Protein AF-0000000085928915 (afdb_homodimer)

Foldseek 3Di:
DLCVVLLVLLVVLLVLLLVLLCVLLDCDPVRLLSCLLCVVSVLDDSLVLLLLLLLLLVLQPAHSVLCSLVSNLLVLLVSLLVLLVCLVLVPQDDSRHGHSCNVRNPVSSNSSSVSSNVSSLVSLVPRPAPVVLSVVLVVLVVVLSVLLVVLVVLQVVVLPDPADALVSQLSSQLNNFLSSQLSSSLSSNSRRDPDVLSSVLSSLLRNLLRSLLVLLLVLLLAPFDCVVNVAHRQLQQLQQRHHQLNNLLVVQPDPVLVVLSVVLGRPRNPPCDPPRDDDPVNVVSSVSNSVSSVVRCSSVVSLVSSLVSLVSSLVSNVVTDDDPSNVSSNSSSVCSSPPRD/DLCVVLLVLLVVLLVLLLVLLCVLLDCDPVRLLSCLLCVVSVLDDSLVLLLLLLLLLVLQPAHSVLCSLVSNLLVLLVSLLVLLVCLVLVPQDDSRHGHSCNVRNPVSSNSSSVSSNVSSLVSLVPRPAPVVLSVVLVVLVVVLSVLLVVLVVLQVVVLPDPADALVSQLSSQLNNFLSSQLSSSLSSNSRRDPDVLSSVLSSLLSNLLRSLLVLLLVLLLAPFDCVVNVAHRQLQQLQQRHHQLNNLLVVQPDPVLVVLSVVLGRNRNPPCDDPRDDDPVNVVSSVSNSVSSVVRCSSVVSLVSSLVSLVSSLVSNVVTDDDPSNVSSNSVSVCSSPPRD

Structure (mmCIF, N/CA/C/O backbone):
data_AF-0000000085928915-model_v1
#
loop_
_entity.id
_entity.type
_entity.pdbx_description
1 polymer 'Polyprenyl synthetase family protein'
#
loop_
_atom_site.group_PDB
_atom_site.id
_atom_site.type_symbol
_atom_site.label_atom_id
_atom_site.label_alt_id
_atom_site.label_comp_id
_atom_site.label_asym_id
_atom_site.label_entity_id
_atom_site.label_seq_id
_atom_site.pdbx_PDB_ins_code
_atom_site.Cartn_x
_atom_site.Cartn_y
_atom_site.Cartn_z
_atom_site.occupancy
_atom_site.B_iso_or_equiv
_atom_site.auth_seq_id
_atom_site.auth_comp_id
_atom_site.auth_asym_id
_atom_site.auth_atom_id
_atom_site.pdbx_PDB_model_num
ATOM 1 N N . MET A 1 1 ? 10.094 -39.344 5.812 1 78.12 1 MET A N 1
ATOM 2 C CA . MET A 1 1 ? 9.453 -39.125 4.523 1 78.12 1 MET A CA 1
ATOM 3 C C . MET A 1 1 ? 10.273 -38.156 3.666 1 78.12 1 MET A C 1
ATOM 5 O O . MET A 1 1 ? 11.094 -37.406 4.188 1 78.12 1 MET A O 1
ATOM 9 N N . LYS A 1 2 ? 10.133 -38.281 2.471 1 89.25 2 LYS A N 1
ATOM 10 C CA . LYS A 1 2 ? 10.914 -37.562 1.452 1 89.25 2 LYS A CA 1
ATOM 11 C C . LYS A 1 2 ? 11.062 -36.094 1.789 1 89.25 2 LYS A C 1
ATOM 13 O O . LYS A 1 2 ? 12.141 -35.531 1.619 1 89.25 2 LYS A O 1
ATOM 18 N N . PHE A 1 3 ? 10.078 -35.531 2.496 1 93.62 3 PHE A N 1
ATOM 19 C CA . PHE A 1 3 ? 10.062 -34.062 2.648 1 93.62 3 PHE A CA 1
ATOM 20 C C . PHE A 1 3 ? 10.289 -33.688 4.102 1 93.62 3 PHE A C 1
ATOM 22 O O . PHE A 1 3 ? 10.281 -32.5 4.438 1 93.62 3 PHE A O 1
ATOM 29 N N . ASP A 1 4 ? 10.594 -34.562 5.043 1 93.88 4 ASP A N 1
ATOM 30 C CA . ASP A 1 4 ? 10.75 -34.312 6.473 1 93.88 4 ASP A CA 1
ATOM 31 C C . ASP A 1 4 ? 11.867 -33.312 6.73 1 93.88 4 ASP A C 1
ATOM 33 O O . ASP A 1 4 ? 11.695 -32.375 7.508 1 93.88 4 ASP A O 1
ATOM 37 N N . PRO A 1 5 ? 13.016 -33.562 6.105 1 94.38 5 PRO A N 1
ATOM 38 C CA . PRO A 1 5 ? 14.086 -32.594 6.324 1 94.38 5 PRO A CA 1
ATOM 39 C C . PRO A 1 5 ? 13.688 -31.172 5.902 1 94.38 5 PRO A C 1
ATOM 41 O O . PRO A 1 5 ? 14.07 -30.203 6.559 1 94.38 5 PRO A O 1
ATOM 44 N N . LEU A 1 6 ? 13 -31.047 4.82 1 95.31 6 LEU A N 1
ATOM 45 C CA . LEU A 1 6 ? 12.523 -29.766 4.336 1 95.31 6 LEU A CA 1
ATOM 46 C C . LEU A 1 6 ? 11.602 -29.109 5.359 1 95.31 6 LEU A C 1
ATOM 48 O O . LEU A 1 6 ? 11.766 -27.922 5.676 1 95.31 6 LEU A O 1
ATOM 52 N N . PHE A 1 7 ? 10.672 -29.844 5.945 1 94.94 7 PHE A N 1
ATOM 53 C CA . PHE A 1 7 ? 9.703 -29.312 6.898 1 94.94 7 PHE A CA 1
ATOM 54 C C . PHE A 1 7 ? 10.398 -28.891 8.188 1 94.94 7 PHE A C 1
ATOM 56 O O . PHE A 1 7 ? 10.016 -27.891 8.812 1 94.94 7 PHE A O 1
ATOM 63 N N . LYS A 1 8 ? 11.391 -29.672 8.547 1 95.38 8 LYS A N 1
ATOM 64 C CA . LYS A 1 8 ? 12.172 -29.312 9.727 1 95.38 8 LYS A CA 1
ATOM 65 C C . LYS A 1 8 ? 12.906 -28 9.516 1 95.38 8 LYS A C 1
ATOM 67 O O . LYS A 1 8 ? 12.906 -27.125 10.391 1 95.38 8 LYS A O 1
ATOM 72 N N . ALA A 1 9 ? 13.508 -27.875 8.352 1 95.5 9 ALA A N 1
ATOM 73 C CA . ALA A 1 9 ? 14.227 -26.641 8.023 1 95.5 9 ALA A CA 1
ATOM 74 C C . ALA A 1 9 ? 13.281 -25.453 7.949 1 95.5 9 ALA A C 1
ATOM 76 O O . ALA A 1 9 ? 13.609 -24.359 8.414 1 95.5 9 ALA A O 1
ATOM 77 N N . LEU A 1 10 ? 12.141 -25.672 7.371 1 96.31 10 LEU A N 1
ATOM 78 C CA . LEU A 1 10 ? 11.109 -24.641 7.27 1 96.31 10 LEU A CA 1
ATOM 79 C C . LEU A 1 10 ? 10.703 -24.156 8.656 1 96.31 10 LEU A C 1
ATOM 81 O O . LEU A 1 10 ? 10.617 -22.938 8.883 1 96.31 10 LEU A O 1
ATOM 85 N N . LYS A 1 11 ? 10.477 -25.047 9.531 1 94.81 11 LYS A N 1
ATOM 86 C CA . LYS A 1 11 ? 10.047 -24.703 10.883 1 94.81 11 LYS A CA 1
ATOM 87 C C . LYS A 1 11 ? 11.117 -23.906 11.625 1 94.81 11 LYS A C 1
ATOM 89 O O . LYS A 1 11 ? 10.812 -22.953 12.328 1 94.81 11 LYS A O 1
ATOM 94 N N . GLU A 1 12 ? 12.289 -24.297 11.43 1 95.12 12 GLU A N 1
ATOM 95 C CA . GLU A 1 12 ? 13.406 -23.625 12.094 1 95.12 12 GLU A CA 1
ATOM 96 C C . GLU A 1 12 ? 13.562 -22.188 11.586 1 95.12 12 GLU A C 1
ATOM 98 O O . GLU A 1 12 ? 13.75 -21.266 12.383 1 95.12 12 GLU A O 1
ATOM 103 N N . LYS A 1 13 ? 13.508 -22.031 10.312 1 95.94 13 LYS A N 1
ATOM 104 C CA . LYS A 1 13 ? 13.703 -20.703 9.727 1 95.94 13 LYS A CA 1
ATOM 105 C C . LYS A 1 13 ? 12.508 -19.797 10 1 95.94 13 LYS A C 1
ATOM 107 O O . LYS A 1 13 ? 12.656 -18.578 10.117 1 95.94 13 LYS A O 1
ATOM 112 N N . SER A 1 14 ? 11.336 -20.406 10.102 1 95.69 14 SER A N 1
ATOM 113 C CA . SER A 1 14 ? 10.117 -19.641 10.352 1 95.69 14 SER A CA 1
ATOM 114 C C . SER A 1 14 ? 10.203 -18.891 11.672 1 95.69 14 SER A C 1
ATOM 116 O O . SER A 1 14 ? 9.703 -17.766 11.781 1 95.69 14 SER A O 1
ATOM 118 N N . LYS A 1 15 ? 10.852 -19.438 12.68 1 94.5 15 LYS A N 1
ATOM 119 C CA . LYS A 1 15 ? 10.961 -18.812 14 1 94.5 15 LYS A CA 1
ATOM 120 C C . LYS A 1 15 ? 11.766 -17.516 13.93 1 94.5 15 LYS A C 1
ATOM 122 O O . LYS A 1 15 ? 11.391 -16.516 14.531 1 94.5 15 LYS A O 1
ATOM 127 N N . VAL A 1 16 ? 12.789 -17.609 13.172 1 95.38 16 VAL A N 1
ATOM 128 C CA . VAL A 1 16 ? 13.672 -16.469 13.047 1 95.38 16 VAL A CA 1
ATOM 129 C C . VAL A 1 16 ? 12.953 -15.344 12.297 1 95.38 16 VAL A C 1
ATOM 131 O O . VAL A 1 16 ? 13.047 -14.172 12.68 1 95.38 16 VAL A O 1
ATOM 134 N N . VAL A 1 17 ? 12.273 -15.688 11.297 1 97.12 17 VAL A N 1
ATOM 135 C CA . VAL A 1 17 ? 11.578 -14.703 10.477 1 97.12 17 VAL A CA 1
ATOM 136 C C . VAL A 1 17 ? 10.414 -14.109 11.266 1 97.12 17 VAL A C 1
ATOM 138 O O . VAL A 1 17 ? 10.141 -12.906 11.164 1 97.12 17 VAL A O 1
ATOM 141 N N . ASP A 1 18 ? 9.758 -14.922 12.094 1 96.81 18 ASP A N 1
ATOM 142 C CA . ASP A 1 18 ? 8.641 -14.453 12.906 1 96.81 18 ASP A CA 1
ATOM 143 C C . ASP A 1 18 ? 9.094 -13.375 13.883 1 96.81 18 ASP A C 1
ATOM 145 O O . ASP A 1 18 ? 8.375 -12.391 14.109 1 96.81 18 ASP A O 1
ATOM 149 N N . GLU A 1 19 ? 10.219 -13.586 14.414 1 96.88 19 GLU A N 1
ATOM 150 C CA . GLU A 1 19 ? 10.75 -12.578 15.328 1 96.88 19 GLU A CA 1
ATOM 151 C C . GLU A 1 19 ? 10.922 -11.234 14.633 1 96.88 19 GLU A C 1
ATOM 153 O O . GLU A 1 19 ? 10.578 -10.188 15.195 1 96.88 19 GLU A O 1
ATOM 158 N N . ALA A 1 20 ? 11.438 -11.266 13.43 1 97.62 20 ALA A N 1
ATOM 159 C CA . ALA A 1 20 ? 11.625 -10.039 12.656 1 97.62 20 ALA A CA 1
ATOM 160 C C . ALA A 1 20 ? 10.281 -9.414 12.297 1 97.62 20 ALA A C 1
ATOM 162 O O . ALA A 1 20 ? 10.125 -8.195 12.367 1 97.62 20 ALA A O 1
ATOM 163 N N . ILE A 1 21 ? 9.328 -10.227 11.961 1 97.88 21 ILE A N 1
ATOM 164 C CA . ILE A 1 21 ? 8 -9.758 11.578 1 97.88 21 ILE A CA 1
ATOM 165 C C . ILE A 1 21 ? 7.344 -9.047 12.758 1 97.88 21 ILE A C 1
ATOM 167 O O . ILE A 1 21 ? 6.789 -7.953 12.602 1 97.88 21 ILE A O 1
ATOM 171 N N . PHE A 1 22 ? 7.43 -9.562 13.914 1 95.94 22 PHE A N 1
ATOM 172 C CA . PHE A 1 22 ? 6.734 -9.008 15.07 1 95.94 22 PHE A CA 1
ATOM 173 C C . PHE A 1 22 ? 7.477 -7.793 15.617 1 95.94 22 PHE A C 1
ATOM 175 O O . PHE A 1 22 ? 6.875 -6.926 16.266 1 95.94 22 PHE A O 1
ATOM 182 N N . ASP A 1 23 ? 8.75 -7.766 15.281 1 96.94 23 ASP A N 1
ATOM 183 C CA . ASP A 1 23 ? 9.484 -6.535 15.562 1 96.94 23 ASP A CA 1
ATOM 184 C C . ASP A 1 23 ? 9.023 -5.402 14.656 1 96.94 23 ASP A C 1
ATOM 186 O O . ASP A 1 23 ? 8.977 -4.242 15.078 1 96.94 23 ASP A O 1
ATOM 190 N N . LEU A 1 24 ? 8.734 -5.707 13.469 1 97.88 24 LEU A N 1
ATOM 191 C CA . LEU A 1 24 ? 8.328 -4.727 12.461 1 97.88 24 LEU A CA 1
ATOM 192 C C . LEU A 1 24 ? 6.887 -4.293 12.68 1 97.88 24 LEU A C 1
ATOM 194 O O . LEU A 1 24 ? 6.523 -3.154 12.375 1 97.88 24 LEU A O 1
ATOM 198 N N . VAL A 1 25 ? 6.055 -5.227 13.133 1 98.12 25 VAL A N 1
ATOM 199 C CA . VAL A 1 25 ? 4.648 -4.949 13.398 1 98.12 25 VAL A CA 1
ATOM 200 C C . VAL A 1 25 ? 4.34 -5.195 14.875 1 98.12 25 VAL A C 1
ATOM 202 O O . VAL A 1 25 ? 3.621 -6.137 15.219 1 98.12 25 VAL A O 1
ATOM 205 N N . PRO A 1 26 ? 4.793 -4.312 15.703 1 96.81 26 PRO A N 1
ATOM 206 C CA . PRO A 1 26 ? 4.648 -4.496 17.141 1 96.81 26 PRO A CA 1
ATOM 207 C C . PRO A 1 26 ? 3.236 -4.195 17.641 1 96.81 26 PRO A C 1
ATOM 209 O O . PRO A 1 26 ? 2.393 -3.729 16.875 1 96.81 26 PRO A O 1
ATOM 212 N N . GLU A 1 27 ? 3.039 -4.598 18.859 1 95.69 27 GLU A N 1
ATOM 213 C CA . GLU A 1 27 ? 1.875 -4.066 19.562 1 95.69 27 GLU A CA 1
ATOM 214 C C . GLU A 1 27 ? 2.104 -2.625 20 1 95.69 27 GLU A C 1
ATOM 216 O O . GLU A 1 27 ? 3.02 -2.344 20.781 1 95.69 27 GLU A O 1
ATOM 221 N N . LYS A 1 28 ? 1.321 -1.8 19.359 1 94.69 28 LYS A N 1
ATOM 222 C CA . LYS A 1 28 ? 1.494 -0.377 19.641 1 94.69 28 LYS A CA 1
ATOM 223 C C . LYS A 1 28 ? 0.222 0.404 19.312 1 94.69 28 LYS A C 1
ATOM 225 O O . LYS A 1 28 ? -0.693 -0.122 18.688 1 94.69 28 LYS A O 1
ATOM 230 N N . GLU A 1 29 ? 0.127 1.631 19.906 1 94.69 29 GLU A N 1
ATOM 231 C CA . GLU A 1 29 ? -0.977 2.529 19.578 1 94.69 29 GLU A CA 1
ATOM 232 C C . GLU A 1 29 ? -0.802 3.131 18.188 1 94.69 29 GLU A C 1
ATOM 234 O O . GLU A 1 29 ? 0.318 3.438 17.781 1 94.69 29 GLU A O 1
ATOM 239 N N . PRO A 1 30 ? -1.938 3.389 17.547 1 96.31 30 PRO A N 1
ATOM 240 C CA . PRO A 1 30 ? -3.309 2.992 17.891 1 96.31 30 PRO A CA 1
ATOM 241 C C . PRO A 1 30 ? -3.518 1.481 17.812 1 96.31 30 PRO A C 1
ATOM 243 O O . PRO A 1 30 ? -3.232 0.859 16.797 1 96.31 30 PRO A O 1
ATOM 246 N N . LYS A 1 31 ? -4.059 0.917 18.734 1 96.62 31 LYS A N 1
ATOM 247 C CA . LYS A 1 31 ? -4.109 -0.529 18.938 1 96.62 31 LYS A CA 1
ATOM 248 C C . LYS A 1 31 ? -4.91 -1.206 17.828 1 96.62 31 LYS A C 1
ATOM 250 O O . LYS A 1 31 ? -4.543 -2.285 17.359 1 96.62 31 LYS A O 1
ATOM 255 N N . VAL A 1 32 ? -5.93 -0.605 17.406 1 96.69 32 VAL A N 1
ATOM 256 C CA . VAL A 1 32 ? -6.898 -1.229 16.516 1 96.69 32 VAL A CA 1
ATOM 257 C C . VAL A 1 32 ? -6.223 -1.586 15.188 1 96.69 32 VAL A C 1
ATOM 259 O O . VAL A 1 32 ? -6.418 -2.684 14.664 1 96.69 32 VAL A O 1
ATOM 262 N N . ILE A 1 33 ? -5.355 -0.671 14.648 1 97.94 33 ILE A N 1
ATOM 263 C CA . ILE A 1 33 ? -4.754 -0.922 13.344 1 97.94 33 ILE A CA 1
ATOM 264 C C . ILE A 1 33 ? -3.672 -1.992 13.469 1 97.94 33 ILE A C 1
ATOM 266 O O . ILE A 1 33 ? -3.502 -2.822 12.578 1 97.94 33 ILE A O 1
ATOM 270 N N . TYR A 1 34 ? -2.965 -2.027 14.555 1 98.38 34 TYR A N 1
ATOM 271 C CA . TYR A 1 34 ? -1.906 -3.016 14.734 1 98.38 34 TYR A CA 1
ATOM 272 C C . TYR A 1 34 ? -2.488 -4.387 15.055 1 98.38 34 TYR A C 1
ATOM 274 O O . TYR A 1 34 ? -1.959 -5.41 14.617 1 98.38 34 TYR A O 1
ATOM 282 N N . ASP A 1 35 ? -3.607 -4.387 15.781 1 97.94 35 ASP A N 1
ATOM 283 C CA . ASP A 1 35 ? -4.305 -5.656 15.984 1 97.94 35 ASP A CA 1
ATOM 284 C C . ASP A 1 35 ? -4.766 -6.246 14.648 1 97.94 35 ASP A C 1
ATOM 286 O O . ASP A 1 35 ? -4.59 -7.438 14.406 1 97.94 35 ASP A O 1
ATOM 290 N N . ALA A 1 36 ? -5.316 -5.395 13.875 1 98.12 36 ALA A N 1
ATOM 291 C CA . ALA A 1 36 ? -5.801 -5.832 12.57 1 98.12 36 ALA A CA 1
ATOM 292 C C . ALA A 1 36 ? -4.648 -6.305 11.688 1 98.12 36 ALA A C 1
ATOM 294 O O . ALA A 1 36 ? -4.742 -7.352 11.039 1 98.12 36 ALA A O 1
ATOM 295 N N . ALA A 1 37 ? -3.52 -5.586 11.695 1 98.31 37 ALA A N 1
ATOM 296 C CA . ALA A 1 37 ? -2.373 -5.891 10.844 1 98.31 37 ALA A CA 1
ATOM 297 C C . ALA A 1 37 ? -1.674 -7.168 11.305 1 98.31 37 ALA A C 1
ATOM 299 O O . ALA A 1 37 ? -1.115 -7.902 10.484 1 98.31 37 ALA A O 1
ATOM 300 N N . ARG A 1 38 ? -1.756 -7.434 12.57 1 97.38 38 ARG A N 1
ATOM 301 C CA . ARG A 1 38 ? -1.051 -8.57 13.156 1 97.38 38 ARG A CA 1
ATOM 302 C C . ARG A 1 38 ? -1.86 -9.852 12.992 1 97.38 38 ARG A C 1
ATOM 304 O O . ARG A 1 38 ? -1.334 -10.953 13.18 1 97.38 38 ARG A O 1
ATOM 311 N N . HIS A 1 39 ? -3.086 -9.758 12.562 1 97.25 39 HIS A N 1
ATOM 312 C CA . HIS A 1 39 ? -4.023 -10.875 12.539 1 97.25 39 HIS A CA 1
ATOM 313 C C . HIS A 1 39 ? -3.48 -12.031 11.695 1 97.25 39 HIS A C 1
ATOM 315 O O . HIS A 1 39 ? -3.471 -13.18 12.148 1 97.25 39 HIS A O 1
ATOM 321 N N . TYR A 1 40 ? -2.926 -11.75 10.492 1 95.12 40 TYR A N 1
ATOM 322 C CA . TYR A 1 40 ? -2.461 -12.805 9.594 1 95.12 40 TYR A CA 1
ATOM 323 C C . TYR A 1 40 ? -1.047 -13.242 9.953 1 95.12 40 TYR A C 1
ATOM 325 O O . TYR A 1 40 ? -0.754 -14.438 9.992 1 95.12 40 TYR A O 1
ATOM 333 N N . PRO A 1 41 ? -0.18 -12.305 10.281 1 93.69 41 PRO A N 1
ATOM 334 C CA . PRO A 1 41 ? 1.138 -12.742 10.75 1 93.69 41 PRO A CA 1
ATOM 335 C C . PRO A 1 41 ? 1.056 -13.672 11.953 1 93.69 41 PRO A C 1
ATOM 337 O O . PRO A 1 41 ? 1.834 -14.625 12.062 1 93.69 41 PRO A O 1
ATOM 340 N N . LEU A 1 42 ? 0.131 -13.445 12.789 1 90 42 LEU A N 1
ATOM 341 C CA . LEU A 1 42 ? -0.019 -14.227 14.008 1 90 42 LEU A CA 1
ATOM 342 C C . LEU A 1 42 ? -0.695 -15.562 13.719 1 90 42 LEU A C 1
ATOM 344 O O . LEU A 1 42 ? -0.56 -16.516 14.5 1 90 42 LEU A O 1
ATOM 348 N N . ALA A 1 43 ? -1.516 -15.57 12.672 1 87.38 43 ALA A N 1
ATOM 349 C CA . ALA A 1 43 ? -2.25 -16.781 12.336 1 87.38 43 ALA A CA 1
ATOM 350 C C . ALA A 1 43 ? -1.303 -17.891 11.859 1 87.38 43 ALA A C 1
ATOM 352 O O . ALA A 1 43 ? -1.694 -19.047 11.75 1 87.38 43 ALA A O 1
ATOM 353 N N . GLY A 1 44 ? -0.083 -17.531 11.695 1 80.12 44 GLY A N 1
ATOM 354 C CA . GLY A 1 44 ? 0.9 -18.516 11.289 1 80.12 44 GLY A CA 1
ATOM 355 C C . GLY A 1 44 ? 1.03 -18.656 9.781 1 80.12 44 GLY A C 1
ATOM 356 O O . GLY A 1 44 ? 0.941 -17.656 9.062 1 80.12 44 GLY A O 1
ATOM 357 N N . GLY A 1 45 ? 1.38 -19.812 9.305 1 78.62 45 GLY A N 1
ATOM 358 C CA . GLY A 1 45 ? 1.708 -20.125 7.926 1 78.62 45 GLY A CA 1
ATOM 359 C C . GLY A 1 45 ? 3.045 -20.828 7.77 1 78.62 45 GLY A C 1
ATOM 360 O O . GLY A 1 45 ? 3.881 -20.781 8.672 1 78.62 45 GLY A O 1
ATOM 361 N N . LYS A 1 46 ? 3.201 -21.422 6.73 1 84.12 46 LYS A N 1
ATOM 362 C CA . LYS A 1 46 ? 4.363 -22.281 6.52 1 84.12 46 LYS A CA 1
ATOM 363 C C . LYS A 1 46 ? 5.605 -21.453 6.203 1 84.12 46 LYS A C 1
ATOM 365 O O . LYS A 1 46 ? 6.727 -21.953 6.254 1 84.12 46 LYS A O 1
ATOM 370 N N . ARG A 1 47 ? 5.461 -20.156 5.973 1 94.88 47 ARG A N 1
ATOM 371 C CA . ARG A 1 47 ? 6.559 -19.234 5.695 1 94.88 47 ARG A CA 1
ATOM 372 C C . ARG A 1 47 ? 7.438 -19.75 4.566 1 94.88 47 ARG A C 1
ATOM 374 O O . ARG A 1 47 ? 8.664 -19.75 4.68 1 94.88 47 ARG A O 1
ATOM 381 N N . VAL A 1 48 ? 6.832 -20.234 3.516 1 96.56 48 VAL A N 1
ATOM 382 C CA . VAL A 1 48 ? 7.535 -20.812 2.371 1 96.56 48 VAL A CA 1
ATOM 383 C C . VAL A 1 48 ? 8.336 -19.719 1.661 1 96.56 48 VAL A C 1
ATOM 385 O O . VAL A 1 48 ? 9.5 -19.906 1.324 1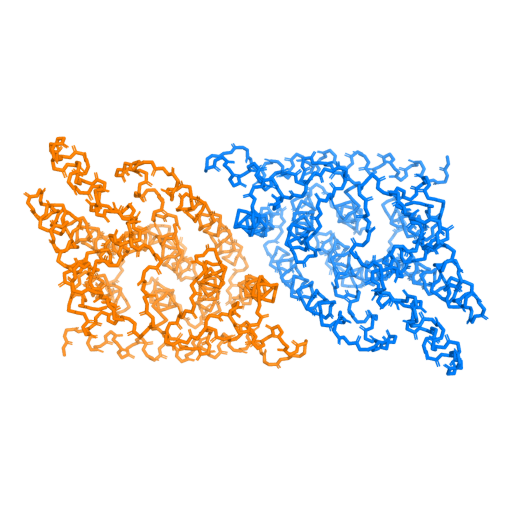 96.56 48 VAL A O 1
ATOM 388 N N . ARG A 1 49 ? 7.777 -18.562 1.524 1 98.19 49 ARG A N 1
ATOM 389 C CA . ARG A 1 49 ? 8.422 -17.484 0.783 1 98.19 49 ARG A CA 1
ATOM 390 C C . ARG A 1 49 ? 9.656 -16.969 1.525 1 98.19 49 ARG A C 1
ATOM 392 O O . ARG A 1 49 ? 10.734 -16.859 0.943 1 98.19 49 ARG A O 1
ATOM 399 N N . PRO A 1 50 ? 9.531 -16.703 2.84 1 98.56 50 PRO A N 1
ATOM 400 C CA . PRO A 1 50 ? 10.734 -16.344 3.588 1 98.56 50 PRO A CA 1
ATOM 401 C C . PRO A 1 50 ? 11.82 -17.422 3.514 1 98.56 50 PRO A C 1
ATOM 403 O O . PRO A 1 50 ? 13.008 -17.109 3.441 1 98.56 50 PRO A O 1
ATOM 406 N N . PHE A 1 51 ? 11.367 -18.641 3.547 1 98.62 51 PHE A N 1
ATOM 407 C CA . PHE A 1 51 ? 12.297 -19.766 3.461 1 98.62 51 PHE A CA 1
ATOM 408 C C . PHE A 1 51 ? 13.062 -19.734 2.145 1 98.62 51 PHE A C 1
ATOM 410 O O . PHE A 1 51 ? 14.273 -19.953 2.121 1 98.62 51 PHE A O 1
ATOM 417 N N . ILE A 1 52 ? 12.414 -19.406 1.102 1 98.88 52 ILE A N 1
ATOM 418 C CA . ILE A 1 52 ? 13.039 -19.328 -0.214 1 98.88 52 ILE A CA 1
ATOM 419 C C . ILE A 1 52 ? 14.094 -18.234 -0.219 1 98.88 52 ILE A C 1
ATOM 421 O O . ILE A 1 52 ? 15.195 -18.406 -0.752 1 98.88 52 ILE A O 1
ATOM 425 N N . VAL A 1 53 ? 13.805 -17.062 0.389 1 98.94 53 VAL A N 1
ATOM 426 C CA . VAL A 1 53 ? 14.766 -15.969 0.464 1 98.94 53 VAL A CA 1
ATOM 427 C C . VAL A 1 53 ? 16.047 -16.453 1.152 1 98.94 53 VAL A C 1
ATOM 429 O O . VAL A 1 53 ? 17.141 -16.25 0.635 1 98.94 53 VAL A O 1
ATOM 432 N N . LEU A 1 54 ? 15.875 -17.109 2.293 1 98.88 54 LEU A N 1
ATOM 433 C CA . LEU A 1 54 ? 17.016 -17.516 3.113 1 98.88 54 LEU A CA 1
ATOM 434 C C . LEU A 1 54 ? 17.828 -18.594 2.416 1 98.88 54 LEU A C 1
ATOM 436 O O . LEU A 1 54 ? 19.047 -18.531 2.389 1 98.88 54 LEU A O 1
ATOM 440 N N . MET A 1 55 ? 17.125 -19.594 1.825 1 98.88 55 MET A N 1
ATOM 441 C CA . MET A 1 55 ? 17.828 -20.688 1.15 1 98.88 55 MET A CA 1
ATOM 442 C C . MET A 1 55 ? 18.516 -20.203 -0.114 1 98.88 55 MET A C 1
ATOM 444 O O . MET A 1 55 ? 19.609 -20.656 -0.444 1 98.88 55 MET A O 1
ATOM 448 N N . ALA A 1 56 ? 17.875 -19.266 -0.83 1 98.94 56 ALA A N 1
ATOM 449 C CA . ALA A 1 56 ? 18.5 -18.688 -2.02 1 98.94 56 ALA A CA 1
ATOM 450 C C . ALA A 1 56 ? 19.781 -17.938 -1.662 1 98.94 56 ALA A C 1
ATOM 452 O O . ALA A 1 56 ? 20.797 -18.062 -2.359 1 98.94 56 ALA A O 1
ATOM 453 N N . THR A 1 57 ? 19.734 -17.141 -0.579 1 98.94 57 THR A N 1
ATOM 454 C CA . THR A 1 57 ? 20.922 -16.438 -0.119 1 98.94 57 THR A CA 1
ATOM 455 C C . THR A 1 57 ? 22.062 -17.406 0.175 1 98.94 57 THR A C 1
ATOM 457 O O . THR A 1 57 ? 23.188 -17.219 -0.291 1 98.94 57 THR A O 1
ATOM 460 N N . GLU A 1 58 ? 21.719 -18.453 0.892 1 98.81 58 GLU A N 1
ATOM 461 C CA . GLU A 1 58 ? 22.703 -19.438 1.312 1 98.81 58 GLU A CA 1
ATOM 462 C C . GLU A 1 58 ? 23.234 -20.234 0.123 1 98.81 58 GLU A C 1
ATOM 464 O O . GLU A 1 58 ? 24.422 -20.547 0.043 1 98.81 58 GLU A O 1
ATOM 469 N N . ALA A 1 59 ? 22.375 -20.562 -0.802 1 98.88 59 ALA A N 1
ATOM 470 C CA . ALA A 1 59 ? 22.719 -21.422 -1.938 1 98.88 59 ALA A CA 1
ATOM 471 C C . ALA A 1 59 ? 23.75 -20.766 -2.834 1 98.88 59 ALA A C 1
ATOM 473 O O . ALA A 1 59 ? 24.5 -21.438 -3.549 1 98.88 59 ALA A O 1
ATOM 474 N N . VAL A 1 60 ? 23.828 -19.438 -2.742 1 98.81 60 VAL A N 1
ATOM 475 C CA . VAL A 1 60 ? 24.781 -18.75 -3.602 1 98.81 60 VAL A CA 1
ATOM 476 C C . VAL A 1 60 ? 26 -18.312 -2.783 1 98.81 60 VAL A C 1
ATOM 478 O O . VAL A 1 60 ? 26.828 -17.531 -3.252 1 98.81 60 VAL A O 1
ATOM 481 N N . GLY A 1 61 ? 26.062 -18.719 -1.564 1 98.31 61 GLY A N 1
ATOM 482 C CA . GLY A 1 61 ? 27.25 -18.516 -0.752 1 98.31 61 GLY A CA 1
ATOM 483 C C . GLY A 1 61 ? 27.125 -17.344 0.203 1 98.31 61 GLY A C 1
ATOM 484 O O . GLY A 1 61 ? 28.094 -17 0.884 1 98.31 61 GLY A O 1
ATOM 485 N N . GLY A 1 62 ? 25.953 -16.766 0.265 1 98.38 62 GLY A N 1
ATOM 486 C CA . GLY A 1 62 ? 25.75 -15.633 1.155 1 98.38 62 GLY A CA 1
ATOM 487 C C . GLY A 1 62 ? 25.391 -16.047 2.568 1 98.38 62 GLY A C 1
ATOM 488 O O . GLY A 1 62 ? 25.188 -17.234 2.846 1 98.38 62 GLY A O 1
ATOM 489 N N . ASP A 1 63 ? 25.312 -15.062 3.422 1 98.31 63 ASP A N 1
ATOM 490 C CA . ASP A 1 63 ? 24.922 -15.242 4.816 1 98.31 63 ASP A CA 1
ATOM 491 C C . ASP A 1 63 ? 23.422 -15.016 4.992 1 98.31 63 ASP A C 1
ATOM 493 O O . ASP A 1 63 ? 22.938 -13.883 4.902 1 98.31 63 ASP A O 1
ATOM 497 N N . PRO A 1 64 ? 22.703 -16.094 5.301 1 98.19 64 PRO A N 1
ATOM 498 C CA . PRO A 1 64 ? 21.25 -15.945 5.414 1 98.19 64 PRO A CA 1
ATOM 499 C C . PRO A 1 64 ? 20.844 -14.992 6.531 1 98.19 64 PRO A C 1
ATOM 501 O O . PRO A 1 64 ? 19.734 -14.445 6.504 1 98.19 64 PRO A O 1
ATOM 504 N N . GLU A 1 65 ? 21.656 -14.742 7.535 1 98.19 65 GLU A N 1
ATOM 505 C CA . GLU A 1 65 ? 21.328 -13.805 8.617 1 98.19 65 GLU A CA 1
ATOM 506 C C . GLU A 1 65 ? 21.125 -12.391 8.078 1 98.19 65 GLU A C 1
ATOM 508 O O . GLU A 1 65 ? 20.312 -11.633 8.617 1 98.19 65 GLU A O 1
ATOM 513 N N . LYS A 1 66 ? 21.766 -12.102 6.984 1 98.62 66 LYS A N 1
ATOM 514 C CA . LYS A 1 66 ? 21.672 -10.773 6.379 1 98.62 66 LYS A CA 1
ATOM 515 C C . LYS A 1 66 ? 20.375 -10.633 5.578 1 98.62 66 LYS A C 1
ATOM 517 O O . LYS A 1 66 ? 20.016 -9.523 5.18 1 98.62 66 LYS A O 1
ATOM 522 N N . ALA A 1 67 ? 19.656 -11.789 5.398 1 98.81 67 ALA A N 1
ATOM 523 C CA . ALA A 1 67 ? 18.469 -11.773 4.535 1 98.81 67 ALA A CA 1
ATOM 524 C C . ALA A 1 67 ? 17.188 -11.852 5.359 1 98.81 67 ALA A C 1
ATOM 526 O O . ALA A 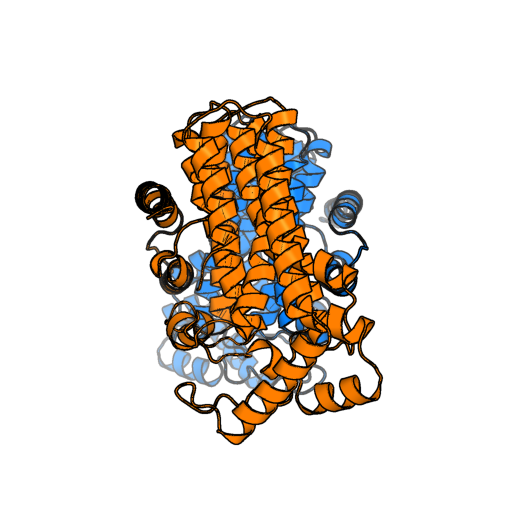1 67 ? 16.094 -11.938 4.805 1 98.81 67 ALA A O 1
ATOM 527 N N . ILE A 1 68 ? 17.297 -11.766 6.672 1 98.81 68 ILE A N 1
ATOM 528 C CA . ILE A 1 68 ? 16.156 -12 7.547 1 98.81 68 ILE A CA 1
ATOM 529 C C . ILE A 1 68 ? 15.117 -10.906 7.332 1 98.81 68 ILE A C 1
ATOM 531 O O . ILE A 1 68 ? 13.922 -11.195 7.184 1 98.81 68 ILE A O 1
ATOM 535 N N . TYR A 1 69 ? 15.523 -9.664 7.242 1 98.88 69 TYR A N 1
ATOM 536 C CA . TYR A 1 69 ? 14.57 -8.578 7.031 1 98.88 69 TYR A CA 1
ATOM 537 C C . TYR A 1 69 ? 13.969 -8.648 5.633 1 98.88 69 TYR A C 1
ATOM 539 O O . TYR A 1 69 ? 12.797 -8.297 5.438 1 98.88 69 TYR A O 1
ATOM 547 N N . ALA A 1 70 ? 14.805 -9.094 4.68 1 98.88 70 ALA A N 1
ATOM 548 C CA . ALA A 1 70 ? 14.258 -9.312 3.342 1 98.88 70 ALA A CA 1
ATOM 549 C C . ALA A 1 70 ? 13.203 -10.414 3.352 1 98.88 70 ALA A C 1
ATOM 551 O O . ALA A 1 70 ? 12.164 -10.297 2.697 1 98.88 70 ALA A O 1
ATOM 552 N N . ALA A 1 71 ? 13.484 -11.469 4.086 1 98.88 71 ALA A N 1
ATOM 553 C CA . ALA A 1 71 ? 12.531 -12.562 4.234 1 98.88 71 ALA A CA 1
ATOM 554 C C . ALA A 1 71 ? 11.242 -12.086 4.906 1 98.88 71 ALA A C 1
ATOM 556 O O . ALA A 1 71 ? 10.148 -12.438 4.473 1 98.88 71 ALA A O 1
ATOM 557 N N . ALA A 1 72 ? 11.398 -11.266 5.918 1 98.69 72 ALA A N 1
ATOM 558 C CA . ALA A 1 72 ? 10.234 -10.688 6.594 1 98.69 72 ALA A CA 1
ATOM 559 C C . ALA A 1 72 ? 9.438 -9.797 5.645 1 98.69 72 ALA A C 1
ATOM 561 O O . ALA A 1 72 ? 8.203 -9.812 5.656 1 98.69 72 ALA A O 1
ATOM 562 N N . ALA A 1 73 ? 10.148 -9.047 4.828 1 98.88 73 ALA A N 1
ATOM 563 C CA . ALA A 1 73 ? 9.516 -8.148 3.875 1 98.88 73 ALA A CA 1
ATOM 564 C C . ALA A 1 73 ? 8.625 -8.914 2.898 1 98.88 73 ALA A C 1
ATOM 566 O O . ALA A 1 73 ? 7.492 -8.516 2.635 1 98.88 73 ALA A O 1
ATOM 567 N N . VAL A 1 74 ? 9.117 -10.023 2.393 1 98.69 74 VAL A N 1
ATOM 568 C CA . VAL A 1 74 ? 8.367 -10.805 1.418 1 98.69 74 VAL A CA 1
ATOM 569 C C . VAL A 1 74 ? 7.125 -11.398 2.078 1 98.69 74 VAL A C 1
ATOM 571 O O . VAL A 1 74 ? 6.055 -11.453 1.467 1 98.69 74 VAL A O 1
ATOM 574 N N . GLU A 1 75 ? 7.246 -11.805 3.295 1 98.38 75 GLU A N 1
ATOM 575 C CA . GLU A 1 75 ? 6.098 -12.359 4.008 1 98.38 75 GLU A CA 1
ATOM 576 C C . GLU A 1 75 ? 5.055 -11.281 4.289 1 98.38 75 GLU A C 1
ATOM 578 O O . GLU A 1 75 ? 3.854 -11.531 4.18 1 98.38 75 GLU A O 1
ATOM 583 N N . LEU A 1 76 ? 5.516 -10.133 4.703 1 98.56 76 LEU A N 1
ATOM 584 C CA . LEU A 1 76 ? 4.594 -9.031 4.938 1 98.56 76 LEU A CA 1
ATOM 585 C C . LEU A 1 76 ? 3.881 -8.633 3.652 1 98.56 76 LEU A C 1
ATOM 587 O O . LEU A 1 76 ? 2.695 -8.289 3.676 1 98.56 76 LEU A O 1
ATOM 591 N N . LEU A 1 77 ? 4.621 -8.648 2.525 1 98.62 77 LEU A N 1
ATOM 592 C CA . LEU A 1 77 ? 4.012 -8.359 1.229 1 98.62 77 LEU A CA 1
ATOM 593 C C . LEU A 1 77 ? 2.922 -9.375 0.905 1 98.62 77 LEU A C 1
ATOM 595 O O . LEU A 1 77 ? 1.862 -9.008 0.389 1 98.62 77 LEU A O 1
ATOM 599 N N . HIS A 1 78 ? 3.205 -10.602 1.221 1 97.88 78 HIS A N 1
ATOM 600 C CA . HIS A 1 78 ? 2.209 -11.648 1.035 1 97.88 78 HIS A CA 1
ATOM 601 C C . HIS A 1 78 ? 0.981 -11.406 1.907 1 97.88 78 HIS A C 1
ATOM 603 O O . HIS A 1 78 ? -0.152 -11.5 1.431 1 97.88 78 HIS A O 1
ATOM 609 N N . ASN A 1 79 ? 1.169 -11.078 3.156 1 97.38 79 ASN A N 1
ATOM 610 C CA . ASN A 1 79 ? 0.071 -10.867 4.094 1 97.38 79 ASN A CA 1
ATOM 611 C C . ASN A 1 79 ? -0.771 -9.656 3.703 1 97.38 79 ASN A C 1
ATOM 613 O O . ASN A 1 79 ? -1.999 -9.688 3.807 1 97.38 79 ASN A O 1
ATOM 617 N N . TYR A 1 80 ? -0.07 -8.625 3.277 1 97.88 80 TYR A N 1
ATOM 618 C CA . TYR A 1 80 ? -0.786 -7.473 2.746 1 97.88 80 TYR A CA 1
ATOM 619 C C . TYR A 1 80 ? -1.721 -7.887 1.614 1 97.88 80 TYR A C 1
ATOM 621 O O . TYR A 1 80 ? -2.885 -7.48 1.583 1 97.88 80 TYR A O 1
ATOM 629 N N . SER A 1 81 ? -1.19 -8.617 0.666 1 97.88 81 SER A N 1
ATOM 630 C CA . SER A 1 81 ? -1.977 -9 -0.5 1 97.88 81 SER A CA 1
ATOM 631 C C . SER A 1 81 ? -3.178 -9.852 -0.098 1 97.88 81 SER A C 1
ATOM 633 O O . SER A 1 81 ? -4.254 -9.734 -0.689 1 97.88 81 SER A O 1
ATOM 635 N N . LEU A 1 82 ? -3.061 -10.68 0.986 1 96.75 82 LEU A N 1
ATOM 636 C CA . LEU A 1 82 ? -4.164 -11.5 1.478 1 96.75 82 LEU A CA 1
ATOM 637 C C . LEU A 1 82 ? -5.27 -10.625 2.061 1 96.75 82 LEU A C 1
ATOM 639 O O . LEU A 1 82 ? -6.453 -10.859 1.803 1 96.75 82 LEU A O 1
ATOM 643 N N . VAL A 1 83 ? -4.887 -9.625 2.789 1 98 83 VAL A N 1
ATOM 644 C CA . VAL A 1 83 ? -5.863 -8.766 3.449 1 98 83 VAL A CA 1
ATOM 645 C C . VAL A 1 83 ? -6.715 -8.055 2.402 1 98 83 VAL A C 1
ATOM 647 O O . VAL A 1 83 ? -7.949 -8.078 2.475 1 98 83 VAL A O 1
ATOM 650 N N . HIS A 1 84 ? -6.055 -7.473 1.459 1 98.44 84 HIS A N 1
ATOM 651 C CA . HIS A 1 84 ? -6.785 -6.719 0.449 1 98.44 84 HIS A CA 1
ATOM 652 C C . HIS A 1 84 ? -7.539 -7.648 -0.497 1 98.44 84 HIS A C 1
ATOM 654 O O . HIS A 1 84 ? -8.672 -7.359 -0.885 1 98.44 84 HIS A O 1
ATOM 660 N N . ASP A 1 85 ? -6.949 -8.789 -0.789 1 96.25 85 ASP A N 1
ATOM 661 C CA . ASP A 1 85 ? -7.621 -9.773 -1.631 1 96.25 85 ASP A CA 1
ATOM 662 C C . ASP A 1 85 ? -8.898 -10.281 -0.967 1 96.25 85 ASP A C 1
ATOM 664 O O . ASP A 1 85 ? -9.914 -10.492 -1.638 1 96.25 85 ASP A O 1
ATOM 668 N N . ASP A 1 86 ? -8.852 -10.508 0.312 1 96 86 ASP A N 1
ATOM 669 C CA . ASP A 1 86 ? -10.008 -11.016 1.046 1 96 86 ASP A CA 1
ATOM 670 C C . ASP A 1 86 ? -11.164 -10.023 1.004 1 96 86 ASP A C 1
ATOM 672 O O . ASP A 1 86 ? -12.328 -10.422 0.985 1 96 86 ASP A O 1
ATOM 676 N N . ILE A 1 87 ? -10.875 -8.75 1.014 1 96.94 87 ILE A N 1
ATOM 677 C CA . ILE A 1 87 ? -11.914 -7.734 0.862 1 96.94 87 ILE A CA 1
ATOM 678 C C . ILE A 1 87 ? -12.562 -7.867 -0.513 1 96.94 87 ILE A C 1
ATOM 680 O O . ILE A 1 87 ? -13.789 -7.906 -0.625 1 96.94 87 ILE A O 1
ATOM 684 N N . MET A 1 88 ? -11.75 -7.98 -1.521 1 94.94 88 MET A N 1
ATOM 685 C CA . MET A 1 88 ? -12.203 -7.961 -2.906 1 94.94 88 MET A CA 1
ATOM 686 C C . MET A 1 88 ? -13.008 -9.219 -3.234 1 94.94 88 MET A C 1
ATOM 688 O O . MET A 1 88 ? -13.977 -9.164 -3.992 1 94.94 88 MET A O 1
ATOM 692 N N . ASP A 1 89 ? -12.609 -10.289 -2.547 1 89.06 89 ASP A N 1
ATOM 693 C CA . ASP A 1 89 ? -13.273 -11.57 -2.793 1 89.06 89 ASP A CA 1
ATOM 694 C C . ASP A 1 89 ? -14.406 -11.797 -1.797 1 89.06 89 ASP A C 1
ATOM 696 O O . ASP A 1 89 ? -15.148 -12.781 -1.908 1 89.06 89 ASP A O 1
ATOM 700 N N . MET A 1 90 ? -14.5 -10.93 -0.847 1 89.94 90 MET A N 1
ATOM 701 C CA . MET A 1 90 ? -15.484 -11.039 0.227 1 89.94 90 MET A CA 1
ATOM 702 C C . MET A 1 90 ? -15.359 -12.375 0.95 1 89.94 90 MET A C 1
ATOM 704 O O . MET A 1 90 ? -16.359 -13.016 1.259 1 89.94 90 MET A O 1
ATOM 708 N N . ASP A 1 91 ? -14.117 -12.742 1.076 1 89.06 91 ASP A N 1
ATOM 709 C CA . ASP A 1 91 ? -13.867 -13.969 1.828 1 89.06 91 ASP A CA 1
ATOM 710 C C . ASP A 1 91 ? -14.172 -13.773 3.312 1 89.06 91 ASP A C 1
ATOM 712 O O . ASP A 1 91 ? -13.805 -12.758 3.898 1 89.06 91 ASP A O 1
ATOM 716 N N . GLU A 1 92 ? -14.75 -14.789 3.924 1 89.81 92 GLU A N 1
ATOM 717 C CA . GLU A 1 92 ? -15.148 -14.648 5.32 1 89.81 92 GLU A CA 1
ATOM 718 C C . GLU A 1 92 ? -14.133 -15.312 6.254 1 89.81 92 GLU A C 1
ATOM 720 O O . GLU A 1 92 ? -14.062 -14.984 7.438 1 89.81 92 GLU A O 1
ATOM 725 N N . LYS A 1 93 ? -13.352 -16.297 5.684 1 88.62 93 LYS A N 1
ATOM 726 C CA . LYS A 1 93 ? -12.375 -17.016 6.496 1 88.62 93 LYS A CA 1
ATOM 727 C C . LYS A 1 93 ? -11.039 -17.141 5.77 1 88.62 93 LYS A C 1
ATOM 729 O O . LYS A 1 93 ? -10.992 -17.188 4.539 1 88.62 93 LYS A O 1
ATOM 734 N N . ARG A 1 94 ? -10 -17.172 6.488 1 84.19 94 ARG A N 1
ATOM 735 C CA . ARG A 1 94 ? -8.625 -17.422 6.066 1 84.19 94 ARG A CA 1
ATOM 736 C C . ARG A 1 94 ? -7.859 -18.203 7.129 1 84.19 94 ARG A C 1
ATOM 738 O O . ARG A 1 94 ? -7.766 -17.766 8.281 1 84.19 94 ARG A O 1
ATOM 745 N N . ARG A 1 95 ? -7.367 -19.328 6.738 1 79.5 95 ARG A N 1
ATOM 746 C CA . ARG A 1 95 ? -6.629 -20.203 7.652 1 79.5 95 ARG A CA 1
ATOM 747 C C . ARG A 1 95 ? -7.473 -20.547 8.875 1 79.5 95 ARG A C 1
ATOM 749 O O . ARG A 1 95 ? -6.988 -20.469 10.008 1 79.5 95 ARG A O 1
ATOM 756 N N . GLY A 1 96 ? -8.711 -20.719 8.609 1 81.38 96 GLY A N 1
ATOM 757 C CA . GLY A 1 96 ? -9.609 -21.156 9.664 1 81.38 96 GLY A CA 1
ATOM 758 C C . GLY A 1 96 ? -10.07 -20.016 10.562 1 81.38 96 GLY A C 1
ATOM 759 O O . GLY A 1 96 ? -10.867 -20.234 11.477 1 81.38 96 GLY A O 1
ATOM 760 N N . ARG A 1 97 ? -9.648 -18.797 10.203 1 90.88 97 ARG A N 1
ATOM 761 C CA . ARG A 1 97 ? -10.016 -17.641 11.023 1 90.88 97 ARG A CA 1
ATOM 762 C C . ARG A 1 97 ? -10.805 -16.625 10.203 1 90.88 97 ARG A C 1
ATOM 764 O O . ARG A 1 97 ? -10.688 -16.578 8.977 1 90.88 97 ARG A O 1
ATOM 771 N N . PRO A 1 98 ? -11.633 -15.852 10.938 1 95.62 98 PRO A N 1
ATOM 772 C CA . PRO A 1 98 ? -12.305 -14.781 10.195 1 95.62 98 PRO A CA 1
ATOM 773 C C . PRO A 1 98 ? -11.328 -13.805 9.539 1 95.62 98 PRO A C 1
ATOM 775 O O . PRO A 1 98 ? -10.273 -13.516 10.109 1 95.62 98 PRO A O 1
ATOM 778 N N . THR A 1 99 ? -11.711 -13.344 8.422 1 96.81 99 THR A N 1
ATOM 779 C CA . THR A 1 99 ? -10.852 -12.398 7.707 1 96.81 99 THR A CA 1
ATOM 780 C C . THR A 1 99 ? -10.812 -11.055 8.43 1 96.81 99 THR A C 1
ATOM 782 O O . THR A 1 99 ? -11.648 -10.781 9.289 1 96.81 99 THR A O 1
ATOM 785 N N . VAL A 1 100 ? -9.883 -10.25 8.086 1 97.94 100 VAL A N 1
ATOM 786 C CA . VAL A 1 100 ? -9.656 -8.984 8.773 1 97.94 100 VAL A CA 1
ATOM 787 C C . VAL A 1 100 ? -10.883 -8.086 8.633 1 97.94 100 VAL A C 1
ATOM 789 O O . VAL A 1 100 ? -11.344 -7.496 9.609 1 97.94 100 VAL A O 1
ATOM 792 N N . HIS A 1 101 ? -11.492 -8.047 7.41 1 97.81 101 HIS A N 1
ATOM 793 C CA . HIS A 1 101 ? -12.617 -7.152 7.191 1 97.81 101 HIS A CA 1
ATOM 794 C C . HIS A 1 101 ? -13.867 -7.645 7.922 1 97.81 101 HIS A C 1
ATOM 796 O O . HIS A 1 101 ? -14.766 -6.855 8.227 1 97.81 101 HIS A O 1
ATOM 802 N N . LYS A 1 102 ? -13.953 -8.93 8.172 1 97.31 102 LYS A N 1
ATOM 803 C CA . LYS A 1 102 ? -15.07 -9.477 8.93 1 97.31 102 LYS A CA 1
ATOM 804 C C . LYS A 1 102 ? -14.984 -9.07 10.398 1 97.31 102 LYS A C 1
ATOM 806 O O . LYS A 1 102 ? -16.016 -8.875 11.055 1 97.31 102 LYS A O 1
ATOM 811 N N . ILE A 1 103 ? -13.781 -8.969 10.867 1 97.62 103 ILE A N 1
ATOM 812 C CA . ILE A 1 103 ? -13.594 -8.664 12.281 1 97.62 103 ILE A CA 1
ATOM 813 C C . ILE A 1 103 ? -13.609 -7.148 12.492 1 97.62 103 ILE A C 1
ATOM 815 O O . ILE A 1 103 ? -14.289 -6.648 13.391 1 97.62 103 ILE A O 1
ATOM 819 N N . TRP A 1 104 ? -12.938 -6.398 11.633 1 97.5 104 TRP A N 1
ATOM 820 C CA . TRP A 1 104 ? -12.695 -4.992 11.938 1 97.5 104 TRP A CA 1
ATOM 821 C C . TRP A 1 104 ? -13.367 -4.086 10.906 1 97.5 104 TRP A C 1
ATOM 823 O O . TRP A 1 104 ? -13.242 -2.861 10.977 1 97.5 104 TRP A O 1
ATOM 833 N N . GLY A 1 105 ? -14.047 -4.668 9.938 1 96.75 105 GLY A N 1
ATOM 834 C CA . GLY A 1 105 ? -14.695 -3.881 8.898 1 96.75 105 GLY A CA 1
ATOM 835 C C . GLY A 1 105 ? -13.789 -3.605 7.715 1 96.75 105 GLY A C 1
ATOM 836 O O . GLY A 1 105 ? -12.57 -3.742 7.812 1 96.75 105 GLY A O 1
ATOM 837 N N . ILE A 1 106 ? -14.352 -3.182 6.605 1 97.31 106 ILE A N 1
ATOM 838 C CA . ILE A 1 106 ? -13.656 -2.971 5.344 1 97.31 106 ILE A CA 1
ATOM 839 C C . ILE A 1 106 ? -12.648 -1.831 5.496 1 97.31 106 ILE A C 1
ATOM 841 O O . ILE A 1 106 ? -11.5 -1.941 5.051 1 97.31 106 ILE A O 1
ATOM 845 N N . ASN A 1 107 ? -13.023 -0.745 6.191 1 97.31 107 ASN A N 1
ATOM 846 C CA . ASN A 1 107 ? -12.164 0.423 6.328 1 97.31 107 ASN A CA 1
ATOM 847 C C . ASN A 1 107 ? -10.867 0.078 7.055 1 97.31 107 ASN A C 1
ATOM 849 O O . ASN A 1 107 ? -9.773 0.374 6.559 1 97.31 107 ASN A O 1
ATOM 853 N N . MET A 1 108 ? -10.992 -0.584 8.125 1 97.94 108 MET A N 1
ATOM 854 C CA . MET A 1 108 ? -9.812 -0.937 8.922 1 97.94 108 MET A CA 1
ATOM 855 C C . MET A 1 108 ? -8.984 -2.004 8.211 1 97.94 108 MET A C 1
ATOM 857 O O . MET A 1 108 ? -7.754 -2.016 8.32 1 97.94 108 MET A O 1
ATOM 861 N N . ALA A 1 109 ? -9.68 -2.893 7.492 1 98.44 109 ALA A N 1
ATOM 862 C CA . ALA A 1 109 ? -8.961 -3.908 6.727 1 98.44 109 ALA A CA 1
ATOM 863 C C . ALA A 1 109 ? -8.109 -3.27 5.637 1 98.44 109 ALA A C 1
ATOM 865 O O . ALA A 1 109 ? -6.973 -3.693 5.406 1 98.44 109 ALA A O 1
ATOM 866 N N . ILE A 1 110 ? -8.641 -2.227 4.977 1 98.62 110 ILE A N 1
ATOM 867 C CA . ILE A 1 110 ? -7.863 -1.501 3.982 1 98.62 110 ILE A CA 1
ATOM 868 C C . ILE A 1 110 ? -6.617 -0.906 4.637 1 98.62 110 ILE A C 1
ATOM 870 O O . ILE A 1 110 ? -5.504 -1.078 4.137 1 98.62 110 ILE A O 1
ATOM 874 N N . LEU A 1 111 ? -6.746 -0.325 5.781 1 98.56 111 LEU A N 1
ATOM 875 C CA . LEU A 1 111 ? -5.645 0.333 6.477 1 98.56 111 LEU A CA 1
ATOM 876 C C . LEU A 1 111 ? -4.625 -0.689 6.973 1 98.56 111 LEU A C 1
ATOM 878 O O . LEU A 1 111 ? -3.422 -0.431 6.949 1 98.56 111 LEU A O 1
ATOM 882 N N . ALA A 1 112 ? -5.168 -1.761 7.473 1 98.5 112 ALA A N 1
ATOM 883 C CA . ALA A 1 112 ? -4.27 -2.816 7.934 1 98.5 112 ALA A CA 1
ATOM 884 C C . ALA A 1 112 ? -3.391 -3.328 6.797 1 98.5 112 ALA A C 1
ATOM 886 O O . ALA A 1 112 ? -2.189 -3.541 6.98 1 98.5 112 ALA A O 1
ATOM 887 N N . GLY A 1 113 ? -4.035 -3.584 5.652 1 98.62 113 GLY A N 1
ATOM 888 C CA . GLY A 1 113 ? -3.258 -3.945 4.477 1 98.62 113 GLY A CA 1
ATOM 889 C C . GLY A 1 113 ? -2.23 -2.898 4.094 1 98.62 113 GLY A C 1
ATOM 890 O O . GLY A 1 113 ? -1.083 -3.229 3.789 1 98.62 113 GLY A O 1
ATOM 891 N N . ASP A 1 114 ? -2.615 -1.619 4.152 1 98.81 114 ASP A N 1
ATOM 892 C CA . ASP A 1 114 ? -1.712 -0.517 3.838 1 98.81 114 ASP A CA 1
ATOM 893 C C . ASP A 1 114 ? -0.521 -0.492 4.797 1 98.81 114 ASP A C 1
ATOM 895 O O . ASP A 1 114 ? 0.612 -0.245 4.379 1 98.81 114 ASP A O 1
ATOM 899 N N . LEU A 1 115 ? -0.813 -0.688 6.055 1 98.75 115 LEU A N 1
ATOM 900 C CA . LEU A 1 115 ? 0.258 -0.684 7.047 1 98.75 115 LEU A CA 1
ATOM 901 C C . LEU A 1 115 ? 1.235 -1.826 6.797 1 98.75 115 LEU A C 1
ATOM 903 O O . LEU A 1 115 ? 2.451 -1.628 6.832 1 98.75 115 LEU A O 1
ATOM 907 N N . LEU A 1 116 ? 0.687 -3.004 6.562 1 98.81 116 LEU A N 1
ATOM 908 C CA . LEU A 1 116 ? 1.547 -4.141 6.246 1 98.81 116 LEU A CA 1
ATOM 909 C C . LEU A 1 116 ? 2.416 -3.838 5.027 1 98.81 116 LEU A C 1
ATOM 911 O O . LEU A 1 116 ? 3.605 -4.16 5.016 1 98.81 116 LEU A O 1
ATOM 915 N N . PHE A 1 117 ? 1.79 -3.201 4.008 1 98.81 117 PHE A N 1
ATOM 916 C CA . PHE A 1 117 ? 2.516 -2.85 2.793 1 98.81 117 PHE A CA 1
ATOM 917 C C . PHE A 1 117 ? 3.633 -1.857 3.098 1 98.81 117 PHE A C 1
ATOM 919 O O . PHE A 1 117 ? 4.742 -1.983 2.574 1 98.81 117 PHE A O 1
ATOM 926 N N . SER A 1 118 ? 3.34 -0.905 3.922 1 98.75 118 SER A N 1
ATOM 927 C CA . SER A 1 118 ? 4.348 0.062 4.348 1 98.75 118 SER A CA 1
ATOM 928 C C . SER A 1 118 ? 5.492 -0.621 5.086 1 98.75 118 SER A C 1
ATOM 930 O O . SER A 1 118 ? 6.66 -0.282 4.879 1 98.75 118 SER A O 1
ATOM 932 N N . LYS A 1 119 ? 5.207 -1.601 5.91 1 98.81 119 LYS A N 1
ATOM 933 C CA . LYS A 1 119 ? 6.195 -2.295 6.727 1 98.81 119 LYS A CA 1
ATOM 934 C C . LYS A 1 119 ? 7.137 -3.129 5.863 1 98.81 119 LYS A C 1
ATOM 936 O O . LYS A 1 119 ? 8.266 -3.412 6.262 1 98.81 119 LYS A O 1
ATOM 941 N N . VAL A 1 120 ? 6.664 -3.545 4.66 1 98.88 120 VAL A N 1
ATOM 942 C CA . VAL A 1 120 ? 7.535 -4.219 3.699 1 98.88 120 VAL A CA 1
ATOM 943 C C . VAL A 1 120 ? 8.773 -3.367 3.443 1 98.88 120 VAL A C 1
ATOM 945 O O . VAL A 1 120 ? 9.906 -3.859 3.529 1 98.88 120 VAL A O 1
ATOM 948 N N . PHE A 1 121 ? 8.586 -2.127 3.244 1 98.81 121 PHE A N 1
ATOM 949 C CA . PHE A 1 121 ? 9.664 -1.247 2.812 1 98.81 121 PHE A CA 1
ATOM 950 C C . PHE A 1 121 ? 10.484 -0.767 4.004 1 98.81 121 PHE A C 1
ATOM 952 O O . PHE A 1 121 ? 11.68 -0.517 3.881 1 98.81 121 PHE A O 1
ATOM 959 N N . GLU A 1 122 ? 9.82 -0.7 5.172 1 98.75 122 GLU A N 1
ATOM 960 C CA . GLU A 1 122 ? 10.602 -0.494 6.391 1 98.75 122 GLU A CA 1
ATOM 961 C C . GLU A 1 122 ? 11.594 -1.636 6.609 1 98.75 122 GLU A C 1
ATOM 963 O O . GLU A 1 122 ? 12.742 -1.404 6.996 1 98.75 122 GLU A O 1
ATOM 968 N N . ALA A 1 123 ? 11.156 -2.842 6.355 1 98.88 123 ALA A N 1
ATOM 969 C CA . ALA A 1 123 ? 12.016 -4.016 6.477 1 98.88 123 ALA A CA 1
ATOM 970 C C . ALA A 1 123 ? 13.172 -3.951 5.484 1 98.88 123 ALA A C 1
ATOM 972 O O . ALA A 1 123 ? 14.312 -4.266 5.828 1 98.88 123 ALA A O 1
ATOM 973 N N . ILE A 1 124 ? 12.906 -3.527 4.262 1 98.88 124 ILE A N 1
ATOM 974 C CA . ILE A 1 124 ? 13.93 -3.455 3.227 1 98.88 124 ILE A CA 1
ATOM 975 C C . ILE A 1 124 ? 15.016 -2.459 3.639 1 98.88 124 ILE A C 1
ATOM 977 O O . ILE A 1 124 ? 16.203 -2.711 3.449 1 98.88 124 ILE A O 1
ATOM 981 N N . ALA A 1 125 ? 14.594 -1.343 4.23 1 98.75 125 ALA A N 1
ATOM 982 C CA . ALA A 1 125 ? 15.539 -0.312 4.656 1 98.75 125 ALA A CA 1
ATOM 983 C C . ALA A 1 125 ? 16.469 -0.833 5.75 1 98.75 125 ALA A C 1
ATOM 985 O O . ALA A 1 125 ? 17.547 -0.293 5.961 1 98.75 125 ALA A O 1
ATOM 986 N N . LYS A 1 126 ? 16.109 -1.906 6.426 1 98.5 126 LYS A N 1
ATOM 987 C CA . LYS A 1 126 ? 16.844 -2.41 7.582 1 98.5 126 LYS A CA 1
ATOM 988 C C . LYS A 1 126 ? 17.812 -3.52 7.176 1 98.5 126 LYS A C 1
ATOM 990 O O . LYS A 1 126 ? 18.594 -4 8 1 98.5 126 LYS A O 1
ATOM 995 N N . ILE A 1 127 ? 17.75 -3.941 5.895 1 98.69 127 ILE A N 1
ATOM 996 C CA . ILE A 1 127 ? 18.609 -5.027 5.461 1 98.69 127 ILE A CA 1
ATOM 997 C C . ILE A 1 127 ? 20.078 -4.648 5.703 1 98.69 127 ILE A C 1
ATOM 999 O O . ILE A 1 127 ? 20.547 -3.619 5.211 1 98.69 127 ILE A O 1
ATOM 1003 N N . PRO A 1 128 ? 20.766 -5.453 6.492 1 98.38 128 PRO A N 1
ATOM 1004 C CA . PRO A 1 128 ? 22.141 -5.109 6.859 1 98.38 128 PRO A CA 1
ATOM 1005 C C . PRO A 1 128 ? 23.156 -5.543 5.805 1 98.38 128 PRO A C 1
ATOM 1007 O O . PRO A 1 128 ? 24 -6.398 6.074 1 98.38 128 PRO A O 1
ATOM 1010 N N . THR A 1 129 ? 23.094 -4.996 4.629 1 97.62 129 THR A N 1
ATOM 1011 C CA . THR A 1 129 ? 24.047 -5.277 3.557 1 97.62 129 THR A CA 1
ATOM 1012 C C . THR A 1 129 ? 24.422 -4 2.811 1 97.62 129 THR A C 1
ATOM 1014 O O . THR A 1 129 ? 24.094 -2.896 3.264 1 97.62 129 THR A O 1
ATOM 1017 N N . ASP A 1 130 ? 25.188 -4.086 1.727 1 97.94 130 ASP A N 1
ATOM 1018 C CA . ASP A 1 130 ? 25.594 -2.953 0.904 1 97.94 130 ASP A CA 1
ATOM 1019 C C . ASP A 1 130 ? 24.375 -2.154 0.426 1 97.94 130 ASP A C 1
ATOM 1021 O O . ASP A 1 130 ? 23.438 -2.723 -0.121 1 97.94 130 ASP A O 1
ATOM 1025 N N . PRO A 1 131 ? 24.438 -0.79 0.67 1 98.5 131 PRO A N 1
ATOM 1026 C CA . PRO A 1 131 ? 23.312 0.04 0.249 1 98.5 131 PRO A CA 1
ATOM 1027 C C . PRO A 1 131 ? 22.953 -0.153 -1.223 1 98.5 131 PRO A C 1
ATOM 1029 O O . PRO A 1 131 ? 21.781 -0.045 -1.596 1 98.5 131 PRO A O 1
ATOM 1032 N N . LYS A 1 132 ? 23.938 -0.42 -2.02 1 98.44 132 LYS A N 1
ATOM 1033 C CA . LYS A 1 132 ? 23.672 -0.671 -3.43 1 98.44 132 LYS A CA 1
ATOM 1034 C C . LYS A 1 132 ? 22.766 -1.893 -3.605 1 98.44 132 LYS A C 1
ATOM 1036 O O . LYS A 1 132 ? 21.875 -1.895 -4.453 1 98.44 132 LYS A O 1
ATOM 1041 N N . LYS A 1 133 ? 23 -2.918 -2.816 1 98.75 133 LYS A N 1
ATOM 1042 C CA . LYS A 1 133 ? 22.172 -4.125 -2.865 1 98.75 133 LYS A CA 1
ATOM 1043 C C . LYS A 1 133 ? 20.781 -3.865 -2.305 1 98.75 133 LYS A C 1
ATOM 1045 O O . LYS A 1 133 ? 19.797 -4.41 -2.805 1 98.75 133 LYS A O 1
ATOM 1050 N N . VAL A 1 134 ? 20.75 -3.027 -1.263 1 98.88 134 VAL A N 1
ATOM 1051 C CA . VAL A 1 134 ? 19.453 -2.682 -0.688 1 98.88 134 VAL A CA 1
ATOM 1052 C C . VAL A 1 134 ? 18.594 -1.981 -1.736 1 98.88 134 VAL A C 1
ATOM 1054 O O . VAL A 1 134 ? 17.406 -2.285 -1.877 1 98.88 134 VAL A O 1
ATOM 1057 N N . VAL A 1 135 ? 19.188 -1.069 -2.502 1 98.88 135 VAL A N 1
ATOM 1058 C CA . VAL A 1 135 ? 18.453 -0.334 -3.529 1 98.88 135 VAL A CA 1
ATOM 1059 C C . VAL A 1 135 ? 18 -1.292 -4.629 1 98.88 135 VAL A C 1
ATOM 1061 O O . VAL A 1 135 ? 16.906 -1.15 -5.176 1 98.88 135 VAL A O 1
ATOM 1064 N N . ARG A 1 136 ? 18.828 -2.268 -4.934 1 98.81 136 ARG A N 1
ATOM 1065 C CA . ARG A 1 136 ? 18.453 -3.268 -5.93 1 98.81 136 ARG A CA 1
ATOM 1066 C C . ARG A 1 136 ? 17.297 -4.121 -5.445 1 98.81 136 ARG A C 1
ATOM 1068 O O . ARG A 1 136 ? 16.375 -4.418 -6.215 1 98.81 136 ARG A O 1
ATOM 1075 N N . VAL A 1 137 ? 17.328 -4.523 -4.16 1 98.94 137 VAL A N 1
ATOM 1076 C CA . VAL A 1 137 ? 16.234 -5.281 -3.568 1 98.94 137 VAL A CA 1
ATOM 1077 C C . VAL A 1 137 ? 14.961 -4.441 -3.594 1 98.94 137 VAL A C 1
ATOM 1079 O O . VAL A 1 137 ? 13.883 -4.953 -3.9 1 98.94 137 VAL A O 1
ATOM 1082 N N . LEU A 1 138 ? 15.125 -3.143 -3.293 1 98.94 138 LEU A N 1
ATOM 1083 C CA . LEU A 1 138 ? 14 -2.215 -3.352 1 98.94 138 LEU A CA 1
ATOM 1084 C C . LEU A 1 138 ? 13.391 -2.189 -4.75 1 98.94 138 LEU A C 1
ATOM 1086 O O . LEU A 1 138 ? 12.164 -2.221 -4.895 1 98.94 138 LEU A O 1
ATOM 1090 N N . ASP A 1 139 ? 14.156 -2.145 -5.719 1 98.75 139 ASP A N 1
ATOM 1091 C CA . ASP A 1 139 ? 13.695 -2.125 -7.105 1 98.75 139 ASP A CA 1
ATOM 1092 C C . ASP A 1 139 ? 12.93 -3.398 -7.445 1 98.75 139 ASP A C 1
ATOM 1094 O O . ASP A 1 139 ? 11.859 -3.34 -8.055 1 98.75 139 ASP A O 1
ATOM 1098 N N . VAL A 1 140 ? 13.438 -4.523 -7.023 1 98.88 140 VAL A N 1
ATOM 1099 C CA . VAL A 1 140 ? 12.812 -5.812 -7.312 1 98.88 140 VAL A CA 1
ATOM 1100 C C . VAL A 1 140 ? 11.461 -5.902 -6.609 1 98.88 140 VAL A C 1
ATOM 1102 O O . VAL A 1 140 ? 10.461 -6.277 -7.223 1 98.88 140 VAL A O 1
ATOM 1105 N N . ILE A 1 141 ? 11.43 -5.523 -5.34 1 98.69 141 ILE A N 1
ATOM 1106 C CA . ILE A 1 141 ? 10.219 -5.719 -4.559 1 98.69 141 ILE A CA 1
ATOM 1107 C C . ILE A 1 141 ? 9.141 -4.738 -5.023 1 98.69 141 ILE A C 1
ATOM 1109 O O . ILE A 1 141 ? 7.953 -5.062 -5.023 1 98.69 141 ILE A O 1
ATOM 1113 N N . SER A 1 142 ? 9.508 -3.504 -5.418 1 98.62 142 SER A N 1
ATOM 1114 C CA . SER A 1 142 ? 8.547 -2.541 -5.941 1 98.62 142 SER A CA 1
ATOM 1115 C C . SER A 1 142 ? 7.941 -3.023 -7.258 1 98.62 142 SER A C 1
ATOM 1117 O O . SER A 1 142 ? 6.723 -2.969 -7.445 1 98.62 142 SER A O 1
ATOM 1119 N N . LYS A 1 143 ? 8.766 -3.551 -8.156 1 98.31 143 LYS A N 1
ATOM 1120 C CA . LYS A 1 143 ? 8.281 -4.062 -9.43 1 98.31 143 LYS A CA 1
ATOM 1121 C C . LYS A 1 143 ? 7.414 -5.305 -9.234 1 98.31 143 LYS A C 1
ATOM 1123 O O . LYS A 1 143 ? 6.43 -5.5 -9.953 1 98.31 143 LYS A O 1
ATOM 1128 N N . THR A 1 144 ? 7.816 -6.098 -8.32 1 98.75 144 THR A N 1
ATOM 1129 C CA . THR A 1 144 ? 7.008 -7.258 -7.957 1 98.75 144 THR A CA 1
ATOM 1130 C C . THR A 1 144 ? 5.629 -6.824 -7.469 1 98.75 144 THR A C 1
ATOM 1132 O O . THR A 1 144 ? 4.613 -7.41 -7.855 1 98.75 144 THR A O 1
ATOM 1135 N N . SER A 1 145 ? 5.582 -5.816 -6.641 1 98.69 145 SER A N 1
ATOM 1136 C CA . SER A 1 145 ? 4.316 -5.285 -6.148 1 98.69 145 SER A CA 1
ATOM 1137 C C . SER A 1 145 ? 3.439 -4.785 -7.289 1 98.69 145 SER A C 1
ATOM 1139 O O . SER A 1 145 ? 2.221 -4.969 -7.27 1 98.69 145 SER A O 1
ATOM 1141 N N . ASN A 1 146 ? 4.066 -4.152 -8.305 1 98.31 146 ASN A N 1
ATOM 1142 C CA . ASN A 1 146 ? 3.328 -3.754 -9.5 1 98.31 146 ASN A CA 1
ATOM 1143 C C . ASN A 1 146 ? 2.684 -4.953 -10.188 1 98.31 146 ASN A C 1
ATOM 1145 O O . ASN A 1 146 ? 1.501 -4.914 -10.531 1 98.31 146 ASN A O 1
ATOM 1149 N N . GLU A 1 147 ? 3.465 -5.98 -10.297 1 98.31 147 GLU A N 1
ATOM 1150 C CA . GLU A 1 147 ? 2.984 -7.18 -10.977 1 98.31 147 GLU A CA 1
ATOM 1151 C C . GLU A 1 147 ? 1.848 -7.836 -10.195 1 98.31 147 GLU A C 1
ATOM 1153 O O . GLU A 1 147 ? 0.903 -8.359 -10.789 1 98.31 147 GLU A O 1
ATOM 1158 N N . LEU A 1 148 ? 2.016 -7.844 -8.906 1 98.44 148 LEU A N 1
ATOM 1159 C CA . LEU A 1 148 ? 0.959 -8.398 -8.07 1 98.44 148 LEU A CA 1
ATOM 1160 C C . LEU A 1 148 ? -0.359 -7.664 -8.297 1 98.44 148 LEU A C 1
ATOM 1162 O O . LEU A 1 148 ? -1.408 -8.297 -8.438 1 98.44 148 LEU A O 1
ATOM 1166 N N . CYS A 1 149 ? -0.274 -6.352 -8.32 1 98.38 149 CYS A N 1
ATOM 1167 C CA . CYS A 1 149 ? -1.465 -5.543 -8.547 1 98.38 149 CYS A CA 1
ATOM 1168 C C . CYS A 1 149 ? -2.045 -5.801 -9.938 1 98.38 149 CYS A C 1
ATOM 1170 O O . CYS A 1 149 ? -3.262 -5.934 -10.086 1 98.38 149 CYS A O 1
ATOM 1172 N N . GLU A 1 150 ? -1.193 -5.887 -10.906 1 98.25 150 GLU A N 1
ATOM 1173 C CA . GLU A 1 150 ? -1.626 -6.148 -12.281 1 98.25 150 GLU A CA 1
ATOM 1174 C C . GLU A 1 150 ? -2.281 -7.523 -12.398 1 98.25 150 GLU A C 1
ATOM 1176 O O . GLU A 1 150 ? -3.326 -7.664 -13.039 1 98.25 150 GLU A O 1
ATOM 1181 N N . GLY A 1 151 ? -1.624 -8.516 -11.797 1 97.81 151 GLY A N 1
ATOM 1182 C CA . GLY A 1 151 ? -2.209 -9.844 -11.781 1 97.81 151 GLY A CA 1
ATOM 1183 C C . GLY A 1 151 ? -3.57 -9.891 -11.117 1 97.81 151 GLY A C 1
ATOM 1184 O O . GLY A 1 151 ? -4.492 -10.539 -11.617 1 97.81 151 GLY A O 1
ATOM 1185 N N . GLN A 1 152 ? -3.734 -9.203 -10 1 97.38 152 GLN A N 1
ATOM 1186 C CA . GLN A 1 152 ? -5.008 -9.164 -9.289 1 97.38 152 GLN A CA 1
ATOM 1187 C C . GLN A 1 152 ? -6.07 -8.43 -10.102 1 97.38 152 GLN A C 1
ATOM 1189 O O . GLN A 1 152 ? -7.242 -8.812 -10.102 1 97.38 152 GLN A O 1
ATOM 1194 N N . ALA A 1 153 ? -5.676 -7.367 -10.781 1 97.5 153 ALA A N 1
ATOM 1195 C CA . ALA A 1 153 ? -6.602 -6.645 -11.648 1 97.5 153 ALA A CA 1
ATOM 1196 C C . ALA A 1 153 ? -7.129 -7.543 -12.766 1 97.5 153 ALA A C 1
ATOM 1198 O O . ALA A 1 153 ? -8.328 -7.523 -13.07 1 97.5 153 ALA A O 1
ATOM 1199 N N . MET A 1 154 ? -6.238 -8.312 -13.352 1 97 154 MET A N 1
ATOM 1200 C CA . MET A 1 154 ? -6.648 -9.266 -14.383 1 97 154 MET A CA 1
ATOM 1201 C C . MET A 1 154 ? -7.609 -10.305 -13.812 1 97 154 MET A C 1
ATOM 1203 O O . MET A 1 154 ? -8.617 -10.641 -14.445 1 97 154 MET A O 1
ATOM 1207 N N . ASP A 1 155 ? -7.273 -10.773 -12.617 1 95.31 155 ASP A N 1
ATOM 1208 C CA . ASP A 1 155 ? -8.133 -11.75 -11.953 1 95.31 155 ASP A CA 1
ATOM 1209 C C . ASP A 1 155 ? -9.547 -11.203 -11.758 1 95.31 155 ASP A C 1
ATOM 1211 O O . ASP A 1 155 ? -10.523 -11.906 -12.008 1 95.31 155 ASP A O 1
ATOM 1215 N N . LEU A 1 156 ? -9.672 -9.961 -11.359 1 93.94 156 LEU A N 1
ATOM 1216 C CA . LEU A 1 156 ? -10.969 -9.312 -11.188 1 93.94 156 LEU A CA 1
ATOM 1217 C C . LEU A 1 156 ? -11.688 -9.172 -12.523 1 93.94 156 LEU A C 1
ATOM 1219 O O . LEU A 1 156 ? -12.898 -9.391 -12.602 1 93.94 156 LEU A O 1
ATOM 1223 N N . GLU A 1 157 ? -10.938 -8.828 -13.531 1 93.94 157 GLU A N 1
ATOM 1224 C CA . GLU A 1 157 ? -11.531 -8.656 -14.852 1 93.94 157 GLU A CA 1
ATOM 1225 C C . GLU A 1 157 ? -12.055 -9.984 -15.391 1 93.94 157 GLU A C 1
ATOM 1227 O O . GLU A 1 157 ? -13.055 -10.016 -16.109 1 93.94 157 GLU A O 1
ATOM 1232 N N . PHE A 1 158 ? -11.391 -11.07 -15.094 1 93.19 158 PHE A N 1
ATOM 1233 C CA . PHE A 1 158 ? -11.75 -12.391 -15.594 1 93.19 158 PHE A CA 1
ATOM 1234 C C . PHE A 1 158 ? -13.117 -12.82 -15.07 1 93.19 158 PHE A C 1
ATOM 1236 O O . PHE A 1 158 ? -13.781 -13.664 -15.68 1 93.19 158 PHE A O 1
ATOM 1243 N N . GLU A 1 159 ? -13.508 -12.234 -13.953 1 88 159 GLU A N 1
ATOM 1244 C CA . GLU A 1 159 ? -14.797 -12.594 -13.367 1 88 159 GLU A CA 1
ATOM 1245 C C . GLU A 1 159 ? -15.945 -12.203 -14.289 1 88 159 GLU A C 1
ATOM 1247 O O . GLU A 1 159 ? -16.984 -12.867 -14.305 1 88 159 GLU A O 1
ATOM 1252 N N . SER A 1 160 ? -15.734 -11.18 -15.078 1 87.69 160 SER A N 1
ATOM 1253 C CA . SER A 1 160 ? -16.812 -10.68 -15.922 1 87.69 160 SER A CA 1
ATOM 1254 C C . SER A 1 160 ? -16.641 -11.125 -17.375 1 87.69 160 SER A C 1
ATOM 1256 O O . SER A 1 160 ? -17.5 -10.844 -18.219 1 87.69 160 SER A O 1
ATOM 1258 N N . LYS A 1 161 ? -15.594 -11.844 -17.609 1 89.31 161 LYS A N 1
ATOM 1259 C CA . LYS A 1 161 ? -15.344 -12.336 -18.969 1 89.31 161 LYS A CA 1
ATOM 1260 C C . LYS A 1 161 ? -16 -13.695 -19.188 1 89.31 161 LYS A C 1
ATOM 1262 O O . LYS A 1 161 ? -16.047 -14.523 -18.266 1 89.31 161 LYS A O 1
ATOM 1267 N N . ASP A 1 162 ? -16.406 -13.867 -20.406 1 83.56 162 ASP A N 1
ATOM 1268 C CA . ASP A 1 162 ? -17.016 -15.156 -20.75 1 83.56 162 ASP A CA 1
ATOM 1269 C C . ASP A 1 162 ? -15.953 -16.25 -20.812 1 83.56 162 ASP A C 1
ATOM 1271 O O . ASP A 1 162 ? -16.203 -17.391 -20.422 1 83.56 162 ASP A O 1
ATOM 1275 N N . SER A 1 163 ? -14.859 -15.875 -21.422 1 89.19 163 SER A N 1
ATOM 1276 C CA . SER A 1 163 ? -13.773 -16.844 -21.547 1 89.19 163 SER A CA 1
ATOM 1277 C C . SER A 1 163 ? -12.414 -16.172 -21.359 1 89.19 163 SER A C 1
ATOM 1279 O O . SER A 1 163 ? -12.281 -14.969 -21.562 1 89.19 163 SER A O 1
ATOM 1281 N N . VAL A 1 164 ? -11.508 -17 -20.844 1 94.81 164 VAL A N 1
ATOM 1282 C CA . VAL A 1 164 ? -10.117 -16.609 -20.641 1 94.81 164 VAL A CA 1
ATOM 1283 C C . VAL A 1 164 ? -9.195 -17.578 -21.359 1 94.81 164 VAL A C 1
ATOM 1285 O O . VAL A 1 164 ? -9.328 -18.797 -21.203 1 94.81 164 VAL A O 1
ATOM 1288 N N . SER A 1 165 ? -8.266 -17.031 -22.172 1 96.31 165 SER A N 1
ATOM 1289 C CA . SER A 1 165 ? -7.336 -17.906 -22.875 1 96.31 165 SER A CA 1
ATOM 1290 C C . SER A 1 165 ? -6.258 -18.453 -21.953 1 96.31 165 SER A C 1
ATOM 1292 O O . SER A 1 165 ? -6.066 -17.938 -20.844 1 96.31 165 SER A O 1
ATOM 1294 N N . ILE A 1 166 ? -5.605 -19.453 -22.422 1 97.31 166 ILE A N 1
ATOM 1295 C CA . ILE A 1 166 ? -4.496 -20.031 -21.672 1 97.31 166 ILE A CA 1
ATOM 1296 C C . ILE A 1 166 ? -3.416 -18.984 -21.453 1 97.31 166 ILE A C 1
ATOM 1298 O O . ILE A 1 166 ? -2.906 -18.828 -20.328 1 97.31 166 ILE A O 1
ATOM 1302 N N . ASP A 1 167 ? -3.137 -18.188 -22.438 1 97.19 167 ASP A N 1
ATOM 1303 C CA . ASP A 1 167 ? -2.111 -17.141 -22.328 1 97.19 167 ASP A CA 1
ATOM 1304 C C . ASP A 1 167 ? -2.504 -16.094 -21.297 1 97.19 167 ASP A C 1
ATOM 1306 O O . ASP A 1 167 ? -1.667 -15.633 -20.516 1 97.19 167 ASP A O 1
ATOM 1310 N N . GLU A 1 168 ? -3.721 -15.711 -21.359 1 96.5 168 GLU A N 1
ATOM 1311 C CA . GLU A 1 168 ? -4.215 -14.727 -20.391 1 96.5 168 GLU A CA 1
ATOM 1312 C C . GLU A 1 168 ? -4.117 -15.25 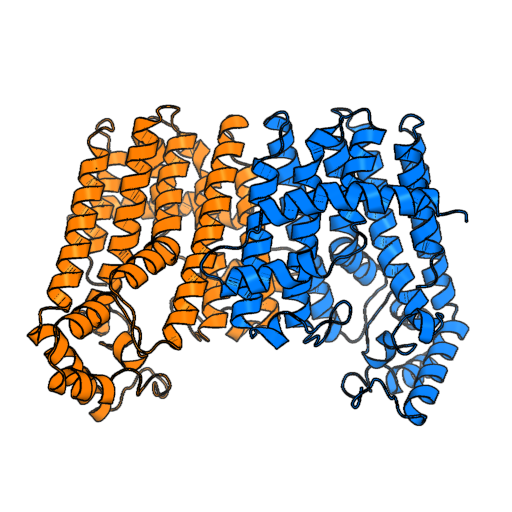-18.969 1 96.5 168 GLU A C 1
ATOM 1314 O O . GLU A 1 168 ? -3.693 -14.523 -18.062 1 96.5 168 GLU A O 1
ATOM 1319 N N . TYR A 1 169 ? -4.523 -16.5 -18.828 1 97.25 169 TYR A N 1
ATOM 1320 C CA . TYR A 1 169 ? -4.477 -17.094 -17.5 1 97.25 169 TYR A CA 1
ATOM 1321 C C . TYR A 1 169 ? -3.043 -17.172 -16.984 1 97.25 169 TYR A C 1
ATOM 1323 O O . TYR A 1 169 ? -2.77 -16.812 -15.844 1 97.25 169 TYR A O 1
ATOM 1331 N N . MET A 1 170 ? -2.184 -17.594 -17.859 1 98.06 170 MET A N 1
ATOM 1332 C CA . MET A 1 170 ? -0.789 -17.75 -17.469 1 98.06 170 MET A CA 1
ATOM 1333 C C . MET A 1 170 ? -0.165 -16.406 -17.109 1 98.06 170 MET A C 1
ATOM 1335 O O . MET A 1 170 ? 0.623 -16.328 -16.172 1 98.06 170 MET A O 1
ATOM 1339 N N . LYS A 1 171 ? -0.529 -15.398 -17.828 1 97.56 171 LYS A N 1
ATOM 1340 C CA . LYS A 1 171 ? -0.055 -14.047 -17.516 1 97.56 171 LYS A CA 1
ATOM 1341 C C . LYS A 1 171 ? -0.569 -13.586 -16.156 1 97.56 171 LYS A C 1
ATOM 1343 O O . LYS A 1 171 ? 0.184 -13.016 -15.359 1 97.56 171 LYS A O 1
ATOM 1348 N N . MET A 1 172 ? -1.79 -13.836 -15.922 1 97.69 172 MET A N 1
ATOM 1349 C CA . MET A 1 172 ? -2.428 -13.438 -14.672 1 97.69 172 MET A CA 1
ATOM 1350 C C . MET A 1 172 ? -1.768 -14.117 -13.477 1 97.69 172 MET A C 1
ATOM 1352 O O . MET A 1 172 ? -1.368 -13.461 -12.516 1 97.69 172 MET A O 1
ATOM 1356 N N . ILE A 1 173 ? -1.5 -15.43 -13.516 1 97.81 173 ILE A N 1
ATOM 1357 C CA . ILE A 1 173 ? -0.975 -16.125 -12.352 1 97.81 173 ILE A CA 1
ATOM 1358 C C . ILE A 1 173 ? 0.525 -15.875 -12.227 1 97.81 173 ILE A C 1
ATOM 1360 O O . ILE A 1 173 ? 1.087 -15.961 -11.133 1 97.81 173 ILE A O 1
ATOM 1364 N N . SER A 1 174 ? 1.179 -15.562 -13.383 1 98.19 174 SER A N 1
ATOM 1365 C CA . SER A 1 174 ? 2.572 -15.141 -13.305 1 98.19 174 SER A CA 1
ATOM 1366 C C . SER A 1 174 ? 2.725 -13.891 -12.438 1 98.19 174 SER A C 1
ATOM 1368 O O . SER A 1 174 ? 3.703 -13.758 -11.703 1 98.19 174 SER A O 1
ATOM 1370 N N . GLY A 1 175 ? 1.792 -13.008 -12.578 1 97.5 175 GLY A N 1
ATOM 1371 C CA . GLY A 1 175 ? 1.79 -11.805 -11.766 1 97.5 175 GLY A CA 1
ATOM 1372 C C . GLY A 1 175 ? 1.243 -12.023 -10.367 1 97.5 175 GLY A C 1
ATOM 1373 O O . GLY A 1 175 ? 1.925 -11.742 -9.383 1 97.5 175 GLY A O 1
ATOM 1374 N N . LYS A 1 176 ? 0.137 -12.633 -10.234 1 96.44 176 LYS A N 1
ATOM 1375 C CA . LYS A 1 176 ? -0.604 -12.75 -8.977 1 96.44 176 LYS A CA 1
ATOM 1376 C C . LYS A 1 176 ? 0.113 -13.68 -8 1 96.44 176 LYS A C 1
ATOM 1378 O O . LYS A 1 176 ? 0.104 -13.438 -6.793 1 96.44 176 LYS A O 1
ATOM 1383 N N . THR A 1 177 ? 0.779 -14.742 -8.484 1 96.06 177 THR A N 1
ATOM 1384 C CA . THR A 1 177 ? 1.407 -15.727 -7.613 1 96.06 177 THR A CA 1
ATOM 1385 C C . THR A 1 177 ? 2.883 -15.898 -7.961 1 96.06 177 THR A C 1
ATOM 1387 O O . THR A 1 177 ? 3.74 -15.898 -7.074 1 96.06 177 THR A O 1
ATOM 1390 N N . GLY A 1 178 ? 3.24 -15.945 -9.188 1 98.31 178 GLY A N 1
ATOM 1391 C CA . GLY A 1 178 ? 4.598 -16.188 -9.648 1 98.31 178 GLY A CA 1
ATOM 1392 C C . GLY A 1 178 ? 5.562 -15.078 -9.258 1 98.31 178 GLY A C 1
ATOM 1393 O O . GLY A 1 178 ? 6.703 -15.352 -8.867 1 98.31 178 GLY A O 1
ATOM 1394 N N . ALA A 1 179 ? 5.074 -13.875 -9.305 1 98.69 179 ALA A N 1
ATOM 1395 C CA . ALA A 1 179 ? 5.93 -12.703 -9.125 1 98.69 179 ALA A CA 1
ATOM 1396 C C . ALA A 1 179 ? 6.566 -12.695 -7.738 1 98.69 179 ALA A C 1
ATOM 1398 O O . ALA A 1 179 ? 7.762 -12.438 -7.598 1 98.69 179 ALA A O 1
ATOM 1399 N N . LEU A 1 180 ? 5.781 -12.977 -6.738 1 98.75 180 LEU A N 1
ATOM 1400 C CA . LEU A 1 180 ? 6.293 -12.852 -5.379 1 98.75 180 LEU A CA 1
ATOM 1401 C C . LEU A 1 180 ? 7.273 -13.969 -5.059 1 98.75 180 LEU A C 1
ATOM 1403 O O . LEU A 1 180 ? 8.25 -13.758 -4.336 1 98.75 180 LEU A O 1
ATOM 1407 N N . ILE A 1 181 ? 7.074 -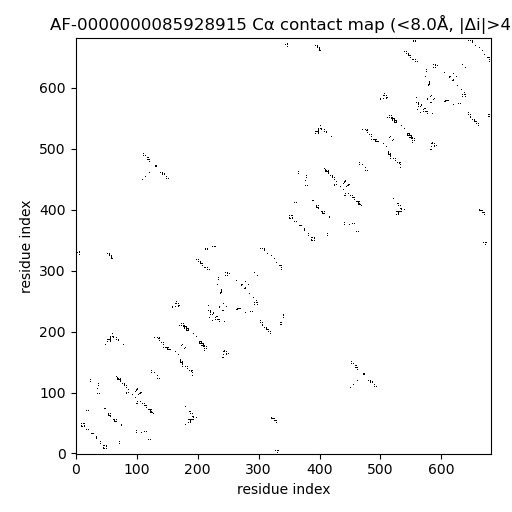15.172 -5.57 1 98.75 181 ILE A N 1
ATOM 1408 C CA . ILE A 1 181 ? 8 -16.266 -5.336 1 98.75 181 ILE A CA 1
ATOM 1409 C C . ILE A 1 181 ? 9.289 -16.031 -6.117 1 98.75 181 ILE A C 1
ATOM 1411 O O . ILE A 1 181 ? 10.383 -16.297 -5.613 1 98.75 181 ILE A O 1
ATOM 1415 N N . ASP A 1 182 ? 9.141 -15.508 -7.34 1 98.88 182 ASP A N 1
ATOM 1416 C CA . ASP A 1 182 ? 10.305 -15.07 -8.102 1 98.88 182 ASP A CA 1
ATOM 1417 C C . ASP A 1 182 ? 11.133 -14.055 -7.312 1 98.88 182 ASP A C 1
ATOM 1419 O O . ASP A 1 182 ? 12.344 -14.211 -7.176 1 98.88 182 ASP A O 1
ATOM 1423 N N . ALA A 1 183 ? 10.422 -13.086 -6.777 1 98.94 183 ALA A N 1
ATOM 1424 C CA . ALA A 1 183 ? 11.102 -12.047 -5.996 1 98.94 183 ALA A CA 1
ATOM 1425 C C . ALA A 1 183 ? 11.797 -12.648 -4.777 1 98.94 183 ALA A C 1
ATOM 1427 O O . ALA A 1 183 ? 12.891 -12.219 -4.41 1 98.94 183 ALA A O 1
ATOM 1428 N N . SER A 1 184 ? 11.18 -13.578 -4.129 1 98.94 184 SER A N 1
ATOM 1429 C CA . SER A 1 184 ? 11.758 -14.227 -2.961 1 98.94 184 SER A CA 1
ATOM 1430 C C . SER A 1 184 ? 13.125 -14.828 -3.289 1 98.94 184 SER A C 1
ATOM 1432 O O . SER A 1 184 ? 14.102 -14.578 -2.586 1 98.94 184 SER A O 1
ATOM 1434 N N . ALA A 1 185 ? 13.188 -15.57 -4.375 1 98.94 185 ALA A N 1
ATOM 1435 C CA . ALA A 1 185 ? 14.438 -16.203 -4.777 1 98.94 185 ALA A CA 1
ATOM 1436 C C . ALA A 1 185 ? 15.445 -15.164 -5.262 1 98.94 185 ALA A C 1
ATOM 1438 O O . ALA A 1 185 ? 16.625 -15.219 -4.898 1 98.94 185 ALA A O 1
ATOM 1439 N N . THR A 1 186 ? 14.992 -14.203 -6.051 1 98.94 186 THR A N 1
ATOM 1440 C CA . THR A 1 186 ? 15.844 -13.172 -6.641 1 98.94 186 THR A CA 1
ATOM 1441 C C . THR A 1 186 ? 16.484 -12.312 -5.555 1 98.94 186 THR A C 1
ATOM 1443 O O . THR A 1 186 ? 17.688 -12.055 -5.594 1 98.94 186 THR A O 1
ATOM 1446 N N . ILE A 1 187 ? 15.727 -11.922 -4.59 1 98.94 187 ILE A N 1
ATOM 1447 C CA . ILE A 1 187 ? 16.203 -11.07 -3.504 1 98.94 187 ILE A CA 1
ATOM 1448 C C . ILE A 1 187 ? 17.25 -11.812 -2.686 1 98.94 187 ILE A C 1
ATOM 1450 O O . ILE A 1 187 ? 18.281 -11.242 -2.322 1 98.94 187 ILE A O 1
ATOM 1454 N N . GLY A 1 188 ? 16.969 -13.102 -2.426 1 98.94 188 GLY A N 1
ATOM 1455 C CA . GLY A 1 188 ? 18 -13.906 -1.764 1 98.94 188 GLY A CA 1
ATOM 1456 C C . GLY A 1 188 ? 19.312 -13.938 -2.521 1 98.94 188 GLY A C 1
ATOM 1457 O O . GLY A 1 188 ? 20.375 -13.781 -1.928 1 98.94 188 GLY A O 1
ATOM 1458 N N . GLY A 1 189 ? 19.219 -14.133 -3.85 1 98.94 189 GLY A N 1
ATOM 1459 C CA . GLY A 1 189 ? 20.406 -14.109 -4.688 1 98.94 189 GLY A CA 1
ATOM 1460 C C . GLY A 1 189 ? 21.141 -12.781 -4.629 1 98.94 189 GLY A C 1
ATOM 1461 O O . GLY A 1 189 ? 22.359 -12.758 -4.477 1 98.94 189 GLY A O 1
ATOM 1462 N N . ILE A 1 190 ? 20.422 -11.656 -4.691 1 98.94 190 ILE A N 1
ATOM 1463 C CA . ILE A 1 190 ? 21 -10.32 -4.699 1 98.94 190 ILE A CA 1
ATOM 1464 C C . ILE A 1 190 ? 21.781 -10.086 -3.402 1 98.94 190 ILE A C 1
ATOM 1466 O O . ILE A 1 190 ? 22.891 -9.547 -3.42 1 98.94 190 ILE A O 1
ATOM 1470 N N . ILE A 1 191 ? 21.203 -10.508 -2.273 1 98.88 191 ILE A N 1
ATOM 1471 C CA . ILE A 1 191 ? 21.844 -10.305 -0.977 1 98.88 191 ILE A CA 1
ATOM 1472 C C . ILE A 1 191 ? 23.094 -11.18 -0.868 1 98.88 191 ILE A C 1
ATOM 1474 O O . ILE A 1 191 ? 24.109 -10.766 -0.312 1 98.88 191 ILE A O 1
ATOM 1478 N N . GLY A 1 192 ? 23.094 -12.367 -1.522 1 98.75 192 GLY A N 1
ATOM 1479 C CA . GLY A 1 192 ? 24.109 -13.367 -1.279 1 98.75 192 GLY A CA 1
ATOM 1480 C C . GLY A 1 192 ? 25.266 -13.297 -2.264 1 98.75 192 GLY A C 1
ATOM 1481 O O . GLY A 1 192 ? 26.344 -13.82 -2.002 1 98.75 192 GLY A O 1
ATOM 1482 N N . THR A 1 193 ? 24.984 -12.648 -3.436 1 98.62 193 THR A N 1
ATOM 1483 C CA . THR A 1 193 ? 26.031 -12.711 -4.445 1 98.62 193 THR A CA 1
ATOM 1484 C C . THR A 1 193 ? 25.906 -11.539 -5.422 1 98.62 193 THR A C 1
ATOM 1486 O O . THR A 1 193 ? 24.938 -10.789 -5.379 1 98.62 193 THR A O 1
ATOM 1489 N N . ASP A 1 194 ? 26.984 -11.297 -6.141 1 98.38 194 ASP A N 1
ATOM 1490 C CA . ASP A 1 194 ? 26.953 -10.344 -7.242 1 98.38 194 ASP A CA 1
ATOM 1491 C C . ASP A 1 194 ? 26.938 -11.055 -8.594 1 98.38 194 ASP A C 1
ATOM 1493 O O . ASP A 1 194 ? 26.953 -10.414 -9.641 1 98.38 194 ASP A O 1
ATOM 1497 N N . ASN A 1 195 ? 26.859 -12.414 -8.562 1 98.56 195 ASN A N 1
ATOM 1498 C CA . ASN A 1 195 ? 26.828 -13.195 -9.789 1 98.56 195 ASN A CA 1
ATOM 1499 C C . ASN A 1 195 ? 25.469 -13.133 -10.461 1 98.56 195 ASN A C 1
ATOM 1501 O O . ASN A 1 195 ? 24.516 -13.797 -10.023 1 98.56 195 ASN A O 1
ATOM 1505 N N . GLU A 1 196 ? 25.391 -12.43 -11.57 1 98.75 196 GLU A N 1
ATOM 1506 C CA . GLU A 1 196 ? 24.125 -12.18 -12.242 1 98.75 196 GLU A CA 1
ATOM 1507 C C . GLU A 1 196 ? 23.531 -13.469 -12.812 1 98.75 196 GLU A C 1
ATOM 1509 O O . GLU A 1 196 ? 22.297 -13.617 -12.883 1 98.75 196 GLU A O 1
ATOM 1514 N N . GLU A 1 197 ? 24.312 -14.422 -13.172 1 98.81 197 GLU A N 1
ATOM 1515 C CA . GLU A 1 197 ? 23.812 -15.695 -13.68 1 98.81 197 GLU A CA 1
ATOM 1516 C C . GLU A 1 197 ? 23.078 -16.469 -12.594 1 98.81 197 GLU A C 1
ATOM 1518 O O . GLU A 1 197 ? 22.047 -17.078 -12.859 1 98.81 197 GLU A O 1
ATOM 1523 N N . TYR A 1 198 ? 23.703 -16.438 -11.398 1 98.88 198 TYR A N 1
ATOM 1524 C CA . TYR A 1 198 ? 23.047 -17.094 -10.273 1 98.88 198 TYR A CA 1
ATOM 1525 C C . TYR A 1 198 ? 21.719 -16.422 -9.945 1 98.88 198 TYR A C 1
ATOM 1527 O O . TYR A 1 198 ? 20.719 -17.109 -9.703 1 98.88 198 TYR A O 1
ATOM 1535 N N . ILE A 1 199 ? 21.703 -15.117 -9.953 1 98.94 199 ILE A N 1
ATOM 1536 C CA . ILE A 1 199 ? 20.5 -14.367 -9.617 1 98.94 199 ILE A CA 1
ATOM 1537 C C . ILE A 1 199 ? 19.406 -14.648 -10.656 1 98.94 199 ILE A C 1
ATOM 1539 O O . ILE A 1 199 ? 18.25 -14.867 -10.297 1 98.94 199 ILE A O 1
ATOM 1543 N N . GLN A 1 200 ? 19.766 -14.734 -11.922 1 98.88 200 GLN A N 1
ATOM 1544 C CA . GLN A 1 200 ? 18.812 -15.031 -12.984 1 98.88 200 GLN A CA 1
ATOM 1545 C C . GLN A 1 200 ? 18.281 -16.453 -12.859 1 98.88 200 GLN A C 1
ATOM 1547 O O . GLN A 1 200 ? 17.109 -16.719 -13.133 1 98.88 200 GLN A O 1
ATOM 1552 N N . ALA A 1 201 ? 19.188 -17.359 -12.508 1 98.94 201 ALA A N 1
ATOM 1553 C CA . ALA A 1 201 ? 18.781 -18.75 -12.289 1 98.94 201 ALA A CA 1
ATOM 1554 C C . ALA A 1 201 ? 17.75 -18.844 -11.172 1 98.94 201 ALA A C 1
ATOM 1556 O O . ALA A 1 201 ? 16.766 -19.578 -11.281 1 98.94 201 ALA A O 1
ATOM 1557 N N . LEU A 1 202 ? 17.984 -18.109 -10.125 1 98.94 202 LEU A N 1
ATOM 1558 C CA . LEU A 1 202 ? 17.078 -18.094 -8.992 1 98.94 202 LEU A CA 1
ATOM 1559 C C . LEU A 1 202 ? 15.742 -17.453 -9.383 1 98.94 202 LEU A C 1
ATOM 1561 O O . LEU A 1 202 ? 14.68 -17.922 -8.953 1 98.94 202 LEU A O 1
ATOM 1565 N N . SER A 1 203 ? 15.805 -16.391 -10.148 1 98.94 203 SER A N 1
ATOM 1566 C CA . SER A 1 203 ? 14.594 -15.773 -10.656 1 98.94 203 SER A CA 1
ATOM 1567 C C . SER A 1 203 ? 13.75 -16.766 -11.453 1 98.94 203 SER A C 1
ATOM 1569 O O . SER A 1 203 ? 12.539 -16.875 -11.242 1 98.94 203 SER A O 1
ATOM 1571 N N . LYS A 1 204 ? 14.406 -17.484 -12.352 1 98.88 204 LYS A N 1
ATOM 1572 C CA . LYS A 1 204 ? 13.719 -18.484 -13.164 1 98.88 204 LYS A CA 1
ATOM 1573 C C . LYS A 1 204 ? 13.117 -19.578 -12.289 1 98.88 204 LYS A C 1
ATOM 1575 O O . LYS A 1 204 ? 11.977 -20 -12.508 1 98.88 204 LYS A O 1
ATOM 1580 N N . TYR A 1 205 ? 13.883 -20.031 -11.352 1 98.94 205 TYR A N 1
ATOM 1581 C CA . TYR A 1 205 ? 13.398 -21.016 -10.383 1 98.94 205 TYR A CA 1
ATOM 1582 C C . TYR A 1 205 ? 12.141 -20.516 -9.688 1 98.94 205 TYR A C 1
ATOM 1584 O O . TYR A 1 205 ? 11.117 -21.203 -9.664 1 98.94 205 TYR A O 1
ATOM 1592 N N . GLY A 1 206 ? 12.258 -19.312 -9.094 1 98.88 206 GLY A N 1
ATOM 1593 C CA . GLY A 1 206 ? 11.148 -18.766 -8.32 1 98.88 206 GLY A CA 1
ATOM 1594 C C . GLY A 1 206 ? 9.891 -18.578 -9.141 1 98.88 206 GLY A C 1
ATOM 1595 O O . GLY A 1 206 ? 8.805 -18.969 -8.719 1 98.88 206 GLY A O 1
ATOM 1596 N N . ARG A 1 207 ? 10.008 -18 -10.359 1 98.88 207 ARG A N 1
ATOM 1597 C CA . ARG A 1 207 ? 8.867 -17.75 -11.234 1 98.88 207 ARG A CA 1
ATOM 1598 C C . ARG A 1 207 ? 8.164 -19.062 -11.594 1 98.88 207 ARG A C 1
ATOM 1600 O O . ARG A 1 207 ? 6.938 -19.156 -11.516 1 98.88 207 ARG A O 1
ATOM 1607 N N . ASN A 1 208 ? 8.961 -20.031 -11.953 1 98.81 208 ASN A N 1
ATOM 1608 C CA . ASN A 1 208 ? 8.406 -21.312 -12.375 1 98.81 208 ASN A CA 1
ATOM 1609 C C . ASN A 1 208 ? 7.691 -22.016 -11.227 1 98.81 208 ASN A C 1
ATOM 1611 O O . ASN A 1 208 ? 6.594 -22.547 -11.406 1 98.81 208 ASN A O 1
ATOM 1615 N N . ILE A 1 209 ? 8.266 -22.031 -10.07 1 98.19 209 ILE A N 1
ATOM 1616 C CA . ILE A 1 209 ? 7.625 -22.766 -8.977 1 98.19 209 ILE A CA 1
ATOM 1617 C C . ILE A 1 209 ? 6.387 -22 -8.508 1 98.19 209 ILE A C 1
ATOM 1619 O O . ILE A 1 209 ? 5.41 -22.609 -8.062 1 98.19 209 ILE A O 1
ATOM 1623 N N . GLY A 1 210 ? 6.449 -20.641 -8.578 1 98.38 210 GLY A N 1
ATOM 1624 C CA . GLY A 1 210 ? 5.258 -19.875 -8.25 1 98.38 210 GLY A CA 1
ATOM 1625 C C . GLY A 1 210 ? 4.082 -20.188 -9.156 1 98.38 210 GLY A C 1
ATOM 1626 O O . GLY A 1 210 ? 2.959 -20.359 -8.68 1 98.38 210 GLY A O 1
ATOM 1627 N N . ILE A 1 211 ? 4.309 -20.234 -10.438 1 98.56 211 ILE A N 1
ATOM 1628 C CA . ILE A 1 211 ? 3.266 -20.562 -11.406 1 98.56 211 ILE A CA 1
ATOM 1629 C C . ILE A 1 211 ? 2.801 -22 -11.188 1 98.56 211 ILE A C 1
ATOM 1631 O O . ILE A 1 211 ? 1.599 -22.281 -11.156 1 98.56 211 ILE A O 1
ATOM 1635 N N . ALA A 1 212 ? 3.773 -22.906 -10.992 1 98.56 212 ALA A N 1
ATOM 1636 C CA . ALA A 1 212 ? 3.453 -24.312 -10.742 1 98.56 212 ALA A CA 1
ATOM 1637 C C . ALA A 1 212 ? 2.566 -24.453 -9.508 1 98.56 212 ALA A C 1
ATOM 1639 O O . ALA A 1 212 ? 1.65 -25.281 -9.492 1 98.56 212 ALA A O 1
ATOM 1640 N N . PHE A 1 213 ? 2.881 -23.703 -8.555 1 97.5 213 PHE A N 1
ATOM 1641 C CA . PHE A 1 213 ? 2.125 -23.75 -7.309 1 97.5 213 PHE A CA 1
ATOM 1642 C C . PHE A 1 213 ? 0.653 -23.438 -7.559 1 97.5 213 PHE A C 1
ATOM 1644 O O . PHE A 1 213 ? -0.225 -24.172 -7.082 1 97.5 213 PHE A O 1
ATOM 1651 N N . GLN A 1 214 ? 0.364 -22.422 -8.266 1 96.56 214 GLN A N 1
ATOM 1652 C CA . GLN A 1 214 ? -1.017 -22.016 -8.516 1 96.56 214 GLN A CA 1
ATOM 1653 C C . GLN A 1 214 ? -1.734 -23.047 -9.391 1 96.56 214 GLN A C 1
ATOM 1655 O O . GLN A 1 214 ? -2.883 -23.406 -9.117 1 96.56 214 GLN A O 1
ATOM 1660 N N . VAL A 1 215 ? -1.057 -23.516 -10.398 1 97.88 215 VAL A N 1
ATOM 1661 C CA . VAL A 1 215 ? -1.657 -24.484 -11.297 1 97.88 215 VAL A CA 1
ATOM 1662 C C . VAL A 1 215 ? -1.965 -25.766 -10.539 1 97.88 215 VAL A C 1
ATOM 1664 O O . VAL A 1 215 ? -3.035 -26.359 -10.703 1 97.88 215 VAL A O 1
ATOM 1667 N N . TRP A 1 216 ? -1.081 -26.109 -9.695 1 97 216 TRP A N 1
ATOM 1668 C CA . TRP A 1 216 ? -1.276 -27.328 -8.914 1 97 216 TRP A CA 1
ATOM 1669 C C . TRP A 1 216 ? -2.418 -27.156 -7.914 1 97 216 TRP A C 1
ATOM 1671 O O . TRP A 1 216 ? -3.174 -28.094 -7.664 1 97 216 TRP A O 1
ATOM 1681 N N . ASP A 1 217 ? -2.486 -26 -7.359 1 94 217 ASP A N 1
ATOM 1682 C CA . ASP A 1 217 ? -3.617 -25.703 -6.484 1 94 217 ASP A CA 1
ATOM 1683 C C . ASP A 1 217 ? -4.941 -25.906 -7.215 1 94 217 ASP A C 1
ATOM 1685 O O . ASP A 1 217 ? -5.898 -26.438 -6.641 1 94 217 ASP A O 1
ATOM 1689 N N . ASP A 1 218 ? -5.008 -25.5 -8.414 1 94.81 218 ASP A N 1
ATOM 1690 C CA . ASP A 1 218 ? -6.207 -25.672 -9.227 1 94.81 218 ASP A CA 1
ATOM 1691 C C . ASP A 1 218 ? -6.492 -27.156 -9.469 1 94.81 218 ASP A C 1
ATOM 1693 O O . ASP A 1 218 ? -7.652 -27.578 -9.484 1 94.81 218 ASP A O 1
ATOM 1697 N N . VAL A 1 219 ? -5.48 -27.906 -9.641 1 95.94 219 VAL A N 1
ATOM 1698 C CA . VAL A 1 219 ? -5.609 -29.344 -9.852 1 95.94 219 VAL A CA 1
ATOM 1699 C C . VAL A 1 219 ? -6.145 -30 -8.578 1 95.94 219 VAL A C 1
ATOM 1701 O O . VAL A 1 219 ? -7.082 -30.797 -8.633 1 95.94 219 VAL A O 1
ATOM 1704 N N . LEU A 1 220 ? -5.598 -29.641 -7.496 1 93.81 220 LEU A N 1
ATOM 1705 C CA . LEU A 1 220 ? -5.977 -30.219 -6.211 1 93.81 220 LEU A CA 1
ATOM 1706 C C . LEU A 1 220 ? -7.441 -29.938 -5.898 1 93.81 220 LEU A C 1
ATOM 1708 O O . LEU A 1 220 ? -8.117 -30.75 -5.277 1 93.81 220 LEU A O 1
ATOM 1712 N N . ASP A 1 221 ? -7.93 -28.844 -6.336 1 91.81 221 ASP A N 1
ATOM 1713 C CA . ASP A 1 221 ? -9.32 -28.469 -6.121 1 91.81 221 ASP A CA 1
ATOM 1714 C C . ASP A 1 221 ? -10.273 -29.484 -6.75 1 91.81 221 ASP A C 1
ATOM 1716 O O . ASP A 1 221 ? -11.422 -29.609 -6.324 1 91.81 221 ASP A O 1
ATOM 1720 N N . LEU A 1 222 ? -9.773 -30.219 -7.68 1 92.19 222 LEU A N 1
ATOM 1721 C CA . LEU A 1 222 ? -10.648 -31.109 -8.438 1 92.19 222 LEU A CA 1
ATOM 1722 C C . LEU A 1 222 ? -10.367 -32.562 -8.102 1 92.19 222 LEU A C 1
ATOM 1724 O O . LEU A 1 222 ? -11.195 -33.438 -8.367 1 92.19 222 LEU A O 1
ATOM 1728 N N . ILE A 1 223 ? -9.242 -32.812 -7.543 1 87.31 223 ILE A N 1
ATOM 1729 C CA . ILE A 1 223 ? -8.898 -34.219 -7.449 1 87.31 223 ILE A CA 1
ATOM 1730 C C . ILE A 1 223 ? -8.656 -34.625 -5.992 1 87.31 223 ILE A C 1
ATOM 1732 O O . ILE A 1 223 ? -8.586 -35.781 -5.656 1 87.31 223 ILE A O 1
ATOM 1736 N N . ALA A 1 224 ? -8.398 -33.656 -5.152 1 80.06 224 ALA A N 1
ATOM 1737 C CA . ALA A 1 224 ? -8.008 -33.938 -3.775 1 80.06 224 ALA A CA 1
ATOM 1738 C C . ALA A 1 224 ? -9.203 -34.438 -2.963 1 80.06 224 ALA A C 1
ATOM 1740 O O . ALA A 1 224 ? -10.359 -34.188 -3.334 1 80.06 224 ALA A O 1
ATOM 1741 N N . ASP A 1 225 ? -8.766 -35.156 -1.949 1 78.38 225 ASP A N 1
ATOM 1742 C CA . ASP A 1 225 ? -9.773 -35.562 -0.973 1 78.38 225 ASP A CA 1
ATOM 1743 C C . ASP A 1 225 ? -10.297 -34.344 -0.192 1 78.38 225 ASP A C 1
ATOM 1745 O O . ASP A 1 225 ? -9.516 -33.5 0.269 1 78.38 225 ASP A O 1
ATOM 1749 N N . GLU A 1 226 ? -11.578 -34.312 -0.093 1 74.06 226 GLU A N 1
ATOM 1750 C CA . GLU A 1 226 ? -12.219 -33.156 0.553 1 74.06 226 GLU A CA 1
ATOM 1751 C C . GLU A 1 226 ? -11.688 -32.969 1.973 1 74.06 226 GLU A C 1
ATOM 1753 O O . GLU A 1 226 ? -11.469 -31.828 2.406 1 74.06 226 GLU A O 1
ATOM 1758 N N . GLU A 1 227 ? -11.5 -34.062 2.623 1 72.06 227 GLU A N 1
ATOM 1759 C CA . GLU A 1 227 ? -11.039 -34 4.008 1 72.06 227 GLU A CA 1
ATOM 1760 C C . GLU A 1 227 ? -9.641 -33.406 4.09 1 72.06 227 GLU A C 1
ATOM 1762 O O . GLU A 1 227 ? -9.344 -32.594 4.996 1 72.06 227 GLU A O 1
ATOM 1767 N N . LYS A 1 228 ? -8.859 -33.719 3.107 1 76.12 228 LYS A N 1
ATOM 1768 C CA . LYS A 1 228 ? -7.477 -33.25 3.086 1 76.12 228 LYS A CA 1
ATOM 1769 C C . LYS A 1 228 ? -7.402 -31.812 2.584 1 76.12 228 LYS A C 1
ATOM 1771 O O . LYS A 1 228 ? -6.621 -31.016 3.098 1 76.12 228 LYS A O 1
ATOM 1776 N N . LEU A 1 229 ? -8.258 -31.516 1.706 1 72.94 229 LEU A N 1
ATOM 1777 C CA . LEU A 1 229 ? -8.234 -30.219 1.061 1 72.94 229 LEU A CA 1
ATOM 1778 C C . LEU A 1 229 ? -8.828 -29.141 1.974 1 72.94 229 LEU A C 1
ATOM 1780 O O . LEU A 1 229 ? -8.453 -27.969 1.888 1 72.94 229 LEU A O 1
ATOM 1784 N N . GLY A 1 230 ? -9.734 -29.594 2.887 1 68.31 230 GLY A N 1
ATOM 1785 C CA . GLY A 1 230 ? -10.383 -28.672 3.812 1 68.31 230 GLY A CA 1
ATOM 1786 C C . GLY A 1 230 ? -11.508 -27.875 3.176 1 68.31 230 GLY A C 1
ATOM 1787 O O . GLY A 1 230 ? -12.031 -26.938 3.779 1 68.31 230 GLY A O 1
ATOM 1788 N N . LYS A 1 231 ? -11.797 -28.188 1.726 1 70.44 231 LYS A N 1
ATOM 1789 C CA . LYS A 1 231 ? -12.914 -27.594 1.007 1 70.44 231 LYS A CA 1
ATOM 1790 C C . LYS A 1 231 ? -13.555 -28.594 0.051 1 70.44 231 LYS A C 1
ATOM 1792 O O . LYS A 1 231 ? -12.93 -29.594 -0.318 1 70.44 231 LYS A O 1
ATOM 1797 N N . PRO A 1 232 ? -14.789 -28.25 -0.209 1 74.56 232 PRO A N 1
ATOM 1798 C CA . PRO A 1 232 ? -15.445 -29.156 -1.147 1 74.56 232 PRO A CA 1
ATOM 1799 C C . PRO A 1 232 ? -14.75 -29.203 -2.508 1 74.56 232 PRO A C 1
ATOM 1801 O O . PRO A 1 232 ? -14.281 -28.172 -2.998 1 74.56 232 PRO A O 1
ATOM 1804 N N . VAL A 1 233 ? -14.703 -30.312 -2.992 1 81.12 233 VAL A N 1
ATOM 1805 C CA . VAL A 1 233 ? -14.109 -30.5 -4.312 1 81.12 233 VAL A CA 1
ATOM 1806 C C . VAL A 1 233 ? -14.891 -29.703 -5.348 1 81.12 233 VAL A C 1
ATOM 1808 O O . VAL A 1 233 ? -16.125 -29.641 -5.301 1 81.12 233 VAL A O 1
ATOM 1811 N N . GLY A 1 234 ? -14.148 -29.016 -6.207 1 86.5 234 GLY A N 1
ATOM 1812 C CA . GLY A 1 234 ? -14.773 -28.297 -7.305 1 86.5 234 GLY A CA 1
ATOM 1813 C C . GLY A 1 234 ? -15.273 -26.906 -6.918 1 86.5 234 GLY A C 1
ATOM 1814 O O . GLY A 1 234 ? -16.234 -26.406 -7.496 1 86.5 234 GLY A O 1
ATOM 1815 N N . SER A 1 235 ? -14.695 -26.422 -5.891 1 84.62 235 SER A N 1
ATOM 1816 C CA . SER A 1 235 ? -15.078 -25.078 -5.445 1 84.62 235 SER A CA 1
ATOM 1817 C C . SER A 1 235 ? -14.859 -24.047 -6.551 1 84.62 235 SER A C 1
ATOM 1819 O O . SER A 1 235 ? -15.648 -23.109 -6.691 1 84.62 235 SER A O 1
ATOM 1821 N N . ASP A 1 236 ? -13.844 -24.234 -7.355 1 88.81 236 ASP A N 1
ATOM 1822 C CA . ASP A 1 236 ? -13.539 -23.312 -8.445 1 88.81 236 ASP A CA 1
ATOM 1823 C C . ASP A 1 236 ? -14.602 -23.391 -9.539 1 88.81 236 ASP A C 1
ATOM 1825 O O . ASP A 1 236 ? -14.914 -22.375 -10.172 1 88.81 236 ASP A O 1
ATOM 1829 N N . ILE A 1 237 ? -15.125 -24.5 -9.695 1 89.56 237 ILE A N 1
ATOM 1830 C CA . ILE A 1 237 ? -16.188 -24.688 -10.68 1 89.56 237 ILE A CA 1
ATOM 1831 C C . ILE A 1 237 ? -17.453 -24 -10.203 1 89.56 237 ILE A C 1
ATOM 1833 O O . ILE A 1 237 ? -18.125 -23.297 -10.969 1 89.56 237 ILE A O 1
ATOM 1837 N N . ARG A 1 238 ? -17.719 -24.219 -8.961 1 86.94 238 ARG A N 1
ATOM 1838 C CA . ARG A 1 238 ? -18.906 -23.609 -8.375 1 86.94 238 ARG A CA 1
ATOM 1839 C C . ARG A 1 238 ? -18.844 -22.094 -8.43 1 86.94 238 ARG A C 1
ATOM 1841 O O . ARG A 1 238 ? -19.844 -21.422 -8.688 1 86.94 238 ARG A O 1
ATOM 1848 N N . LYS A 1 239 ? -17.656 -21.656 -8.289 1 85.75 239 LYS A N 1
ATOM 1849 C CA . LYS A 1 239 ? -17.469 -20.203 -8.234 1 85.75 239 LYS A CA 1
ATOM 1850 C C . LYS A 1 239 ? -17.266 -19.625 -9.633 1 85.75 239 LYS A C 1
ATOM 1852 O O . LYS A 1 239 ? -17.266 -18.406 -9.812 1 85.75 239 LYS A O 1
ATOM 1857 N N . GLY A 1 240 ? -17.062 -20.484 -10.562 1 89.94 240 GLY A N 1
ATOM 1858 C CA . GLY A 1 240 ? -16.891 -20.031 -11.938 1 89.94 240 GLY A CA 1
ATOM 1859 C C . GLY A 1 240 ? -15.5 -19.469 -12.203 1 89.94 240 GLY A C 1
ATOM 1860 O O . GLY A 1 240 ? -15.352 -18.531 -12.992 1 89.94 240 GLY A O 1
ATOM 1861 N N . LYS A 1 241 ? -14.508 -19.984 -11.562 1 90.25 241 LYS A N 1
ATOM 1862 C CA . LYS A 1 241 ? -13.148 -19.516 -11.766 1 90.25 241 LYS A CA 1
ATOM 1863 C C . LYS A 1 241 ? -12.555 -20.078 -13.062 1 90.25 241 LYS A C 1
ATOM 1865 O O . LYS A 1 241 ? -12.555 -21.281 -13.281 1 90.25 241 LYS A O 1
ATOM 1870 N N . LYS A 1 242 ? -12.07 -19.25 -13.852 1 94.38 242 LYS A N 1
ATOM 1871 C CA . LYS A 1 242 ? -11.516 -19.641 -15.148 1 94.38 242 LYS A CA 1
ATOM 1872 C C . LYS A 1 242 ? -10.039 -20 -15.031 1 94.38 242 LYS A C 1
ATOM 1874 O O . LYS A 1 242 ? -9.172 -19.266 -15.5 1 94.38 242 LYS A O 1
ATOM 1879 N N . THR A 1 243 ? -9.828 -21.156 -14.547 1 95.94 243 THR A N 1
ATOM 1880 C CA . THR A 1 243 ? -8.477 -21.656 -14.32 1 95.94 243 THR A CA 1
ATOM 1881 C C . THR A 1 243 ? -7.863 -22.172 -15.625 1 95.94 243 THR A C 1
ATOM 1883 O O . THR A 1 243 ? -8.516 -22.141 -16.672 1 95.94 243 THR A O 1
ATOM 1886 N N . LEU A 1 244 ? -6.621 -22.641 -15.516 1 97.56 244 LEU A N 1
ATOM 1887 C CA . LEU A 1 244 ? -5.938 -23.234 -16.656 1 97.56 244 LEU A CA 1
ATOM 1888 C C . LEU A 1 244 ? -6.715 -24.422 -17.203 1 97.56 244 LEU A C 1
ATOM 1890 O O . LEU A 1 244 ? -6.781 -24.625 -18.406 1 97.56 244 LEU A O 1
ATOM 1894 N N . ILE A 1 245 ? -7.32 -25.125 -16.328 1 97.81 245 ILE A N 1
ATOM 1895 C CA . ILE A 1 245 ? -8.078 -26.328 -16.672 1 97.81 245 ILE A CA 1
ATOM 1896 C C . ILE A 1 245 ? -9.297 -25.953 -17.5 1 97.81 245 ILE A C 1
ATOM 1898 O O . ILE A 1 245 ? -9.547 -26.562 -18.547 1 97.81 245 ILE A O 1
ATOM 1902 N N . VAL A 1 246 ? -9.977 -24.922 -17.031 1 96.56 246 VAL A N 1
ATOM 1903 C CA . VAL A 1 246 ? -11.172 -24.469 -17.734 1 96.56 246 VAL A CA 1
ATOM 1904 C C . VAL A 1 246 ? -10.789 -23.875 -19.094 1 96.56 246 VAL A C 1
ATOM 1906 O O . VAL A 1 246 ? -11.461 -24.109 -20.094 1 96.56 246 VAL A O 1
ATOM 1909 N N . ALA A 1 247 ? -9.711 -23.109 -19.141 1 96.88 247 ALA A N 1
ATOM 1910 C CA . ALA A 1 247 ? -9.25 -22.531 -20.391 1 96.88 247 ALA A CA 1
ATOM 1911 C C . ALA A 1 247 ? -8.922 -23.609 -21.422 1 96.88 247 ALA A C 1
ATOM 1913 O O . ALA A 1 247 ? -9.305 -23.5 -22.594 1 96.88 247 ALA A O 1
ATOM 1914 N N . HIS A 1 248 ? -8.195 -24.641 -21.031 1 97.88 248 HIS A N 1
ATOM 1915 C CA . HIS A 1 248 ? -7.844 -25.75 -21.906 1 97.88 248 HIS A CA 1
ATOM 1916 C C . HIS A 1 248 ? -9.086 -26.484 -22.391 1 97.88 248 HIS A C 1
ATOM 1918 O O . HIS A 1 248 ? -9.188 -26.828 -23.578 1 97.88 248 HIS A O 1
ATOM 1924 N N . PHE A 1 249 ? -10.047 -26.688 -21.5 1 97.75 249 PHE A N 1
ATOM 1925 C CA . PHE A 1 249 ? -11.305 -27.344 -21.844 1 97.75 249 PHE A CA 1
ATOM 1926 C C . PHE A 1 249 ? -12.047 -26.547 -22.922 1 97.75 249 PHE A C 1
ATOM 1928 O O . PHE A 1 249 ? -12.477 -27.125 -23.938 1 97.75 249 PHE A O 1
ATOM 1935 N N . LEU A 1 250 ? -12.148 -25.266 -22.688 1 95.81 250 LEU A N 1
ATOM 1936 C CA . LEU A 1 250 ? -12.914 -24.422 -23.594 1 95.81 250 LEU A CA 1
ATOM 1937 C C . LEU A 1 250 ? -12.242 -24.359 -24.969 1 95.81 250 LEU A C 1
ATOM 1939 O O . LEU A 1 250 ? -12.922 -24.188 -25.984 1 95.81 250 LEU A O 1
ATOM 1943 N N . GLU A 1 251 ? -10.969 -24.469 -24.984 1 95.44 251 GLU A N 1
ATOM 1944 C CA . GLU A 1 251 ? -10.242 -24.406 -26.25 1 95.44 251 GLU A CA 1
ATOM 1945 C C . GLU A 1 251 ? -10.359 -25.719 -27.016 1 95.44 251 GLU A C 1
ATOM 1947 O O . GLU A 1 251 ? -10.156 -25.75 -28.234 1 95.44 251 GLU A O 1
ATOM 1952 N N . ASN A 1 252 ? -10.766 -26.891 -26.359 1 96.88 252 ASN A N 1
ATOM 1953 C CA . ASN A 1 252 ? -10.648 -28.188 -27 1 96.88 252 ASN A CA 1
ATOM 1954 C C . ASN A 1 252 ? -11.992 -28.906 -27.078 1 96.88 252 ASN A C 1
ATOM 1956 O O . ASN A 1 252 ? -12.18 -29.812 -27.891 1 96.88 252 ASN A O 1
ATOM 1960 N N . ALA A 1 253 ? -12.93 -28.5 -26.25 1 96.75 253 ALA A N 1
ATOM 1961 C CA . ALA A 1 253 ? -14.203 -29.203 -26.156 1 96.75 253 ALA A CA 1
ATOM 1962 C C . ALA A 1 253 ? -15.133 -28.828 -27.297 1 96.75 253 ALA A C 1
ATOM 1964 O O . ALA A 1 253 ? -14.992 -27.766 -27.891 1 96.75 253 ALA A O 1
ATOM 1965 N N . ASN A 1 254 ? -16.078 -29.703 -27.672 1 97.31 254 ASN A N 1
ATOM 1966 C CA . ASN A 1 254 ? -17.094 -29.375 -28.656 1 97.31 254 ASN A CA 1
ATOM 1967 C C . ASN A 1 254 ? -18.188 -28.484 -28.062 1 97.31 254 ASN A C 1
ATOM 1969 O O . ASN A 1 254 ? -18.25 -28.312 -26.844 1 97.31 254 ASN A O 1
ATOM 1973 N N . GLU A 1 255 ? -18.938 -27.953 -28.859 1 96.5 255 GLU A N 1
ATOM 1974 C CA . GLU A 1 255 ? -19.922 -26.953 -28.453 1 96.5 255 GLU A CA 1
ATOM 1975 C C . GLU A 1 255 ? -20.969 -27.562 -27.516 1 96.5 255 GLU A C 1
ATOM 1977 O O . GLU A 1 255 ? -21.438 -26.891 -26.594 1 96.5 255 GLU A O 1
ATOM 1982 N N . GLU A 1 256 ? -21.312 -28.734 -27.734 1 96.94 256 GLU A N 1
ATOM 1983 C CA . GLU A 1 256 ? -22.312 -29.391 -26.891 1 96.94 256 GLU A CA 1
ATOM 1984 C C . GLU A 1 256 ? -21.812 -29.547 -25.469 1 96.94 256 GLU A C 1
ATOM 1986 O O . GLU A 1 256 ? -22.531 -29.266 -24.516 1 96.94 256 GLU A O 1
ATOM 1991 N N . ASP A 1 257 ? -20.641 -29.938 -25.328 1 97.06 257 ASP A N 1
ATOM 1992 C CA . ASP A 1 257 ? -20.047 -30.141 -24 1 97.06 257 ASP A CA 1
ATOM 1993 C C . ASP A 1 257 ? -19.812 -28.797 -23.297 1 97.06 257 ASP A C 1
ATOM 1995 O O . ASP A 1 257 ? -19.938 -28.703 -22.078 1 97.06 257 ASP A O 1
ATOM 1999 N N . LYS A 1 258 ? -19.438 -27.812 -24.094 1 96.38 258 LYS A N 1
ATOM 2000 C CA . LYS A 1 258 ? -19.281 -26.469 -23.516 1 96.38 258 LYS A CA 1
ATOM 2001 C C . LYS A 1 258 ? -20.609 -25.969 -22.953 1 96.38 258 LYS A C 1
ATOM 2003 O O . LYS A 1 258 ? -20.641 -25.406 -21.844 1 96.38 258 LYS A O 1
ATOM 2008 N N . LYS A 1 259 ? -21.656 -26.219 -23.625 1 95.44 259 LYS A N 1
ATOM 2009 C CA . LYS A 1 259 ? -22.984 -25.812 -23.156 1 95.44 259 LYS A CA 1
ATOM 2010 C C . LYS A 1 259 ? -23.344 -26.516 -21.859 1 95.44 259 LYS A C 1
ATOM 2012 O O . LYS A 1 259 ? -23.875 -25.906 -20.938 1 95.44 259 LYS A O 1
ATOM 2017 N N . GLU A 1 260 ? -23.078 -27.766 -21.875 1 94.81 260 GLU A N 1
ATOM 2018 C CA . GLU A 1 260 ? -23.359 -28.547 -20.688 1 94.81 260 GLU A CA 1
ATOM 2019 C C . GLU A 1 260 ? -22.531 -28.047 -19.5 1 94.81 260 GLU A C 1
ATOM 2021 O O . GLU A 1 260 ? -23.031 -27.984 -18.375 1 94.81 260 GLU A O 1
ATOM 2026 N N . PHE A 1 261 ? -21.297 -27.766 -19.797 1 95.19 261 PHE A N 1
ATOM 2027 C CA . PHE A 1 261 ? -20.391 -27.281 -18.766 1 95.19 261 PHE A CA 1
ATOM 2028 C C . PHE A 1 261 ? -20.875 -25.953 -18.203 1 95.19 261 PHE A C 1
ATOM 2030 O O . PHE A 1 261 ? -20.891 -25.766 -16.984 1 95.19 261 PHE A O 1
ATOM 2037 N N . PHE A 1 262 ? -21.312 -25.047 -18.984 1 93.62 262 PHE A N 1
ATOM 2038 C CA . PHE A 1 262 ? -21.688 -23.703 -18.594 1 93.62 262 PHE A CA 1
ATOM 2039 C C . PHE A 1 262 ? -23 -23.688 -17.828 1 93.62 262 PHE A C 1
ATOM 2041 O O . PHE A 1 262 ? -23.328 -22.719 -17.141 1 93.62 262 PHE A O 1
ATOM 2048 N N . LYS A 1 263 ? -23.719 -24.781 -17.859 1 91.81 263 LYS A N 1
ATOM 2049 C CA . LYS A 1 263 ? -24.922 -24.906 -17.047 1 91.81 263 LYS A CA 1
ATOM 2050 C C . LYS A 1 263 ? -24.578 -25.031 -15.562 1 91.81 263 LYS A C 1
ATOM 2052 O O . LYS A 1 263 ? -25.406 -24.719 -14.703 1 91.81 263 LYS A O 1
ATOM 2057 N N . ILE A 1 264 ? -23.422 -25.469 -15.43 1 90 264 ILE A N 1
ATOM 2058 C CA . ILE A 1 264 ? -23 -25.75 -14.062 1 90 264 ILE A CA 1
ATOM 2059 C C . ILE A 1 264 ? -22.016 -24.703 -13.578 1 90 264 ILE A C 1
ATOM 2061 O O . ILE A 1 264 ? -22.047 -24.281 -12.414 1 90 264 ILE A O 1
ATOM 2065 N N . PHE A 1 265 ? -21.188 -24.234 -14.445 1 90.31 265 PHE A N 1
ATOM 2066 C CA . PHE A 1 265 ? -20.047 -23.375 -14.156 1 90.31 265 PHE A CA 1
ATOM 2067 C C . PHE A 1 265 ? -20.516 -22.031 -13.586 1 90.31 265 PHE A C 1
ATOM 2069 O O . PHE A 1 265 ? -21.234 -21.281 -14.258 1 90.31 265 PHE A O 1
ATOM 2076 N N . GLY A 1 266 ? -20.172 -21.766 -12.352 1 87 266 GLY A N 1
ATOM 2077 C CA . GLY A 1 266 ? -20.438 -20.484 -11.719 1 87 266 GLY A CA 1
ATOM 2078 C C . GLY A 1 266 ? -21.859 -20.375 -11.188 1 87 266 GLY A C 1
ATOM 2079 O O . GLY A 1 266 ? -22.297 -19.297 -10.773 1 87 266 GLY A O 1
ATOM 2080 N N . LYS A 1 267 ? -22.562 -21.375 -11.172 1 80.31 267 LYS A N 1
ATOM 2081 C CA . LYS A 1 267 ? -23.984 -21.328 -10.836 1 80.31 267 LYS A CA 1
ATOM 2082 C C . LYS A 1 267 ? -24.188 -21.391 -9.32 1 80.31 267 LYS A C 1
ATOM 2084 O O . LYS A 1 267 ? -25.266 -21.031 -8.82 1 80.31 267 LYS A O 1
ATOM 2089 N N . TYR A 1 268 ? -23.109 -21.688 -8.664 1 70.81 268 TYR A N 1
ATOM 2090 C CA . TYR A 1 268 ? -23.297 -21.906 -7.238 1 70.81 268 TYR A CA 1
ATOM 2091 C C . TYR A 1 268 ? -22.344 -21.031 -6.426 1 70.81 268 TYR A C 1
ATOM 2093 O O . TYR A 1 268 ? -21.859 -21.453 -5.375 1 70.81 268 TYR A O 1
ATOM 2101 N N . ALA A 1 269 ? -21.969 -19.938 -6.895 1 63.72 269 ALA A N 1
ATOM 2102 C CA . ALA A 1 269 ? -21.031 -19.031 -6.215 1 63.72 269 ALA A CA 1
ATOM 2103 C C . ALA A 1 269 ? -21.516 -18.719 -4.801 1 63.72 269 ALA A C 1
ATOM 2105 O O . ALA A 1 269 ? -20.719 -18.672 -3.865 1 63.72 269 ALA A O 1
ATOM 2106 N N . GLY A 1 270 ? -22.719 -18.453 -4.578 1 57 270 GLY A N 1
ATOM 2107 C CA . GLY A 1 270 ? -23.234 -18.016 -3.291 1 57 270 GLY A CA 1
ATOM 2108 C C . GLY A 1 270 ? -23.812 -19.156 -2.473 1 57 270 GLY A C 1
ATOM 2109 O O . GLY A 1 270 ? -24.266 -18.953 -1.342 1 57 270 GLY A O 1
ATOM 2110 N N . ASP A 1 271 ? -23.891 -20.266 -3.004 1 49.56 271 ASP A N 1
ATOM 2111 C CA . ASP A 1 271 ? -24.75 -21.297 -2.453 1 49.56 271 ASP A CA 1
ATOM 2112 C C . ASP A 1 271 ? -24.078 -22 -1.272 1 49.56 271 ASP A C 1
ATOM 2114 O O . ASP A 1 271 ? -24.562 -23.047 -0.806 1 49.56 271 ASP A O 1
ATOM 2118 N N . VAL A 1 272 ? -22.891 -21.672 -0.925 1 47.53 272 VAL A N 1
ATOM 2119 C CA . VAL A 1 272 ? -22.453 -22.406 0.254 1 47.53 272 VAL A CA 1
ATOM 2120 C C . VAL A 1 272 ? -23.281 -21.984 1.466 1 47.53 272 VAL A C 1
ATOM 2122 O O . VAL A 1 272 ? -23.281 -20.812 1.85 1 47.53 272 VAL A O 1
ATOM 2125 N N . GLN A 1 273 ? -24.453 -22.688 1.589 1 37.62 273 GLN A N 1
ATOM 2126 C CA . GLN A 1 273 ? -25.281 -22.625 2.791 1 37.62 273 GLN A CA 1
ATOM 2127 C C . GLN A 1 273 ? -24.5 -23.109 4.016 1 37.62 273 GLN A C 1
ATOM 2129 O O . GLN A 1 273 ? -23.922 -24.203 4.004 1 37.62 273 GLN A O 1
ATOM 2134 N N . GLY A 1 274 ? -24.375 -22.406 5.188 1 42.5 274 GLY A N 1
ATOM 2135 C CA . GLY A 1 274 ? -23.875 -22.719 6.523 1 42.5 274 GLY A CA 1
ATOM 2136 C C . GLY A 1 274 ? -22.516 -23.375 6.512 1 42.5 274 GLY A C 1
ATOM 2137 O O . GLY A 1 274 ? -21.609 -22.922 5.809 1 42.5 274 GLY A O 1
ATOM 2138 N N . GLU A 1 275 ? -22.406 -24.641 7.215 1 44.44 275 GLU A N 1
ATOM 2139 C CA . GLU A 1 275 ? -21.234 -25.422 7.59 1 44.44 275 GLU A CA 1
ATOM 2140 C C . GLU A 1 275 ? -20.609 -26.094 6.375 1 44.44 275 GLU A C 1
ATOM 2142 O O . GLU A 1 275 ? -20.062 -27.203 6.484 1 44.44 275 GLU A O 1
ATOM 2147 N N . GLY A 1 276 ? -20.625 -25.531 5.191 1 51.28 276 GLY A N 1
ATOM 2148 C CA . GLY A 1 276 ? -19.891 -26.203 4.133 1 51.28 276 GLY A CA 1
ATOM 2149 C C . GLY A 1 276 ? -20.703 -27.281 3.439 1 51.28 276 GLY A C 1
ATOM 2150 O O . GLY A 1 276 ? -20.141 -28.125 2.736 1 51.28 276 GLY A O 1
ATOM 2151 N N . ILE A 1 277 ? -22.078 -27.375 3.904 1 50.09 277 ILE A N 1
ATOM 2152 C CA . ILE A 1 277 ? -22.844 -28.5 3.375 1 50.09 277 ILE A CA 1
ATOM 2153 C C . ILE A 1 277 ? -23.406 -28.125 2.006 1 50.09 277 ILE A C 1
ATOM 2155 O O . ILE A 1 277 ? -24.047 -27.094 1.85 1 50.09 277 ILE A O 1
ATOM 2159 N N . ILE A 1 278 ? -22.875 -28.719 0.978 1 63.91 278 ILE A N 1
ATOM 2160 C CA . ILE A 1 278 ? -23.375 -28.578 -0.387 1 63.91 278 ILE A CA 1
ATOM 2161 C C . ILE A 1 278 ? -24.469 -29.609 -0.646 1 63.91 278 ILE A C 1
ATOM 2163 O O . ILE A 1 278 ? -24.328 -30.781 -0.307 1 63.91 278 ILE A O 1
ATOM 2167 N N . GLU A 1 279 ? -25.531 -29.125 -1.165 1 69 279 GLU A N 1
ATOM 2168 C CA . GLU A 1 279 ? -26.641 -30.016 -1.521 1 69 279 GLU A CA 1
ATOM 2169 C C . GLU A 1 279 ? -26.203 -31.094 -2.5 1 69 279 GLU A C 1
ATOM 2171 O O . GLU A 1 279 ? -25.312 -30.859 -3.332 1 69 279 GLU A O 1
ATOM 2176 N N . GLU A 1 280 ? -26.75 -32.188 -2.219 1 70.38 280 GLU A N 1
ATOM 2177 C CA . GLU A 1 280 ? -26.391 -33.375 -3.006 1 70.38 280 GLU A CA 1
ATOM 2178 C C . GLU A 1 280 ? -26.562 -33.094 -4.5 1 70.38 280 GLU A C 1
ATOM 2180 O O . GLU A 1 280 ? -25.734 -33.531 -5.309 1 70.38 280 GLU A O 1
ATOM 2185 N N . ASP A 1 281 ? -27.484 -32.406 -4.828 1 74.88 281 ASP A N 1
ATOM 2186 C CA . ASP A 1 281 ? -27.719 -32.125 -6.238 1 74.88 281 ASP A CA 1
ATOM 2187 C C . ASP A 1 281 ? -26.625 -31.266 -6.828 1 74.88 281 ASP A C 1
ATOM 2189 O O . ASP A 1 281 ? -26.203 -31.453 -7.969 1 74.88 281 ASP A O 1
ATOM 2193 N N . VAL A 1 282 ? -26.188 -30.5 -6.082 1 79.56 282 VAL A N 1
ATOM 2194 C CA . VAL A 1 282 ? -25.109 -29.609 -6.523 1 79.56 282 VAL A CA 1
ATOM 2195 C C . VAL A 1 282 ? -23.812 -30.406 -6.699 1 79.56 282 VAL A C 1
ATOM 2197 O O . VAL A 1 282 ? -23.078 -30.188 -7.664 1 79.56 282 VAL A O 1
ATOM 2200 N N . GLN A 1 283 ? -23.656 -31.359 -5.863 1 82.12 283 GLN A N 1
ATOM 2201 C CA . GLN A 1 283 ? -22.453 -32.188 -5.934 1 82.12 283 GLN A CA 1
ATOM 2202 C C . GLN A 1 283 ? -22.453 -33.031 -7.199 1 82.12 283 GLN A C 1
ATOM 2204 O O . GLN A 1 283 ? -21.406 -33.219 -7.82 1 82.12 283 GLN A O 1
ATOM 2209 N N . GLU A 1 284 ? -23.547 -33.438 -7.488 1 86.81 284 GLU A N 1
ATOM 2210 C CA . GLU A 1 284 ? -23.656 -34.281 -8.68 1 86.81 284 GLU A CA 1
ATOM 2211 C C . GLU A 1 284 ? -23.391 -33.469 -9.945 1 86.81 284 GLU A C 1
ATOM 2213 O O . GLU A 1 284 ? -22.75 -33.938 -10.883 1 86.81 284 GLU A O 1
ATOM 2218 N N . GLU A 1 285 ? -23.891 -32.344 -9.953 1 88.75 285 GLU A N 1
ATOM 2219 C CA . GLU A 1 285 ? -23.656 -31.453 -11.094 1 88.75 285 GLU A CA 1
ATOM 2220 C C . GLU A 1 285 ? -22.172 -31.109 -11.219 1 88.75 285 GLU A C 1
ATOM 2222 O O . GLU A 1 285 ? -21.625 -31.125 -12.32 1 88.75 285 GLU A O 1
ATOM 2227 N N . VAL A 1 286 ? -21.594 -30.891 -10.164 1 90.44 286 VAL A N 1
ATOM 2228 C CA . VAL A 1 286 ? -20.172 -30.547 -10.148 1 90.44 286 VAL A CA 1
ATOM 2229 C C . VAL A 1 286 ? -19.344 -31.734 -10.633 1 90.44 286 VAL A C 1
ATOM 2231 O O . VAL A 1 286 ? -18.375 -31.578 -11.375 1 90.44 286 VAL A O 1
ATOM 2234 N N . LYS A 1 287 ? -19.766 -32.875 -10.211 1 91.19 287 LYS A N 1
ATOM 2235 C CA . LYS A 1 287 ? -19.094 -34.094 -10.656 1 91.19 287 LYS A CA 1
ATOM 2236 C C . LYS A 1 287 ? -19.172 -34.25 -12.164 1 91.19 287 LYS A C 1
ATOM 2238 O O . LYS A 1 287 ? -18.219 -34.688 -12.805 1 91.19 287 LYS A O 1
ATOM 2243 N N . LYS A 1 288 ? -20.328 -33.875 -12.703 1 93.12 288 LYS A N 1
ATOM 2244 C CA . LYS A 1 288 ? -20.5 -33.938 -14.148 1 93.12 288 LYS A CA 1
ATOM 2245 C C . LYS A 1 288 ? -19.547 -33 -14.859 1 93.12 288 LYS A C 1
ATOM 2247 O O . LYS A 1 288 ? -18.969 -33.344 -15.891 1 93.12 288 LYS A O 1
ATOM 2252 N N . ALA A 1 289 ? -19.453 -31.891 -14.305 1 94.75 289 ALA A N 1
ATOM 2253 C CA . ALA A 1 289 ? -18.516 -30.906 -14.867 1 94.75 289 ALA A CA 1
ATOM 2254 C C . ALA A 1 289 ? -17.078 -31.422 -14.812 1 94.75 289 ALA A C 1
ATOM 2256 O O . ALA A 1 289 ? -16.328 -31.25 -15.766 1 94.75 289 ALA A O 1
ATOM 2257 N N . ILE A 1 290 ? -16.766 -32.062 -13.75 1 94.88 290 ILE A N 1
ATOM 2258 C CA . ILE A 1 290 ? -15.414 -32.594 -13.555 1 94.88 290 ILE A CA 1
ATOM 2259 C C . ILE A 1 290 ? -15.148 -33.688 -14.562 1 94.88 290 ILE A C 1
ATOM 2261 O O . ILE A 1 290 ? -14.055 -33.812 -15.109 1 94.88 290 ILE A O 1
ATOM 2265 N N . GLU A 1 291 ? -16.156 -34.469 -14.773 1 95.81 291 GLU A N 1
ATOM 2266 C CA . GLU A 1 291 ? -16.031 -35.562 -15.742 1 95.81 291 GLU A CA 1
ATOM 2267 C C . GLU A 1 291 ? -15.797 -35.031 -17.156 1 95.81 291 GLU A C 1
ATOM 2269 O O . GLU A 1 291 ? -15.047 -35.625 -17.938 1 95.81 291 GLU A O 1
ATOM 2274 N N . LEU A 1 292 ? -16.438 -33.938 -17.453 1 96.69 292 LEU A N 1
ATOM 2275 C CA . LEU A 1 292 ? -16.203 -33.312 -18.75 1 96.69 292 LEU A CA 1
ATOM 2276 C C . LEU A 1 292 ? -14.75 -32.844 -18.859 1 96.69 292 LEU A C 1
ATOM 2278 O O . LEU A 1 292 ? -14.117 -33 -19.906 1 96.69 292 LEU A O 1
ATOM 2282 N N . LEU A 1 293 ? -14.234 -32.25 -17.797 1 97.5 293 LEU A N 1
ATOM 2283 C CA . LEU A 1 293 ? -12.852 -31.797 -17.781 1 97.5 293 LEU A CA 1
ATOM 2284 C C . LEU A 1 293 ? -11.891 -32.969 -17.953 1 97.5 293 LEU A C 1
ATOM 2286 O O . LEU A 1 293 ? -10.875 -32.844 -18.656 1 97.5 293 LEU A O 1
ATOM 2290 N N . LYS A 1 294 ? -12.203 -34.125 -17.391 1 96.94 294 LYS A N 1
ATOM 2291 C CA . LYS A 1 294 ? -11.391 -35.344 -17.516 1 96.94 294 LYS A CA 1
ATOM 2292 C C . LYS A 1 294 ? -11.445 -35.875 -18.938 1 96.94 294 LYS A C 1
ATOM 2294 O O . LYS A 1 294 ? -10.422 -36.312 -19.484 1 96.94 294 LYS A O 1
ATOM 2299 N N . LYS A 1 295 ? -12.68 -35.812 -19.438 1 97.62 295 LYS A N 1
ATOM 2300 C CA . LYS A 1 295 ? -12.906 -36.344 -20.781 1 97.62 295 LYS A CA 1
ATOM 2301 C C . LYS A 1 295 ? -11.984 -35.656 -21.797 1 97.62 295 LYS A C 1
ATOM 2303 O O . LYS A 1 295 ? -11.469 -36.312 -22.703 1 97.62 295 LYS A O 1
ATOM 2308 N N . TYR A 1 296 ? -11.727 -34.469 -21.594 1 98.19 296 TYR A N 1
ATOM 2309 C CA . TYR A 1 296 ? -10.93 -33.719 -22.547 1 98.19 296 TYR A CA 1
ATOM 2310 C C . TYR A 1 296 ? -9.484 -33.594 -22.078 1 98.19 296 TYR A C 1
ATOM 2312 O O . TYR A 1 296 ? -8.688 -32.875 -22.688 1 98.19 296 TYR A O 1
ATOM 2320 N N . GLY A 1 297 ? -9.094 -34.25 -20.969 1 97.75 297 GLY A N 1
ATOM 2321 C CA . GLY A 1 297 ? -7.727 -34.281 -20.469 1 97.75 297 GLY A CA 1
ATOM 2322 C C . GLY A 1 297 ? -7.254 -32.969 -19.875 1 97.75 297 GLY A C 1
ATOM 2323 O O . GLY A 1 297 ? -6.051 -32.719 -19.781 1 97.75 297 GLY A O 1
ATOM 2324 N N . SER A 1 298 ? -8.148 -32.125 -19.531 1 98.19 298 SER A N 1
ATOM 2325 C CA . SER A 1 298 ? -7.805 -30.781 -19.109 1 98.19 298 SER A CA 1
ATOM 2326 C C . SER A 1 298 ? -7.137 -30.781 -17.734 1 98.19 298 SER A C 1
ATOM 2328 O O . SER A 1 298 ? -6.242 -29.984 -17.484 1 98.19 298 SER A O 1
ATOM 2330 N N . ILE A 1 299 ? -7.539 -31.625 -16.828 1 97.62 299 ILE A N 1
ATOM 2331 C CA . ILE A 1 299 ? -6.926 -31.734 -15.516 1 97.62 299 ILE A CA 1
ATOM 2332 C C . ILE A 1 299 ? -5.496 -32.25 -15.648 1 97.62 299 ILE A C 1
ATOM 2334 O O . ILE A 1 299 ? -4.57 -31.719 -15.047 1 97.62 299 ILE A O 1
ATOM 2338 N N . ASN A 1 300 ? -5.316 -33.281 -16.5 1 97.81 300 ASN A N 1
ATOM 2339 C CA . ASN A 1 300 ? -3.99 -33.812 -16.766 1 97.81 300 ASN A CA 1
ATOM 2340 C C . ASN A 1 300 ? -3.068 -32.812 -17.406 1 97.81 300 ASN A C 1
ATOM 2342 O O . ASN A 1 300 ? -1.874 -32.75 -17.109 1 97.81 300 ASN A O 1
ATOM 2346 N N . TYR A 1 301 ? -3.652 -32.094 -18.281 1 98.31 301 TYR A N 1
ATOM 2347 C CA . TYR A 1 301 ? -2.883 -31.031 -18.938 1 98.31 301 TYR A CA 1
ATOM 2348 C C . TYR A 1 301 ? -2.307 -30.062 -17.906 1 98.31 301 TYR A C 1
ATOM 2350 O O . TYR A 1 301 ? -1.109 -29.766 -17.922 1 98.31 301 TYR A O 1
ATOM 2358 N N . ALA A 1 302 ? -3.148 -29.578 -17 1 98.38 302 ALA A N 1
ATOM 2359 C CA . ALA A 1 302 ? -2.711 -28.656 -15.969 1 98.38 302 ALA A CA 1
ATOM 2360 C C . ALA A 1 302 ? -1.666 -29.297 -15.062 1 98.38 302 ALA A C 1
ATOM 2362 O O . ALA A 1 302 ? -0.674 -28.656 -14.703 1 98.38 302 ALA A O 1
ATOM 2363 N N . ALA A 1 303 ? -1.871 -30.531 -14.703 1 97.94 303 ALA A N 1
ATOM 2364 C CA . ALA A 1 303 ? -0.922 -31.25 -13.859 1 97.94 303 ALA A CA 1
ATOM 2365 C C . ALA A 1 303 ? 0.443 -31.359 -14.531 1 97.94 303 ALA A C 1
ATOM 2367 O O . ALA A 1 303 ? 1.477 -31.156 -13.891 1 97.94 303 ALA A O 1
ATOM 2368 N N . GLU A 1 304 ? 0.422 -31.656 -15.781 1 98.44 304 GLU A N 1
ATOM 2369 C CA . GLU A 1 304 ? 1.666 -31.797 -16.531 1 98.44 304 GLU A CA 1
ATOM 2370 C C . GLU A 1 304 ? 2.383 -30.453 -16.641 1 98.44 304 GLU A C 1
ATOM 2372 O O . GLU A 1 304 ? 3.609 -30.391 -16.547 1 98.44 304 GLU A O 1
ATOM 2377 N N . VAL A 1 305 ? 1.602 -29.406 -16.891 1 98.56 305 VAL A N 1
ATOM 2378 C CA . VAL A 1 305 ? 2.18 -28.062 -16.953 1 98.56 305 VAL A CA 1
ATOM 2379 C C . VAL A 1 305 ? 2.883 -27.75 -15.633 1 98.56 305 VAL A C 1
ATOM 2381 O O . VAL A 1 305 ? 4.02 -27.266 -15.633 1 98.56 305 VAL A O 1
ATOM 2384 N N . ALA A 1 306 ? 2.24 -28 -14.516 1 98.5 306 ALA A N 1
ATOM 2385 C CA . ALA A 1 306 ? 2.818 -27.719 -13.203 1 98.5 306 ALA A CA 1
ATOM 2386 C C . ALA A 1 306 ? 4.098 -28.516 -12.984 1 98.5 306 ALA A C 1
ATOM 2388 O O . ALA A 1 306 ? 5.098 -27.984 -12.5 1 98.5 306 ALA A O 1
ATOM 2389 N N . LYS A 1 307 ? 4.094 -29.797 -13.383 1 98.5 307 LYS A N 1
ATOM 2390 C CA . LYS A 1 307 ? 5.246 -30.672 -13.203 1 98.5 307 LYS A CA 1
ATOM 2391 C C . LYS A 1 307 ? 6.414 -30.234 -14.086 1 98.5 307 LYS A C 1
ATOM 2393 O O . LYS A 1 307 ? 7.57 -30.266 -13.656 1 98.5 307 LYS A O 1
ATOM 2398 N N . GLU A 1 308 ? 6.066 -29.875 -15.266 1 98.69 308 GLU A N 1
ATOM 2399 C CA . GLU A 1 308 ? 7.102 -29.391 -16.172 1 98.69 308 GLU A CA 1
ATOM 2400 C C . GLU A 1 308 ? 7.75 -28.125 -15.641 1 98.69 308 GLU A C 1
ATOM 2402 O O . GLU A 1 308 ? 8.969 -27.969 -15.727 1 98.69 308 GLU A O 1
ATOM 2407 N N . LEU A 1 309 ? 6.949 -27.234 -15.164 1 98.75 309 LEU A N 1
ATOM 2408 C CA . LEU A 1 309 ? 7.465 -25.984 -14.586 1 98.75 309 LEU A CA 1
ATOM 2409 C C . LEU A 1 309 ? 8.367 -26.281 -13.383 1 98.75 309 LEU A C 1
ATOM 2411 O O . LEU A 1 309 ? 9.414 -25.656 -13.227 1 98.75 309 LEU A O 1
ATOM 2415 N N . ALA A 1 310 ? 7.977 -27.219 -12.539 1 98.56 310 ALA A N 1
ATOM 2416 C CA . ALA A 1 310 ? 8.789 -27.609 -11.391 1 98.56 310 ALA A CA 1
ATOM 2417 C C . ALA A 1 310 ? 10.125 -28.203 -11.836 1 98.56 310 ALA A C 1
ATOM 2419 O O . ALA A 1 310 ? 11.164 -27.906 -11.242 1 98.56 310 ALA A O 1
ATOM 2420 N N . ASP A 1 311 ? 10.094 -29.031 -12.875 1 98.62 311 ASP A N 1
ATOM 2421 C CA . ASP A 1 311 ? 11.312 -29.625 -13.406 1 98.62 311 ASP A CA 1
ATOM 2422 C C . ASP A 1 311 ? 12.25 -28.562 -13.969 1 98.62 311 ASP A C 1
ATOM 2424 O O . ASP A 1 311 ? 13.453 -28.609 -13.742 1 98.62 311 ASP A O 1
ATOM 2428 N N . GLU A 1 312 ? 11.656 -27.672 -14.719 1 98.75 312 GLU A N 1
ATOM 2429 C CA . GLU A 1 312 ? 12.453 -26.578 -15.273 1 98.75 312 GLU A CA 1
ATOM 2430 C C . GLU A 1 312 ? 13.055 -25.719 -14.164 1 98.75 312 GLU A C 1
ATOM 2432 O O . GLU A 1 312 ? 14.18 -25.219 -14.297 1 98.75 312 GLU A O 1
ATOM 2437 N N . ALA A 1 313 ? 12.258 -25.484 -13.133 1 98.88 313 ALA A N 1
ATOM 2438 C CA . ALA A 1 313 ? 12.758 -24.734 -11.984 1 98.88 313 ALA A CA 1
ATOM 2439 C C . ALA A 1 313 ? 13.984 -25.406 -11.383 1 98.88 313 ALA A C 1
ATOM 2441 O O . ALA A 1 313 ? 15 -24.75 -11.141 1 98.88 313 ALA A O 1
ATOM 2442 N N . LYS A 1 314 ? 13.969 -26.703 -11.188 1 98.75 314 LYS A N 1
ATOM 2443 C CA . LYS A 1 314 ? 15.094 -27.438 -10.617 1 98.75 314 LYS A CA 1
ATOM 2444 C C . LYS A 1 314 ? 16.297 -27.391 -11.547 1 98.75 314 LYS A C 1
ATOM 2446 O O . LYS A 1 314 ? 17.438 -27.234 -11.086 1 98.75 314 LYS A O 1
ATOM 2451 N N . LYS A 1 315 ? 16.047 -27.531 -12.828 1 98.75 315 LYS A N 1
ATOM 2452 C CA . LYS A 1 315 ? 17.125 -27.484 -13.812 1 98.75 315 LYS A CA 1
ATOM 2453 C C . LYS A 1 315 ? 17.844 -26.141 -13.766 1 98.75 315 LYS A C 1
ATOM 2455 O O . LYS A 1 315 ? 19.062 -26.078 -13.953 1 98.75 315 LYS A O 1
ATOM 2460 N N . SER A 1 316 ? 17.125 -25.062 -13.516 1 98.75 316 SER A N 1
ATOM 2461 C CA . SER A 1 316 ? 17.719 -23.734 -13.492 1 98.75 316 SER A CA 1
ATOM 2462 C C . SER A 1 316 ? 18.688 -23.578 -12.328 1 98.75 316 SER A C 1
ATOM 2464 O O . SER A 1 316 ? 19.594 -22.75 -12.375 1 98.75 316 SER A O 1
ATOM 2466 N N . LEU A 1 317 ? 18.547 -24.406 -11.312 1 98.81 317 LEU A N 1
ATOM 2467 C CA . LEU A 1 317 ? 19.391 -24.281 -10.125 1 98.81 317 LEU A CA 1
ATOM 2468 C C . LEU A 1 317 ? 20.719 -25 -10.328 1 98.81 317 LEU A C 1
ATOM 2470 O O . LEU A 1 317 ? 21.656 -24.812 -9.547 1 98.81 317 LEU A O 1
ATOM 2474 N N . GLU A 1 318 ? 20.844 -25.781 -11.391 1 98.56 318 GLU A N 1
ATOM 2475 C CA . GLU A 1 318 ? 22 -26.641 -11.594 1 98.56 318 GLU A CA 1
ATOM 2476 C C . GLU A 1 318 ? 23.281 -25.828 -11.719 1 98.56 318 GLU A C 1
ATOM 2478 O O . GLU A 1 318 ? 24.375 -26.328 -11.469 1 98.56 318 GLU A O 1
ATOM 2483 N N . ILE A 1 319 ? 23.125 -24.562 -12.078 1 98.69 319 ILE A N 1
ATOM 2484 C CA . ILE A 1 319 ? 24.297 -23.703 -12.242 1 98.69 319 ILE A CA 1
ATOM 2485 C C . ILE A 1 319 ? 24.844 -23.312 -10.875 1 98.69 319 ILE A C 1
ATOM 2487 O O . ILE A 1 319 ? 26 -22.891 -10.766 1 98.69 319 ILE A O 1
ATOM 2491 N N . LEU A 1 320 ? 24.016 -23.391 -9.828 1 98.75 320 LEU A N 1
ATOM 2492 C CA . LEU A 1 320 ? 24.453 -23.031 -8.484 1 98.75 320 LEU A CA 1
ATOM 2493 C C . LEU A 1 320 ? 25.344 -24.125 -7.895 1 98.75 320 LEU A C 1
ATOM 2495 O O . LEU A 1 320 ? 25.219 -25.297 -8.258 1 98.75 320 LEU A O 1
ATOM 2499 N N . PRO A 1 321 ? 26.219 -23.781 -6.988 1 97.75 321 PRO A N 1
ATOM 2500 C CA . PRO A 1 321 ? 27 -24.812 -6.305 1 97.75 321 PRO A CA 1
ATOM 2501 C C . PRO A 1 321 ? 26.125 -25.781 -5.5 1 97.75 321 PRO A C 1
ATOM 2503 O O . PRO A 1 321 ? 25.109 -25.359 -4.934 1 97.75 321 PRO A O 1
ATOM 2506 N N . GLU A 1 322 ? 26.578 -27 -5.41 1 97.69 322 GLU A N 1
ATOM 2507 C CA . GLU A 1 322 ? 25.859 -27.953 -4.562 1 97.69 322 GLU A CA 1
ATOM 2508 C C . GLU A 1 322 ? 25.922 -27.531 -3.098 1 97.69 322 GLU A C 1
ATOM 2510 O O . GLU A 1 322 ? 26.969 -27.125 -2.596 1 97.69 322 GLU A O 1
ATOM 2515 N N . SER A 1 323 ? 24.828 -27.562 -2.484 1 98 323 SER A N 1
ATOM 2516 C CA . SER A 1 323 ? 24.688 -27.203 -1.076 1 98 323 SER A CA 1
ATOM 2517 C C . SER A 1 323 ? 23.375 -27.719 -0.507 1 98 323 SER A C 1
ATOM 2519 O O . SER A 1 323 ? 22.484 -28.125 -1.257 1 98 323 SER A O 1
ATOM 2521 N N . GLU A 1 324 ? 23.312 -27.781 0.752 1 97.81 324 GLU A N 1
ATOM 2522 C CA . GLU A 1 324 ? 22.062 -28.156 1.402 1 97.81 324 GLU A CA 1
ATOM 2523 C C . GLU A 1 324 ? 20.938 -27.188 1.062 1 97.81 324 GLU A C 1
ATOM 2525 O O . GLU A 1 324 ? 19.797 -27.594 0.856 1 97.81 324 GLU A O 1
ATOM 2530 N N . ALA A 1 325 ? 21.297 -25.953 1.006 1 98.5 325 ALA A N 1
ATOM 2531 C CA . ALA A 1 325 ? 20.312 -24.906 0.676 1 98.5 325 ALA A CA 1
ATOM 2532 C C . ALA A 1 325 ? 19.75 -25.125 -0.725 1 98.5 325 ALA A C 1
ATOM 2534 O O . ALA A 1 325 ? 18.531 -25 -0.937 1 98.5 325 ALA A O 1
ATOM 2535 N N . ARG A 1 326 ? 20.594 -25.375 -1.664 1 98.56 326 ARG A N 1
ATOM 2536 C CA . ARG A 1 326 ? 20.125 -25.672 -3.01 1 98.56 326 ARG A CA 1
ATOM 2537 C C . ARG A 1 326 ? 19.203 -26.891 -3.01 1 98.56 326 ARG A C 1
ATOM 2539 O O . ARG A 1 326 ? 18.156 -26.891 -3.68 1 98.56 326 ARG A O 1
ATOM 2546 N N . ARG A 1 327 ? 19.562 -27.891 -2.277 1 98.19 327 ARG A N 1
ATOM 2547 C CA . ARG A 1 327 ? 18.75 -29.109 -2.188 1 98.19 327 ARG A CA 1
ATOM 2548 C C . ARG A 1 327 ? 17.375 -28.812 -1.626 1 98.19 327 ARG A C 1
ATOM 2550 O O . ARG A 1 327 ? 16.375 -29.391 -2.074 1 98.19 327 ARG A O 1
ATOM 2557 N N . TYR A 1 328 ? 17.328 -27.969 -0.64 1 98.5 328 TYR A N 1
ATOM 2558 C CA . TYR A 1 328 ? 16.031 -27.594 -0.068 1 98.5 328 TYR A CA 1
ATOM 2559 C C . TYR A 1 328 ? 15.156 -26.891 -1.104 1 98.5 328 TYR A C 1
ATOM 2561 O O . TYR A 1 328 ? 13.945 -27.109 -1.143 1 98.5 328 TYR A O 1
ATOM 2569 N N . LEU A 1 329 ? 15.766 -26.031 -1.933 1 98.75 329 LEU A N 1
ATOM 2570 C CA . LEU A 1 329 ? 15.008 -25.391 -2.996 1 98.75 329 LEU A CA 1
ATOM 2571 C C . LEU A 1 329 ? 14.484 -26.406 -3.996 1 98.75 329 LEU A C 1
ATOM 2573 O O . LEU A 1 329 ? 13.336 -26.312 -4.445 1 98.75 329 LEU A O 1
ATOM 2577 N N . GLU A 1 330 ? 15.312 -27.391 -4.324 1 98.62 330 GLU A N 1
ATOM 2578 C CA . GLU A 1 330 ? 14.898 -28.453 -5.23 1 98.62 330 GLU A CA 1
ATOM 2579 C C . GLU A 1 330 ? 13.781 -29.281 -4.625 1 98.62 330 GLU A C 1
ATOM 2581 O O . GLU A 1 330 ? 12.812 -29.625 -5.312 1 98.62 330 GLU A O 1
ATOM 2586 N N . LEU A 1 331 ? 13.93 -29.562 -3.355 1 98.19 331 LEU A N 1
ATOM 2587 C CA . LEU A 1 331 ? 12.914 -30.344 -2.654 1 98.19 331 LEU A CA 1
ATOM 2588 C C . LEU A 1 331 ? 11.586 -29.594 -2.604 1 98.19 331 LEU A C 1
ATOM 2590 O O . LEU A 1 331 ? 10.516 -30.203 -2.688 1 98.19 331 LEU A O 1
ATOM 2594 N N . LEU A 1 332 ? 11.664 -28.344 -2.391 1 97.94 332 LEU A N 1
ATOM 2595 C CA . LEU A 1 332 ? 10.453 -27.531 -2.365 1 97.94 332 LEU A CA 1
ATOM 2596 C C . LEU A 1 332 ? 9.734 -27.594 -3.709 1 97.94 332 LEU A C 1
ATOM 2598 O O . LEU A 1 332 ? 8.5 -27.656 -3.756 1 97.94 332 LEU A O 1
ATOM 2602 N N . ALA A 1 333 ? 10.508 -27.516 -4.797 1 98.12 333 ALA A N 1
ATOM 2603 C CA . ALA A 1 333 ? 9.922 -27.641 -6.129 1 98.12 333 ALA A CA 1
ATOM 2604 C C . ALA A 1 333 ? 9.188 -28.969 -6.289 1 98.12 333 ALA A C 1
ATOM 2606 O O . ALA A 1 333 ? 8.078 -29 -6.836 1 98.12 333 ALA A O 1
ATOM 2607 N N . ASP A 1 334 ? 9.773 -30.016 -5.777 1 97.69 334 ASP A N 1
ATOM 2608 C CA . ASP A 1 334 ? 9.141 -31.328 -5.816 1 97.69 334 ASP A CA 1
ATOM 2609 C C . ASP A 1 334 ? 7.867 -31.344 -4.977 1 97.69 334 ASP A C 1
ATOM 2611 O O . ASP A 1 334 ? 6.844 -31.891 -5.398 1 97.69 334 ASP A O 1
ATOM 2615 N N . PHE A 1 335 ? 7.957 -30.812 -3.883 1 96.38 335 PHE A N 1
ATOM 2616 C CA . PHE A 1 335 ? 6.84 -30.828 -2.943 1 96.38 335 PHE A CA 1
ATOM 2617 C C . PHE A 1 335 ? 5.621 -30.141 -3.549 1 96.38 335 PHE A C 1
ATOM 2619 O O . PHE A 1 335 ? 4.492 -30.609 -3.377 1 96.38 335 PHE A O 1
ATOM 2626 N N . ILE A 1 336 ? 5.797 -29.047 -4.203 1 93.94 336 ILE A N 1
ATOM 2627 C CA . ILE A 1 336 ? 4.73 -28.219 -4.75 1 93.94 336 ILE A CA 1
ATOM 2628 C C . ILE A 1 336 ? 3.84 -29.047 -5.668 1 93.94 336 ILE A C 1
ATOM 2630 O O . ILE A 1 336 ? 2.615 -28.906 -5.652 1 93.94 336 ILE A O 1
ATOM 2634 N N . VAL A 1 337 ? 4.422 -30.016 -6.41 1 94.31 337 VAL A N 1
ATOM 2635 C CA . VAL A 1 337 ? 3.658 -30.719 -7.426 1 94.31 337 VAL A CA 1
ATOM 2636 C C . VAL A 1 337 ? 3.361 -32.156 -6.945 1 94.31 337 VAL A C 1
ATOM 2638 O O . VAL A 1 337 ? 2.83 -32.969 -7.699 1 94.31 337 VAL A O 1
ATOM 2641 N N . GLU A 1 338 ? 3.721 -32.406 -5.676 1 93.12 338 GLU A N 1
ATOM 2642 C CA . GLU A 1 338 ? 3.473 -33.75 -5.141 1 93.12 338 GLU A CA 1
ATOM 2643 C C . GLU A 1 338 ? 2.539 -33.688 -3.934 1 93.12 338 GLU A C 1
ATOM 2645 O O . GLU A 1 338 ? 2.016 -34.719 -3.5 1 93.12 338 GLU A O 1
ATOM 2650 N N . ARG A 1 339 ? 2.398 -32.469 -3.443 1 88.44 339 ARG A N 1
ATOM 2651 C CA . ARG A 1 339 ? 1.574 -32.344 -2.246 1 88.44 339 ARG A CA 1
ATOM 2652 C C . ARG A 1 339 ? 0.129 -32.719 -2.533 1 88.44 339 ARG A C 1
ATOM 2654 O O . ARG A 1 339 ? -0.328 -32.656 -3.674 1 88.44 339 ARG A O 1
ATOM 2661 N N . GLU A 1 340 ? -0.584 -33.094 -1.401 1 85.12 340 GLU A N 1
ATOM 2662 C CA . GLU A 1 340 ? -1.955 -33.594 -1.54 1 85.12 340 GLU A CA 1
ATOM 2663 C C . GLU A 1 340 ? -2.951 -32.594 -0.94 1 85.12 340 GLU A C 1
ATOM 2665 O O . GLU A 1 340 ? -4.16 -32.844 -0.952 1 85.12 340 GLU A O 1
ATOM 2670 N N . TYR A 1 341 ? -2.373 -31.688 -0.319 1 79 341 TYR A N 1
ATOM 2671 C CA . TYR A 1 341 ? -3.195 -30.625 0.237 1 79 341 TYR A CA 1
ATOM 2672 C C . TYR A 1 341 ? -2.432 -29.297 0.258 1 79 341 TYR A C 1
ATOM 2674 O O . TYR A 1 341 ? -1.198 -29.281 0.244 1 79 341 TYR A O 1
ATOM 2682 N N . MET B 1 1 ? 1.016 40.219 -6.602 1 78.31 1 MET B N 1
ATOM 2683 C CA . MET B 1 1 ? 0.555 39.875 -5.258 1 78.31 1 MET B CA 1
ATOM 2684 C C . MET B 1 1 ? 1.638 39.125 -4.488 1 78.31 1 MET B C 1
ATOM 2686 O O . MET B 1 1 ? 2.545 38.531 -5.086 1 78.31 1 MET B O 1
ATOM 2690 N N . LYS B 1 2 ? 1.581 39.188 -3.291 1 89.19 2 LYS B N 1
ATOM 2691 C CA . LYS B 1 2 ? 2.578 38.688 -2.354 1 89.19 2 LYS B CA 1
ATOM 2692 C C . LYS B 1 2 ? 3.006 37.25 -2.719 1 89.19 2 LYS B C 1
ATOM 2694 O O . LYS B 1 2 ? 4.191 36.938 -2.658 1 89.19 2 LYS B O 1
ATOM 2699 N N . PHE B 1 3 ? 2.098 36.5 -3.334 1 93.69 3 PHE B N 1
ATOM 2700 C CA . PHE B 1 3 ? 2.377 35.062 -3.5 1 93.69 3 PHE B CA 1
ATOM 2701 C C . PHE B 1 3 ? 2.555 34.719 -4.973 1 93.69 3 PHE B C 1
ATOM 2703 O O . PHE B 1 3 ? 2.771 33.562 -5.32 1 93.69 3 PHE B O 1
ATOM 2710 N N . ASP B 1 4 ? 2.58 35.656 -5.934 1 93.88 4 ASP B N 1
ATOM 2711 C CA . ASP B 1 4 ? 2.656 35.438 -7.371 1 93.88 4 ASP B CA 1
ATOM 2712 C C . ASP B 1 4 ? 3.934 34.688 -7.742 1 93.88 4 ASP B C 1
ATOM 2714 O O . ASP B 1 4 ? 3.896 33.719 -8.508 1 93.88 4 ASP B O 1
ATOM 2718 N N . PRO B 1 5 ? 5.051 35.156 -7.215 1 94.38 5 PRO B N 1
ATOM 2719 C CA . PRO B 1 5 ? 6.277 34.438 -7.539 1 94.38 5 PRO B CA 1
ATOM 2720 C C . PRO B 1 5 ? 6.234 32.969 -7.098 1 94.38 5 PRO B C 1
ATOM 2722 O O . PRO B 1 5 ? 6.754 32.094 -7.789 1 94.38 5 PRO B O 1
ATOM 2725 N N . LEU B 1 6 ? 5.676 32.719 -5.969 1 95.31 6 LEU B N 1
ATOM 2726 C CA . LEU B 1 6 ? 5.523 31.359 -5.453 1 95.31 6 LEU B CA 1
ATOM 2727 C C . LEU B 1 6 ? 4.68 30.516 -6.395 1 95.31 6 LEU B C 1
ATOM 2729 O O . LEU B 1 6 ? 5.062 29.391 -6.734 1 95.31 6 LEU B O 1
ATOM 2733 N N . PHE B 1 7 ? 3.566 31.031 -6.883 1 94.94 7 PHE B N 1
ATOM 2734 C CA . PHE B 1 7 ? 2.656 30.297 -7.754 1 94.94 7 PHE B CA 1
ATOM 2735 C C . PHE B 1 7 ? 3.305 30.016 -9.109 1 94.94 7 PHE B C 1
ATOM 2737 O O . PHE B 1 7 ? 3.086 28.953 -9.703 1 94.94 7 PHE B O 1
ATOM 2744 N N . LYS B 1 8 ? 4.074 31 -9.547 1 95.38 8 LYS B N 1
ATOM 2745 C CA . LYS B 1 8 ? 4.812 30.812 -10.789 1 95.38 8 LYS B CA 1
ATOM 2746 C C . LYS B 1 8 ? 5.824 29.672 -10.656 1 95.38 8 LYS B C 1
ATOM 2748 O O . LYS B 1 8 ? 5.93 28.812 -11.539 1 95.38 8 LYS B O 1
ATOM 2753 N N . ALA B 1 9 ? 6.531 29.672 -9.555 1 95.56 9 ALA B N 1
ATOM 2754 C CA . ALA B 1 9 ? 7.52 28.641 -9.297 1 95.56 9 ALA B CA 1
ATOM 2755 C C . ALA B 1 9 ? 6.852 27.266 -9.148 1 95.56 9 ALA B C 1
ATOM 2757 O O . ALA B 1 9 ? 7.367 26.266 -9.648 1 95.56 9 ALA B O 1
ATOM 2758 N N . LEU B 1 10 ? 5.754 27.25 -8.477 1 96.38 10 LEU B N 1
ATOM 2759 C CA . LEU B 1 10 ? 4.98 26.031 -8.289 1 96.38 10 LEU B CA 1
ATOM 2760 C C . LEU B 1 10 ? 4.562 25.453 -9.633 1 96.38 10 LEU B C 1
ATOM 2762 O O . LEU B 1 10 ? 4.715 24.25 -9.875 1 96.38 10 LEU B O 1
ATOM 2766 N N . LYS B 1 11 ? 4.074 26.266 -10.477 1 94.81 11 LYS B N 1
ATOM 2767 C CA . LYS B 1 11 ? 3.607 25.828 -11.797 1 94.81 11 LYS B CA 1
ATOM 2768 C C . LYS B 1 11 ? 4.754 25.281 -12.633 1 94.81 11 LYS B C 1
ATOM 2770 O O . LYS B 1 11 ? 4.598 24.266 -13.312 1 94.81 11 LYS B O 1
ATOM 2775 N N . GLU B 1 12 ? 5.832 25.906 -12.547 1 95.19 12 GLU B N 1
ATOM 2776 C CA . GLU B 1 12 ? 7.004 25.469 -13.312 1 95.19 12 GLU B CA 1
ATOM 2777 C C . GLU B 1 12 ? 7.504 24.109 -12.836 1 95.19 12 GLU B C 1
ATOM 2779 O O . GLU B 1 12 ? 7.812 23.234 -13.656 1 95.19 12 GLU B O 1
ATOM 2784 N N . LYS B 1 13 ? 7.594 23.953 -11.562 1 95.94 13 LYS B N 1
ATOM 2785 C CA . LYS B 1 13 ? 8.117 22.703 -11.008 1 95.94 13 LYS B CA 1
ATOM 2786 C C . LYS B 1 13 ? 7.117 21.562 -11.188 1 95.94 13 LYS B C 1
ATOM 2788 O O . LYS B 1 13 ? 7.512 20.406 -11.336 1 95.94 13 LYS B O 1
ATOM 2793 N N . SER B 1 14 ? 5.84 21.906 -11.18 1 95.69 14 SER B N 1
ATOM 2794 C CA . SER B 1 14 ? 4.797 20.906 -11.328 1 95.69 14 SER B CA 1
ATOM 2795 C C . SER B 1 14 ? 4.918 20.172 -12.656 1 95.69 14 SER B C 1
ATOM 2797 O O . SER B 1 14 ? 4.664 18.969 -12.742 1 95.69 14 SER B O 1
ATOM 2799 N N . LYS B 1 15 ? 5.348 20.844 -13.711 1 94.5 15 LYS B N 1
ATOM 2800 C CA . LYS B 1 15 ? 5.469 20.25 -15.039 1 94.5 15 LYS B CA 1
ATOM 2801 C C . LYS B 1 15 ? 6.531 19.156 -15.055 1 94.5 15 LYS B C 1
ATOM 2803 O O . LYS B 1 15 ? 6.316 18.078 -15.633 1 94.5 15 LYS B O 1
ATOM 2808 N N . VAL B 1 16 ? 7.57 19.469 -14.398 1 95.38 16 VAL B N 1
ATOM 2809 C CA . VAL B 1 16 ? 8.688 18.531 -14.367 1 95.38 16 VAL B CA 1
ATOM 2810 C C . VAL B 1 16 ? 8.297 17.281 -13.562 1 95.38 16 VAL B C 1
ATOM 2812 O O . VAL B 1 16 ? 8.594 16.156 -13.969 1 95.38 16 VAL B O 1
ATOM 2815 N N . VAL B 1 17 ? 7.652 17.5 -12.508 1 97.12 17 VAL B N 1
ATOM 2816 C CA . VAL B 1 17 ? 7.25 16.391 -11.641 1 97.12 17 VAL B CA 1
ATOM 2817 C C . VAL B 1 17 ? 6.172 15.562 -12.328 1 97.12 17 VAL B C 1
ATOM 2819 O O . VAL B 1 17 ? 6.172 14.336 -12.219 1 97.12 17 VAL B O 1
ATOM 2822 N N . ASP B 1 18 ? 5.289 16.219 -13.078 1 96.81 18 ASP B N 1
ATOM 2823 C CA . ASP B 1 18 ? 4.23 15.508 -13.797 1 96.81 18 ASP B CA 1
ATOM 2824 C C . ASP B 1 18 ? 4.809 14.539 -14.82 1 96.81 18 ASP B C 1
ATOM 2826 O O . ASP B 1 18 ? 4.301 13.43 -14.984 1 96.81 18 ASP B O 1
ATOM 2830 N N . GLU B 1 19 ? 5.816 14.984 -15.445 1 96.88 19 GLU B N 1
ATOM 2831 C CA . GLU B 1 19 ? 6.469 14.109 -16.406 1 96.88 19 GLU B CA 1
ATOM 2832 C C . GLU B 1 19 ? 6.98 12.836 -15.75 1 96.88 19 GLU B C 1
ATOM 2834 O O . GLU B 1 19 ? 6.816 11.734 -16.297 1 96.88 19 GLU B O 1
ATOM 2839 N N . ALA B 1 20 ? 7.578 12.984 -14.602 1 97.62 20 ALA B N 1
ATOM 2840 C CA . ALA B 1 20 ? 8.086 11.836 -13.859 1 97.62 20 ALA B CA 1
ATOM 2841 C C . ALA B 1 20 ? 6.949 10.938 -13.391 1 97.62 20 ALA B C 1
ATOM 2843 O O . ALA B 1 20 ? 7.051 9.711 -13.453 1 97.62 20 ALA B O 1
ATOM 2844 N N . ILE B 1 21 ? 5.875 11.531 -12.961 1 97.88 21 ILE B N 1
ATOM 2845 C CA . ILE B 1 21 ? 4.719 10.789 -12.461 1 97.88 21 ILE B CA 1
ATOM 2846 C C . ILE B 1 21 ? 4.125 9.945 -13.586 1 97.88 21 ILE B C 1
ATOM 2848 O O . ILE B 1 21 ? 3.832 8.766 -13.391 1 97.88 21 ILE B O 1
ATOM 2852 N N . PHE B 1 22 ? 3.998 10.469 -14.75 1 96 22 PHE B N 1
ATOM 2853 C CA . PHE B 1 22 ? 3.338 9.766 -15.844 1 96 22 PHE B CA 1
ATOM 2854 C C . PHE B 1 22 ? 4.27 8.727 -16.453 1 96 22 PHE B C 1
ATOM 2856 O O . PHE B 1 22 ? 3.809 7.746 -17.047 1 96 22 PHE B O 1
ATOM 2863 N N . ASP B 1 23 ? 5.547 8.977 -16.25 1 96.88 23 ASP B N 1
ATOM 2864 C CA . ASP B 1 23 ? 6.492 7.926 -16.609 1 96.88 23 ASP B CA 1
ATOM 2865 C C . ASP B 1 23 ? 6.367 6.727 -15.664 1 96.88 23 ASP B C 1
ATOM 2867 O O . ASP B 1 23 ? 6.523 5.578 -16.094 1 96.88 23 ASP B O 1
ATOM 2871 N N . LEU B 1 24 ? 6.129 6.969 -14.453 1 97.88 24 LEU B N 1
ATOM 2872 C CA . LEU B 1 24 ? 6.035 5.938 -13.422 1 97.88 24 LEU B CA 1
ATOM 2873 C C . LEU B 1 24 ? 4.703 5.203 -13.516 1 97.88 24 LEU B C 1
ATOM 2875 O O . LEU B 1 24 ? 4.617 4.016 -13.188 1 97.88 24 LEU B O 1
ATOM 2879 N N . VAL B 1 25 ? 3.652 5.941 -13.891 1 98.12 25 VAL B N 1
ATOM 2880 C CA . VAL B 1 25 ? 2.318 5.367 -14.031 1 98.12 25 VAL B CA 1
ATOM 2881 C C . VAL B 1 25 ? 1.835 5.527 -15.469 1 98.12 25 VAL B C 1
ATOM 2883 O O . VAL B 1 25 ? 0.894 6.277 -15.734 1 98.12 25 VAL B O 1
ATOM 2886 N N . PRO B 1 26 ? 2.389 4.758 -16.344 1 96.81 26 PRO B N 1
ATOM 2887 C CA . PRO B 1 26 ? 2.076 4.895 -17.766 1 96.81 26 PRO B CA 1
ATOM 2888 C C . PRO B 1 26 ? 0.722 4.289 -18.141 1 96.81 26 PRO B C 1
ATOM 2890 O O . PRO B 1 26 ? 0.074 3.662 -17.297 1 96.81 26 PRO B O 1
ATOM 2893 N N . GLU B 1 27 ? 0.342 4.625 -19.328 1 95.69 27 GLU B N 1
ATOM 2894 C CA . GLU B 1 27 ? -0.737 3.844 -19.938 1 95.69 27 GLU B CA 1
ATOM 2895 C C . GLU B 1 27 ? -0.241 2.477 -20.391 1 95.69 27 GLU B C 1
ATOM 2897 O O . GLU B 1 27 ? 0.643 2.387 -21.25 1 95.69 27 GLU B O 1
ATOM 2902 N N . LYS B 1 28 ? -0.782 1.517 -19.688 1 94.75 28 LYS B N 1
ATOM 2903 C CA . LYS B 1 28 ? -0.326 0.16 -19.984 1 94.75 28 LYS B CA 1
ATOM 2904 C C . LYS B 1 28 ? -1.374 -0.871 -19.562 1 94.75 28 LYS B C 1
ATOM 2906 O O . LYS B 1 28 ? -2.326 -0.546 -18.859 1 94.75 28 LYS B O 1
ATOM 2911 N N . GLU B 1 29 ? -1.248 -2.094 -20.156 1 94.62 29 GLU B N 1
ATOM 2912 C CA . GLU B 1 29 ? -2.105 -3.201 -19.734 1 94.62 29 GLU B CA 1
ATOM 2913 C C . GLU B 1 29 ? -1.691 -3.742 -18.375 1 94.62 29 GLU B C 1
ATOM 2915 O O . GLU B 1 29 ? -0.501 -3.801 -18.062 1 94.62 29 GLU B O 1
ATOM 2920 N N . PRO B 1 30 ? -2.691 -4.234 -17.656 1 96.31 30 PRO B N 1
ATOM 2921 C CA . PRO B 1 30 ? -4.137 -4.141 -17.859 1 96.31 30 PRO B CA 1
ATOM 2922 C C . PRO B 1 30 ? -4.66 -2.709 -17.766 1 96.31 30 PRO B C 1
ATOM 2924 O O . PRO B 1 30 ? -4.43 -2.033 -16.75 1 96.31 30 PRO B O 1
ATOM 2927 N N . LYS B 1 31 ? -5.383 -2.283 -18.641 1 96.69 31 LYS B N 1
ATOM 2928 C CA . LYS B 1 31 ? -5.754 -0.882 -18.812 1 96.69 31 LYS B CA 1
ATOM 2929 C C . LYS B 1 31 ? -6.582 -0.379 -17.625 1 96.69 31 LYS B C 1
ATOM 2931 O O . LYS B 1 31 ? -6.406 0.756 -17.188 1 96.69 31 LYS B O 1
ATOM 2936 N N . VAL B 1 32 ? -7.402 -1.177 -17.125 1 96.69 32 VAL B N 1
ATOM 2937 C CA . VAL B 1 32 ? -8.398 -0.765 -16.141 1 96.69 32 VAL B CA 1
ATOM 2938 C C . VAL B 1 32 ? -7.699 -0.259 -14.875 1 96.69 32 VAL B C 1
ATOM 2940 O O . VAL B 1 32 ? -8.078 0.775 -14.32 1 96.69 32 VAL B O 1
ATOM 2943 N N . ILE B 1 33 ? -6.617 -0.96 -14.422 1 97.94 33 ILE B N 1
ATOM 2944 C CA . ILE B 1 33 ? -5.969 -0.574 -13.172 1 97.94 33 ILE B CA 1
ATOM 2945 C C . ILE B 1 33 ? -5.152 0.699 -13.383 1 97.94 33 ILE B C 1
ATOM 2947 O O . ILE B 1 33 ? -5.082 1.554 -12.5 1 97.94 33 ILE B O 1
ATOM 2951 N N . TYR B 1 34 ? -4.566 0.875 -14.523 1 98.38 34 TYR B N 1
ATOM 2952 C CA . TYR B 1 34 ? -3.764 2.064 -14.789 1 98.38 34 TYR B CA 1
ATOM 2953 C C . TYR B 1 34 ? -4.648 3.277 -15.039 1 98.38 34 TYR B C 1
ATOM 2955 O O . TYR B 1 34 ? -4.312 4.395 -14.641 1 98.38 34 TYR B O 1
ATOM 2963 N N . ASP B 1 35 ? -5.801 3.035 -15.68 1 97.94 35 ASP B N 1
ATOM 2964 C CA . ASP B 1 35 ? -6.766 4.121 -15.805 1 97.94 35 ASP B CA 1
ATOM 2965 C C . ASP B 1 35 ? -7.223 4.613 -14.43 1 97.94 35 ASP B C 1
ATOM 2967 O O . ASP B 1 35 ? -7.285 5.82 -14.188 1 97.94 35 ASP B O 1
ATOM 2971 N N . ALA B 1 36 ? -7.512 3.674 -13.609 1 98.12 36 ALA B N 1
ATOM 2972 C CA . ALA B 1 36 ? -7.961 4.012 -12.258 1 98.12 36 ALA B CA 1
ATOM 2973 C C . ALA B 1 36 ? -6.863 4.727 -11.477 1 98.12 36 ALA B C 1
ATOM 2975 O O . ALA B 1 36 ? -7.117 5.73 -10.812 1 98.12 36 ALA B O 1
ATOM 2976 N N . ALA B 1 37 ? -5.605 4.258 -11.602 1 98.31 37 ALA B N 1
ATOM 2977 C CA . ALA B 1 37 ? -4.48 4.805 -10.852 1 98.31 37 ALA B CA 1
ATOM 2978 C C . ALA B 1 37 ? -4.109 6.199 -11.359 1 98.31 37 ALA B C 1
ATOM 2980 O O . ALA B 1 37 ? -3.645 7.043 -10.586 1 98.31 37 ALA B O 1
ATOM 2981 N N . ARG B 1 38 ? -4.363 6.434 -12.617 1 97.38 38 ARG B N 1
ATOM 2982 C CA . ARG B 1 38 ? -3.971 7.688 -13.242 1 97.38 38 ARG B CA 1
ATOM 2983 C C . ARG B 1 38 ? -5.016 8.773 -13 1 97.38 38 ARG B C 1
ATOM 2985 O O . ARG B 1 38 ? -4.758 9.953 -13.227 1 97.38 38 ARG B O 1
ATOM 2992 N N . HIS B 1 39 ? -6.152 8.422 -12.461 1 97.31 39 HIS B N 1
ATOM 2993 C CA . HIS B 1 39 ? -7.297 9.312 -12.344 1 97.31 39 HIS B CA 1
ATOM 2994 C C . HIS B 1 39 ? -6.938 10.562 -11.547 1 97.31 39 HIS B C 1
ATOM 2996 O O . HIS B 1 39 ? -7.211 11.688 -11.984 1 97.31 39 HIS B O 1
ATOM 3002 N N . TYR B 1 40 ? -6.234 10.422 -10.391 1 95.25 40 TYR B N 1
ATOM 3003 C CA . TYR B 1 40 ? -5.93 11.562 -9.531 1 95.25 40 TYR B CA 1
ATOM 3004 C C . TYR B 1 40 ? -4.68 12.289 -10.008 1 95.25 40 TYR B C 1
ATOM 3006 O O . TYR B 1 40 ? -4.652 13.523 -10.062 1 95.25 40 TYR B O 1
ATOM 3014 N N . PRO B 1 41 ? -3.666 11.547 -10.43 1 93.81 41 PRO B N 1
ATOM 3015 C CA . PRO B 1 41 ? -2.52 12.25 -11.008 1 93.81 41 PRO B CA 1
ATOM 3016 C C . PRO B 1 41 ? -2.904 13.133 -12.195 1 93.81 41 PRO B C 1
ATOM 3018 O O . PRO B 1 41 ? -2.361 14.227 -12.359 1 93.81 41 PRO B O 1
ATOM 3021 N N . LEU B 1 42 ? -3.83 12.711 -12.938 1 90.31 42 LEU B N 1
ATOM 3022 C CA . LEU B 1 42 ? -4.25 13.43 -14.133 1 90.31 42 LEU B CA 1
ATOM 3023 C C . LEU B 1 42 ? -5.172 14.594 -13.773 1 90.31 42 LEU B C 1
ATOM 3025 O O . LEU B 1 42 ? -5.316 15.539 -14.555 1 90.31 42 LEU B O 1
ATOM 3029 N N . ALA B 1 43 ? -5.863 14.43 -12.648 1 87.69 43 ALA B N 1
ATOM 3030 C CA . ALA B 1 43 ? -6.805 15.469 -12.242 1 87.69 43 ALA B CA 1
ATOM 3031 C C . ALA B 1 43 ? -6.078 16.75 -11.836 1 87.69 43 ALA B C 1
ATOM 3033 O O . ALA B 1 43 ? -6.699 17.797 -11.672 1 87.69 43 ALA B O 1
ATOM 3034 N N . GLY B 1 44 ? -4.801 16.672 -11.797 1 80.38 44 GLY B N 1
ATOM 3035 C CA . GLY B 1 44 ? -4.02 17.844 -11.469 1 80.38 44 GLY B CA 1
ATOM 3036 C C . GLY B 1 44 ? -3.781 18.016 -9.977 1 80.38 44 GLY B C 1
ATOM 3037 O O . GLY B 1 44 ? -3.582 17.031 -9.266 1 80.38 44 GLY B O 1
ATOM 3038 N N . GLY B 1 45 ? -3.666 19.219 -9.516 1 78.94 45 GLY B N 1
ATOM 3039 C CA . GLY B 1 45 ? -3.285 19.594 -8.164 1 78.94 45 GLY B CA 1
ATOM 3040 C C . GLY B 1 45 ? -2.119 20.578 -8.117 1 78.94 45 GLY B C 1
ATOM 3041 O O . GLY B 1 45 ? -1.375 20.703 -9.094 1 78.94 45 GLY B O 1
ATOM 3042 N N . LYS B 1 46 ? -2 21.203 -7.094 1 84.12 46 LYS B N 1
ATOM 3043 C CA . LYS B 1 46 ? -1.031 22.297 -6.973 1 84.12 46 LYS B CA 1
ATOM 3044 C C . LYS B 1 46 ? 0.382 21.75 -6.781 1 84.12 46 LYS B C 1
ATOM 3046 O O . LYS B 1 46 ? 1.36 22.484 -6.934 1 84.12 46 LYS B O 1
ATOM 3051 N N . ARG B 1 47 ? 0.548 20.453 -6.555 1 94.88 47 ARG B N 1
ATOM 3052 C CA . ARG B 1 47 ? 1.835 19.797 -6.387 1 94.88 47 ARG B CA 1
ATOM 3053 C C . ARG B 1 47 ? 2.684 20.5 -5.332 1 94.88 47 ARG B C 1
ATOM 3055 O O . ARG B 1 47 ? 3.867 20.75 -5.555 1 94.88 47 ARG B O 1
ATOM 3062 N N . VAL B 1 48 ? 2.08 20.844 -4.223 1 96.56 48 VAL B N 1
ATOM 3063 C CA . VAL B 1 48 ? 2.744 21.562 -3.139 1 96.56 48 VAL B CA 1
ATOM 3064 C C . VAL B 1 48 ? 3.816 20.672 -2.514 1 96.56 48 VAL B C 1
ATOM 3066 O O . VAL B 1 48 ? 4.941 21.125 -2.277 1 96.56 48 VAL B O 1
ATOM 3069 N N . ARG B 1 49 ? 3.529 19.438 -2.346 1 98.12 49 ARG B N 1
ATOM 3070 C CA . ARG B 1 49 ? 4.453 18.531 -1.673 1 98.12 49 ARG B CA 1
ATOM 3071 C C . ARG B 1 49 ? 5.695 18.281 -2.525 1 98.12 49 ARG B C 1
ATOM 3073 O O . ARG B 1 49 ? 6.82 18.406 -2.041 1 98.12 49 ARG B O 1
ATOM 3080 N N . PRO B 1 50 ? 5.516 17.984 -3.822 1 98.56 50 PRO B N 1
ATOM 3081 C CA . PRO B 1 50 ? 6.699 17.875 -4.676 1 98.56 50 PRO B CA 1
ATOM 3082 C C . PRO B 1 50 ? 7.527 19.156 -4.688 1 98.56 50 PRO B C 1
ATOM 3084 O O . PRO B 1 50 ? 8.758 19.109 -4.723 1 98.56 50 PRO B O 1
ATOM 3087 N N . PHE B 1 51 ? 6.828 20.25 -4.672 1 98.62 51 PHE B N 1
ATOM 3088 C CA . PHE B 1 51 ? 7.504 21.547 -4.66 1 98.62 51 PHE B CA 1
ATOM 3089 C C . PHE B 1 51 ? 8.375 21.688 -3.414 1 98.62 51 PHE B C 1
ATOM 3091 O O . PHE B 1 51 ? 9.508 22.172 -3.494 1 98.62 51 PHE B O 1
ATOM 3098 N N . ILE B 1 52 ? 7.898 21.266 -2.32 1 98.88 52 ILE B N 1
ATOM 3099 C CA . ILE B 1 52 ? 8.641 21.328 -1.065 1 98.88 52 ILE B CA 1
ATOM 3100 C C . ILE B 1 52 ? 9.898 20.469 -1.164 1 98.88 52 ILE B C 1
ATOM 3102 O O . ILE B 1 52 ? 10.977 20.891 -0.726 1 98.88 52 ILE B O 1
ATOM 3106 N N . VAL B 1 53 ? 9.805 19.266 -1.756 1 98.94 53 VAL B N 1
ATOM 3107 C CA . VAL B 1 53 ? 10.969 18.391 -1.926 1 98.94 53 VAL B CA 1
ATOM 3108 C C . VAL B 1 53 ? 12.047 19.125 -2.719 1 98.94 53 VAL B C 1
ATOM 3110 O O . VAL B 1 53 ? 13.211 19.172 -2.303 1 98.94 53 VAL B O 1
ATOM 3113 N N . LEU B 1 54 ? 11.648 19.719 -3.824 1 98.88 54 LEU B N 1
ATOM 3114 C CA . LEU B 1 54 ? 12.594 20.359 -4.738 1 98.88 54 LEU B CA 1
ATOM 3115 C C . LEU B 1 54 ? 13.219 21.594 -4.105 1 98.88 54 LEU B C 1
ATOM 3117 O O . LEU B 1 54 ? 14.43 21.797 -4.184 1 98.88 54 LEU B O 1
ATOM 3121 N N . MET B 1 55 ? 12.383 22.422 -3.453 1 98.88 55 MET B N 1
ATOM 3122 C CA . MET B 1 55 ? 12.891 23.641 -2.828 1 98.88 55 MET B CA 1
ATOM 3123 C C . MET B 1 55 ? 13.781 23.328 -1.637 1 98.88 55 MET B C 1
ATOM 3125 O O . MET B 1 55 ? 14.781 24 -1.4 1 98.88 55 MET B O 1
ATOM 3129 N N . ALA B 1 56 ? 13.406 22.281 -0.878 1 98.94 56 ALA B N 1
ATOM 3130 C CA . ALA B 1 56 ? 14.242 21.859 0.247 1 98.94 56 ALA B CA 1
ATOM 3131 C C . ALA B 1 56 ? 15.617 21.406 -0.229 1 98.94 56 ALA B C 1
ATOM 3133 O O . ALA B 1 56 ? 16.641 21.734 0.379 1 98.94 56 ALA B O 1
ATOM 3134 N N . THR B 1 57 ? 15.656 20.609 -1.312 1 98.94 57 THR B N 1
ATOM 3135 C CA . THR B 1 57 ? 16.922 20.156 -1.881 1 98.94 57 THR B CA 1
ATOM 3136 C C . THR B 1 57 ? 17.797 21.344 -2.266 1 98.94 57 THR B C 1
ATOM 3138 O O . THR B 1 57 ? 18.969 21.406 -1.904 1 98.94 57 THR B O 1
ATOM 3141 N N . GLU B 1 58 ? 17.172 22.281 -2.939 1 98.81 58 GLU B N 1
ATOM 3142 C CA . GLU B 1 58 ? 17.891 23.453 -3.436 1 98.81 58 GLU B CA 1
ATOM 3143 C C . GLU B 1 58 ? 18.328 24.359 -2.289 1 98.81 58 GLU B C 1
ATOM 3145 O O . GLU B 1 58 ? 19.438 24.906 -2.312 1 98.81 58 GLU B O 1
ATOM 3150 N N . ALA B 1 59 ? 17.516 24.5 -1.286 1 98.88 59 ALA B N 1
ATOM 3151 C CA . ALA B 1 59 ? 17.766 25.422 -0.178 1 98.88 59 ALA B CA 1
ATOM 3152 C C . ALA B 1 59 ? 19 25 0.619 1 98.88 59 ALA B C 1
ATOM 3154 O O . ALA B 1 59 ? 19.641 25.828 1.271 1 98.88 59 ALA B O 1
ATOM 3155 N N . VAL B 1 60 ? 19.344 23.734 0.51 1 98.81 60 VAL B N 1
ATOM 3156 C CA . VAL B 1 60 ? 20.5 23.266 1.276 1 98.81 60 VAL B CA 1
ATOM 3157 C C . VAL B 1 60 ? 21.703 23.094 0.351 1 98.81 60 VAL B C 1
ATOM 3159 O O . VAL B 1 60 ? 22.703 22.5 0.738 1 98.81 60 VAL B O 1
ATOM 3162 N N . GLY B 1 61 ? 21.562 23.484 -0.861 1 98.31 61 GLY B N 1
ATOM 3163 C CA . GLY B 1 61 ? 22.688 23.547 -1.777 1 98.31 61 GLY B CA 1
ATOM 3164 C C . GLY B 1 61 ? 22.75 22.359 -2.729 1 98.31 61 GLY B C 1
ATOM 3165 O O . GLY B 1 61 ? 23.703 22.219 -3.49 1 98.31 61 GLY B O 1
ATOM 3166 N N . GLY B 1 62 ? 21.719 21.547 -2.697 1 98.38 62 GLY B N 1
ATOM 3167 C CA . GLY B 1 62 ? 21.688 20.391 -3.578 1 98.38 62 GLY B CA 1
ATOM 3168 C C . GLY B 1 62 ? 21.109 20.703 -4.953 1 98.38 62 GLY B C 1
ATOM 3169 O O . GLY B 1 62 ? 20.656 21.812 -5.203 1 98.38 62 GLY B O 1
ATOM 3170 N N . ASP B 1 63 ? 21.172 19.719 -5.805 1 98.31 63 ASP B N 1
ATOM 3171 C CA . ASP B 1 63 ? 20.625 19.797 -7.16 1 98.31 63 ASP B CA 1
ATOM 3172 C C . ASP B 1 63 ? 19.203 19.25 -7.207 1 98.31 63 ASP B C 1
ATOM 3174 O O . ASP B 1 63 ? 18.984 18.047 -7.086 1 98.31 63 ASP B O 1
ATOM 3178 N N . PRO B 1 64 ? 18.266 20.141 -7.441 1 98.19 64 PRO B N 1
ATOM 3179 C CA . PRO B 1 64 ? 16.859 19.703 -7.43 1 98.19 64 PRO B CA 1
ATOM 3180 C C . PRO B 1 64 ? 16.562 18.672 -8.516 1 98.19 64 PRO B C 1
ATOM 3182 O O . PRO B 1 64 ? 15.609 17.906 -8.398 1 98.19 64 PRO B O 1
ATOM 3185 N N . GLU B 1 65 ? 17.312 18.594 -9.586 1 98.19 65 GLU B N 1
ATOM 3186 C CA . GLU B 1 65 ? 17.109 17.609 -10.641 1 98.19 65 GLU B CA 1
ATOM 3187 C C . GLU B 1 65 ? 17.25 16.188 -10.109 1 98.19 65 GLU B C 1
ATOM 3189 O O . GLU B 1 65 ? 16.578 15.266 -10.578 1 98.19 65 GLU B O 1
ATOM 3194 N N . LYS B 1 66 ? 18.047 16.031 -9.078 1 98.62 66 LYS B N 1
ATOM 3195 C CA . LYS B 1 66 ? 18.281 14.727 -8.484 1 98.62 66 LYS B CA 1
ATOM 3196 C C . LYS B 1 66 ? 17.125 14.32 -7.574 1 98.62 66 LYS B C 1
ATOM 3198 O O . LYS B 1 66 ? 17.031 13.164 -7.16 1 98.62 66 LYS B O 1
ATOM 3203 N N . ALA B 1 67 ? 16.188 15.297 -7.316 1 98.81 67 ALA B N 1
ATOM 3204 C CA . ALA B 1 67 ? 15.117 15.039 -6.355 1 98.81 67 ALA B CA 1
ATOM 3205 C C . ALA B 1 67 ? 13.781 14.844 -7.062 1 98.81 67 ALA B C 1
ATOM 3207 O O . ALA B 1 67 ? 12.742 14.695 -6.414 1 98.81 67 ALA B O 1
ATOM 3208 N N . ILE B 1 68 ? 13.797 14.773 -8.383 1 98.81 68 ILE B N 1
ATOM 3209 C CA . ILE B 1 68 ? 12.555 14.75 -9.148 1 98.81 68 ILE B CA 1
ATOM 3210 C C . ILE B 1 68 ? 11.789 13.461 -8.852 1 98.81 68 ILE B C 1
ATOM 3212 O O . ILE B 1 68 ? 10.578 13.5 -8.602 1 98.81 68 ILE B O 1
ATOM 3216 N N . TYR B 1 69 ? 12.461 12.336 -8.812 1 98.88 69 TYR B N 1
ATOM 3217 C CA . TYR B 1 69 ? 11.781 11.078 -8.523 1 98.88 69 TYR B CA 1
ATOM 3218 C C . TYR B 1 69 ? 11.297 11.031 -7.082 1 98.88 69 TYR B C 1
ATOM 3220 O O . TYR B 1 69 ? 10.258 10.445 -6.789 1 98.88 69 TYR B O 1
ATOM 3228 N N . ALA B 1 70 ? 12.102 11.656 -6.207 1 98.88 70 ALA B N 1
ATOM 3229 C CA . ALA B 1 70 ? 11.641 11.758 -4.824 1 98.88 70 ALA B CA 1
ATOM 3230 C C . ALA B 1 70 ? 10.383 12.609 -4.73 1 98.88 70 ALA B C 1
ATOM 3232 O O . ALA B 1 70 ? 9.453 12.281 -3.99 1 98.88 70 ALA B O 1
ATOM 3233 N N . ALA B 1 71 ? 10.367 13.695 -5.477 1 98.88 71 ALA B N 1
ATOM 3234 C CA . ALA B 1 71 ? 9.188 14.562 -5.531 1 98.88 71 ALA B CA 1
ATOM 3235 C C . ALA B 1 71 ? 7.98 13.82 -6.086 1 98.88 71 ALA B C 1
ATOM 3237 O O . ALA B 1 71 ? 6.875 13.938 -5.555 1 98.88 71 ALA B O 1
ATOM 3238 N N . ALA B 1 72 ? 8.211 13.039 -7.117 1 98.75 72 ALA B N 1
ATOM 3239 C CA . ALA B 1 72 ? 7.145 12.219 -7.691 1 98.75 72 ALA B CA 1
ATOM 3240 C C . ALA B 1 72 ? 6.641 11.195 -6.684 1 98.75 72 ALA B C 1
ATOM 3242 O O . ALA B 1 72 ? 5.438 10.945 -6.59 1 98.75 72 ALA B O 1
ATOM 3243 N N . ALA B 1 73 ? 7.566 10.617 -5.945 1 98.88 73 ALA B N 1
ATOM 3244 C CA . ALA B 1 73 ? 7.219 9.602 -4.949 1 98.88 73 ALA B CA 1
ATOM 3245 C C . ALA B 1 73 ? 6.281 10.18 -3.893 1 98.88 73 ALA B C 1
ATOM 3247 O O . ALA B 1 73 ? 5.281 9.547 -3.533 1 98.88 73 ALA B O 1
ATOM 3248 N N . VAL B 1 74 ? 6.566 11.367 -3.42 1 98.69 74 VAL B N 1
ATOM 3249 C CA . VAL B 1 74 ? 5.754 11.984 -2.373 1 98.69 74 VAL B CA 1
ATOM 3250 C C . VAL B 1 74 ? 4.363 12.289 -2.914 1 98.69 74 VAL B C 1
ATOM 3252 O O . VAL B 1 74 ? 3.363 12.117 -2.211 1 98.69 74 VAL B O 1
ATOM 3255 N N . GLU B 1 75 ? 4.289 12.703 -4.137 1 98.44 75 GLU B N 1
ATOM 3256 C CA . GLU B 1 75 ? 2.99 12.992 -4.738 1 98.44 75 GLU B CA 1
ATOM 3257 C C . GLU B 1 75 ? 2.18 11.719 -4.941 1 98.44 75 GLU B C 1
ATOM 3259 O O . GLU B 1 75 ? 0.967 11.703 -4.719 1 98.44 75 GLU B O 1
ATOM 3264 N N . LEU B 1 76 ? 2.838 10.695 -5.398 1 98.62 76 LEU B N 1
ATOM 3265 C CA . LEU B 1 76 ? 2.154 9.414 -5.566 1 98.62 76 LEU B CA 1
ATOM 3266 C C . LEU B 1 76 ? 1.654 8.883 -4.227 1 98.62 76 LEU B C 1
ATOM 3268 O O . LEU B 1 76 ? 0.571 8.297 -4.148 1 98.62 76 LEU B O 1
ATOM 3272 N N . LEU B 1 77 ? 2.463 9.07 -3.168 1 98.62 77 LEU B N 1
ATOM 3273 C CA . LEU B 1 77 ? 2.047 8.672 -1.828 1 98.62 77 LEU B CA 1
ATOM 3274 C C . LEU B 1 77 ? 0.796 9.43 -1.398 1 98.62 77 LEU B C 1
ATOM 3276 O O . LEU B 1 77 ? -0.112 8.852 -0.796 1 98.62 77 LEU B O 1
ATOM 3280 N N . HIS B 1 78 ? 0.787 10.688 -1.725 1 97.88 78 HIS B N 1
ATOM 3281 C CA . HIS B 1 78 ? -0.39 11.5 -1.441 1 97.88 78 HIS B CA 1
ATOM 3282 C C . HIS B 1 78 ? -1.608 10.992 -2.203 1 97.88 78 HIS B C 1
ATOM 3284 O O . HIS B 1 78 ? -2.691 10.852 -1.63 1 97.88 78 HIS B O 1
ATOM 3290 N N . ASN B 1 79 ? -1.468 10.703 -3.469 1 97.44 79 ASN B N 1
ATOM 3291 C CA . ASN B 1 79 ? -2.572 10.25 -4.305 1 97.44 79 ASN B CA 1
ATOM 3292 C C . ASN B 1 79 ? -3.098 8.891 -3.854 1 97.44 79 ASN B C 1
ATOM 3294 O O . ASN B 1 79 ? -4.309 8.664 -3.844 1 97.44 79 ASN B O 1
ATOM 3298 N N . TYR B 1 80 ? -2.158 8.039 -3.498 1 97.94 80 TYR B N 1
ATOM 3299 C CA . TYR B 1 80 ? -2.555 6.766 -2.91 1 97.94 80 TYR B CA 1
ATOM 3300 C C . TYR B 1 80 ? -3.455 6.984 -1.698 1 97.94 80 TYR B C 1
ATOM 3302 O O . TYR B 1 80 ? -4.496 6.336 -1.568 1 97.94 80 TYR B O 1
ATOM 3310 N N . SER B 1 81 ? -3.014 7.816 -0.795 1 97.94 81 SER B N 1
ATOM 3311 C CA . SER B 1 81 ? -3.76 8.039 0.439 1 97.94 81 SER B CA 1
ATOM 3312 C C . SER B 1 81 ? -5.145 8.609 0.152 1 97.94 81 SER B C 1
ATOM 3314 O O . SER B 1 81 ? -6.113 8.273 0.833 1 97.94 81 SER B O 1
ATOM 3316 N N . LEU B 1 82 ? -5.301 9.43 -0.93 1 96.75 82 LEU B N 1
ATOM 3317 C CA . LEU B 1 82 ? -6.59 9.992 -1.313 1 96.75 82 LEU B CA 1
ATOM 3318 C C . LEU B 1 82 ? -7.531 8.898 -1.806 1 96.75 82 LEU B C 1
ATOM 3320 O O . LEU B 1 82 ? -8.711 8.875 -1.445 1 96.75 82 LEU B O 1
ATOM 3324 N N . VAL B 1 83 ? -7.016 7.996 -2.572 1 98.06 83 VAL B N 1
ATOM 3325 C CA . VAL B 1 83 ? -7.84 6.941 -3.15 1 98.06 83 VAL B CA 1
ATOM 3326 C C . VAL B 1 83 ? -8.43 6.074 -2.037 1 98.06 83 VAL B C 1
ATOM 3328 O O . VAL B 1 83 ? -9.633 5.836 -2.002 1 98.06 83 VAL B O 1
ATOM 3331 N N . HIS B 1 84 ? -7.574 5.66 -1.16 1 98.44 84 HIS B N 1
ATOM 3332 C CA . HIS B 1 84 ? -8.039 4.777 -0.095 1 98.44 84 HIS B CA 1
ATOM 3333 C C . HIS B 1 84 ? -8.883 5.535 0.919 1 98.44 84 HIS B C 1
ATOM 3335 O O . HIS B 1 84 ? -9.898 5.02 1.401 1 98.44 84 HIS B O 1
ATOM 3341 N N . ASP B 1 85 ? -8.531 6.773 1.172 1 96.25 85 ASP B N 1
ATOM 3342 C CA . ASP B 1 85 ? -9.32 7.602 2.078 1 96.25 85 ASP B CA 1
ATOM 3343 C C . ASP B 1 85 ? -10.727 7.82 1.536 1 96.25 85 ASP B C 1
ATOM 3345 O O . ASP B 1 85 ? -11.695 7.816 2.295 1 96.25 85 ASP B O 1
ATOM 3349 N N . ASP B 1 86 ? -10.844 8.055 0.256 1 96 86 ASP B N 1
ATOM 3350 C CA . ASP B 1 86 ? -12.141 8.305 -0.368 1 96 86 ASP B CA 1
ATOM 3351 C C . ASP B 1 86 ? -13.055 7.086 -0.233 1 96 86 ASP B C 1
ATOM 3353 O O . ASP B 1 86 ? -14.273 7.23 -0.106 1 96 86 ASP B O 1
ATOM 3357 N N . ILE B 1 87 ? -12.5 5.895 -0.268 1 96.88 87 ILE B N 1
ATOM 3358 C CA . ILE B 1 87 ? -13.281 4.688 -0.035 1 96.88 87 ILE B CA 1
ATOM 3359 C C . ILE B 1 87 ? -13.82 4.691 1.394 1 96.88 87 ILE B C 1
ATOM 3361 O O . ILE B 1 87 ? -15.016 4.473 1.613 1 96.88 87 ILE B O 1
ATOM 3365 N N . MET B 1 88 ? -12.961 4.984 2.322 1 94.94 88 MET B N 1
ATOM 3366 C CA . MET B 1 88 ? -13.281 4.883 3.744 1 94.94 88 MET B CA 1
ATOM 3367 C C . MET B 1 88 ? -14.297 5.941 4.152 1 94.94 88 MET B C 1
ATOM 3369 O O . MET B 1 88 ? -15.164 5.691 4.996 1 94.94 88 MET B O 1
ATOM 3373 N N . ASP B 1 89 ? -14.203 7.074 3.445 1 88.94 89 ASP B N 1
ATOM 3374 C CA . ASP B 1 89 ? -15.102 8.18 3.76 1 88.94 89 ASP B CA 1
ATOM 3375 C C . ASP B 1 89 ? -16.344 8.156 2.871 1 88.94 89 ASP B C 1
ATOM 3377 O O . ASP B 1 89 ? -17.266 8.953 3.059 1 88.94 89 ASP B O 1
ATOM 3381 N N . MET B 1 90 ? -16.328 7.285 1.922 1 89.88 90 MET B N 1
ATOM 3382 C CA . MET B 1 90 ? -17.406 7.172 0.941 1 89.88 90 MET B CA 1
ATOM 3383 C C . MET B 1 90 ? -17.625 8.492 0.22 1 89.88 90 MET B C 1
ATOM 3385 O O . MET B 1 90 ? -18.766 8.906 0.003 1 89.88 90 MET B O 1
ATOM 3389 N N . ASP B 1 91 ? -16.516 9.117 -0.013 1 88.88 91 ASP B N 1
ATOM 3390 C CA . ASP B 1 91 ? -16.594 10.367 -0.774 1 88.88 91 ASP B CA 1
ATOM 3391 C C . ASP B 1 91 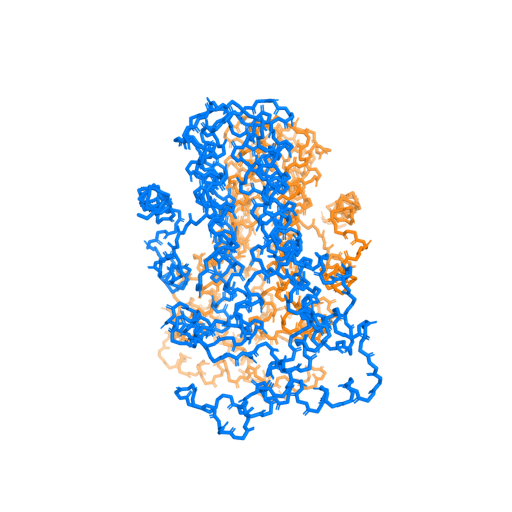? -16.984 10.094 -2.227 1 88.88 91 ASP B C 1
ATOM 3393 O O . ASP B 1 91 ? -16.453 9.164 -2.852 1 88.88 91 ASP B O 1
ATOM 3397 N N . GLU B 1 92 ? -17.812 10.961 -2.783 1 89.75 92 GLU B N 1
ATOM 3398 C CA . GLU B 1 92 ? -18.281 10.727 -4.141 1 89.75 92 GLU B CA 1
ATOM 3399 C C . GLU B 1 92 ? -17.531 11.578 -5.152 1 89.75 92 GLU B C 1
ATOM 3401 O O . GLU B 1 92 ? -17.5 11.258 -6.344 1 89.75 92 GLU B O 1
ATOM 3406 N N . LYS B 1 93 ? -16.922 12.719 -4.645 1 88.5 93 LYS B N 1
ATOM 3407 C CA . LYS B 1 93 ? -16.188 13.617 -5.535 1 88.5 93 LYS B CA 1
ATOM 3408 C C . LYS B 1 93 ? -14.859 14.023 -4.926 1 88.5 93 LYS B C 1
ATOM 3410 O O . LYS B 1 93 ? -14.719 14.086 -3.703 1 88.5 93 LYS B O 1
ATOM 3415 N N . ARG B 1 94 ? -13.93 14.266 -5.73 1 83.94 94 ARG B N 1
ATOM 3416 C CA . ARG B 1 94 ? -12.602 14.805 -5.43 1 83.94 94 ARG B CA 1
ATOM 3417 C C . ARG B 1 94 ? -12.117 15.711 -6.551 1 83.94 94 ARG B C 1
ATOM 3419 O O . ARG B 1 94 ? -12.031 15.297 -7.707 1 83.94 94 ARG B O 1
ATOM 3426 N N . ARG B 1 95 ? -11.836 16.938 -6.203 1 79.25 95 ARG B N 1
ATOM 3427 C CA . ARG B 1 95 ? -11.375 17.922 -7.176 1 79.25 95 ARG B CA 1
ATOM 3428 C C . ARG B 1 95 ? -12.375 18.062 -8.32 1 79.25 95 ARG B C 1
ATOM 3430 O O . ARG B 1 95 ? -11.992 18.094 -9.492 1 79.25 95 ARG B O 1
ATOM 3437 N N . GLY B 1 96 ? -13.594 17.984 -7.938 1 81.25 96 GLY B N 1
ATOM 3438 C CA . GLY B 1 96 ? -14.656 18.219 -8.906 1 81.25 96 GLY B CA 1
ATOM 3439 C C . GLY B 1 96 ? -14.938 17 -9.773 1 81.25 96 GLY B C 1
ATOM 3440 O O . GLY B 1 96 ? -15.828 17.031 -10.625 1 81.25 96 GLY B O 1
ATOM 3441 N N . ARG B 1 97 ? -14.242 15.891 -9.461 1 90.75 97 ARG B N 1
ATOM 3442 C CA . ARG B 1 97 ? -14.43 14.68 -10.25 1 90.75 97 ARG B CA 1
ATOM 3443 C C . ARG B 1 97 ? -14.906 13.523 -9.375 1 90.75 97 ARG B C 1
ATOM 3445 O O . ARG B 1 97 ? -14.68 13.523 -8.156 1 90.75 97 ARG B O 1
ATOM 3452 N N . PRO B 1 98 ? -15.609 12.586 -10.031 1 95.62 98 PRO B N 1
ATOM 3453 C CA . PRO B 1 98 ? -15.977 11.406 -9.242 1 95.62 98 PRO B CA 1
ATOM 3454 C C . PRO B 1 98 ? -14.758 10.672 -8.688 1 95.62 98 PRO B C 1
ATOM 3456 O O . PRO B 1 98 ? -13.719 10.602 -9.344 1 95.62 98 PRO B O 1
ATOM 3459 N N . THR B 1 99 ? -14.93 10.141 -7.535 1 96.75 99 THR B N 1
ATOM 3460 C CA . THR B 1 99 ? -13.836 9.406 -6.914 1 96.75 99 THR B CA 1
ATOM 3461 C C . THR B 1 99 ? -13.578 8.094 -7.648 1 96.75 99 THR B C 1
ATOM 3463 O O . THR B 1 99 ? -14.406 7.641 -8.438 1 96.75 99 THR B O 1
ATOM 3466 N N . VAL B 1 100 ? -12.469 7.508 -7.398 1 98 100 VAL B N 1
ATOM 3467 C CA . VAL B 1 100 ? -12.039 6.309 -8.109 1 98 100 VAL B CA 1
ATOM 3468 C C . VAL B 1 100 ? -13.039 5.176 -7.867 1 98 100 VAL B C 1
ATOM 3470 O O . VAL B 1 100 ? -13.445 4.492 -8.812 1 98 100 VAL B O 1
ATOM 3473 N N . HIS B 1 101 ? -13.508 5.012 -6.605 1 97.81 101 HIS B N 1
ATOM 3474 C CA . HIS B 1 101 ? -14.398 3.902 -6.293 1 97.81 101 HIS B CA 1
ATOM 3475 C C . HIS B 1 101 ? -15.773 4.113 -6.91 1 97.81 101 HIS B C 1
ATOM 3477 O O . HIS B 1 101 ? -16.516 3.152 -7.141 1 97.81 101 HIS B O 1
ATOM 3483 N N . LYS B 1 102 ? -16.156 5.355 -7.129 1 97.31 102 LYS B N 1
ATOM 3484 C CA . LYS B 1 102 ? -17.422 5.641 -7.785 1 97.31 102 LYS B CA 1
ATOM 3485 C C . LYS B 1 102 ? -17.391 5.25 -9.258 1 97.31 102 LYS B C 1
ATOM 3487 O O . LYS B 1 102 ? -18.406 4.84 -9.82 1 97.31 102 LYS B O 1
ATOM 3492 N N . ILE B 1 103 ? -16.234 5.406 -9.828 1 97.62 103 ILE B N 1
ATOM 3493 C CA . ILE B 1 103 ? -16.109 5.137 -11.258 1 97.62 103 ILE B CA 1
ATOM 3494 C C . ILE B 1 103 ? -15.82 3.656 -11.477 1 97.62 103 ILE B C 1
ATOM 3496 O O . ILE B 1 103 ? -16.453 3.016 -12.328 1 97.62 103 ILE B O 1
ATOM 3500 N N . TRP B 1 104 ? -14.945 3.064 -10.688 1 97.5 104 TRP B N 1
ATOM 3501 C CA . TRP B 1 104 ? -14.438 1.738 -11.023 1 97.5 104 TRP B CA 1
ATOM 3502 C C . TRP B 1 104 ? -14.805 0.723 -9.945 1 97.5 104 TRP B C 1
ATOM 3504 O O . TRP B 1 104 ? -14.43 -0.449 -10.039 1 97.5 104 TRP B O 1
ATOM 3514 N N . GLY B 1 105 ? -15.508 1.148 -8.922 1 96.69 105 GLY B N 1
ATOM 3515 C CA . GLY B 1 105 ? -15.875 0.251 -7.836 1 96.69 105 GLY B CA 1
ATOM 3516 C C . GLY B 1 105 ? -14.828 0.184 -6.738 1 96.69 105 GLY B C 1
ATOM 3517 O O . GLY B 1 105 ? -13.68 0.571 -6.945 1 96.69 105 GLY B O 1
ATOM 3518 N N . ILE B 1 106 ? -15.195 -0.332 -5.582 1 97.31 106 ILE B N 1
ATOM 3519 C CA . ILE B 1 106 ? -14.352 -0.38 -4.391 1 97.31 106 ILE B CA 1
ATOM 3520 C C . ILE B 1 106 ? -13.148 -1.285 -4.645 1 97.31 106 ILE B C 1
ATOM 3522 O O . ILE B 1 106 ? -12.016 -0.934 -4.305 1 97.31 106 ILE B O 1
ATOM 3526 N N . ASN B 1 107 ? -13.352 -2.43 -5.309 1 97.31 107 ASN B N 1
ATOM 3527 C CA . ASN B 1 107 ? -12.281 -3.393 -5.539 1 97.31 107 ASN B CA 1
ATOM 3528 C C . ASN B 1 107 ? -11.156 -2.789 -6.371 1 97.31 107 ASN B C 1
ATOM 3530 O O . ASN B 1 107 ? -9.984 -2.848 -5.98 1 97.31 107 ASN B O 1
ATOM 3534 N N . MET B 1 108 ? -11.508 -2.174 -7.43 1 97.94 108 MET B N 1
ATOM 3535 C CA . MET B 1 108 ? -10.508 -1.589 -8.32 1 97.94 108 MET B CA 1
ATOM 3536 C C . MET B 1 108 ? -9.859 -0.365 -7.68 1 97.94 108 MET B C 1
ATOM 3538 O O . MET B 1 108 ? -8.68 -0.098 -7.895 1 97.94 108 MET B O 1
ATOM 3542 N N . ALA B 1 109 ? -10.664 0.362 -6.883 1 98.44 109 ALA B N 1
ATOM 3543 C CA . ALA B 1 109 ? -10.109 1.514 -6.176 1 98.44 109 ALA B CA 1
ATOM 3544 C C . ALA B 1 109 ? -9.047 1.08 -5.176 1 98.44 109 ALA B C 1
ATOM 3546 O O . ALA B 1 109 ? -8.008 1.734 -5.039 1 98.44 109 ALA B O 1
ATOM 3547 N N . ILE B 1 110 ? -9.297 -0.044 -4.484 1 98.62 110 ILE B N 1
ATOM 3548 C CA . ILE B 1 110 ? -8.289 -0.58 -3.568 1 98.62 110 ILE B CA 1
ATOM 3549 C C . ILE B 1 110 ? -7.012 -0.906 -4.336 1 98.62 110 ILE B C 1
ATOM 3551 O O . ILE B 1 110 ? -5.922 -0.497 -3.936 1 98.62 110 ILE B O 1
ATOM 3555 N N . LEU B 1 111 ? -7.113 -1.514 -5.469 1 98.56 111 LEU B N 1
ATOM 3556 C CA . LEU B 1 111 ? -5.961 -1.931 -6.262 1 98.56 111 LEU B CA 1
ATOM 3557 C C . LEU B 1 111 ? -5.23 -0.722 -6.836 1 98.56 111 LEU B C 1
ATOM 3559 O O . LEU B 1 111 ? -4 -0.72 -6.926 1 98.56 111 LEU B O 1
ATOM 3563 N N . ALA B 1 112 ? -6.027 0.21 -7.281 1 98.5 112 ALA B N 1
ATOM 3564 C CA . ALA B 1 112 ? -5.418 1.427 -7.809 1 98.5 112 ALA B CA 1
ATOM 3565 C C . ALA B 1 112 ? -4.57 2.123 -6.746 1 98.5 112 ALA B C 1
ATOM 3567 O O . ALA B 1 112 ? -3.465 2.586 -7.035 1 98.5 112 ALA B O 1
ATOM 3568 N N . GLY B 1 113 ? -5.148 2.242 -5.547 1 98.62 113 GLY B N 1
ATOM 3569 C CA . GLY B 1 113 ? -4.367 2.77 -4.441 1 98.62 113 GLY B CA 1
ATOM 3570 C C . GLY B 1 113 ? -3.111 1.965 -4.16 1 98.62 113 GLY B C 1
ATOM 3571 O O . GLY B 1 113 ? -2.037 2.533 -3.959 1 98.62 113 GLY B O 1
ATOM 3572 N N . ASP B 1 114 ? -3.223 0.636 -4.203 1 98.81 114 ASP B N 1
ATOM 3573 C CA . ASP B 1 114 ? -2.082 -0.247 -3.982 1 98.81 114 ASP B CA 1
ATOM 3574 C C . ASP B 1 114 ? -1.003 -0.03 -5.043 1 98.81 114 ASP B C 1
ATOM 3576 O O . ASP B 1 114 ? 0.189 -0.026 -4.73 1 98.81 114 ASP B O 1
ATOM 3580 N N . LEU B 1 115 ? -1.437 0.092 -6.27 1 98.75 115 LEU B N 1
ATOM 3581 C CA . LEU B 1 115 ? -0.482 0.305 -7.352 1 98.75 115 LEU B CA 1
ATOM 3582 C C . LEU B 1 115 ? 0.251 1.631 -7.176 1 98.75 115 LEU B C 1
ATOM 3584 O O . LEU B 1 115 ? 1.474 1.693 -7.324 1 98.75 115 LEU B O 1
ATOM 3588 N N . LEU B 1 116 ? -0.51 2.672 -6.883 1 98.81 116 LEU B N 1
ATOM 3589 C CA . LEU B 1 116 ? 0.115 3.965 -6.633 1 98.81 116 LEU B CA 1
ATOM 3590 C C . LEU B 1 116 ? 1.133 3.867 -5.5 1 98.81 116 LEU B C 1
ATOM 3592 O O . LEU B 1 116 ? 2.223 4.438 -5.59 1 98.81 116 LEU B O 1
ATOM 3596 N N . PHE B 1 117 ? 0.75 3.115 -4.438 1 98.81 117 PHE B N 1
ATOM 3597 C CA . PHE B 1 117 ? 1.639 2.938 -3.295 1 98.81 117 PHE B CA 1
ATOM 3598 C C . PHE B 1 117 ? 2.908 2.201 -3.705 1 98.81 117 PHE B C 1
ATOM 3600 O O . PHE B 1 117 ? 4.008 2.562 -3.281 1 98.81 117 PHE B O 1
ATOM 3607 N N . SER B 1 118 ? 2.752 1.207 -4.508 1 98.75 118 SER B N 1
ATOM 3608 C CA . SER B 1 118 ? 3.898 0.472 -5.031 1 98.75 118 SER B CA 1
ATOM 3609 C C . SER B 1 118 ? 4.805 1.377 -5.859 1 98.75 118 SER B C 1
ATOM 3611 O O . SER B 1 118 ? 6.031 1.297 -5.758 1 98.75 118 SER B O 1
ATOM 3613 N N . LYS B 1 119 ? 4.242 2.268 -6.648 1 98.81 119 LYS B N 1
ATOM 3614 C CA . LYS B 1 119 ? 4.98 3.15 -7.547 1 98.81 119 LYS B CA 1
ATOM 3615 C C . LYS B 1 119 ? 5.797 4.176 -6.758 1 98.81 119 LYS B C 1
ATOM 3617 O O . LYS B 1 119 ? 6.801 4.688 -7.254 1 98.81 119 LYS B O 1
ATOM 3622 N N . VAL B 1 120 ? 5.352 4.488 -5.52 1 98.88 120 VAL B N 1
ATOM 3623 C CA . VAL B 1 120 ? 6.141 5.34 -4.633 1 98.88 120 VAL B CA 1
ATOM 3624 C C . VAL B 1 120 ? 7.555 4.773 -4.496 1 98.88 120 VAL B C 1
ATOM 3626 O O . VAL B 1 120 ? 8.539 5.496 -4.676 1 98.88 120 VAL B O 1
ATOM 3629 N N . PHE B 1 121 ? 7.648 3.531 -4.293 1 98.81 121 PHE B N 1
ATOM 3630 C CA . PHE B 1 121 ? 8.922 2.906 -3.965 1 98.81 121 PHE B CA 1
ATOM 3631 C C . PHE B 1 121 ? 9.719 2.592 -5.23 1 98.81 121 PHE B C 1
ATOM 3633 O O . PHE B 1 121 ? 10.945 2.596 -5.215 1 98.81 121 PHE B O 1
ATOM 3640 N N . GLU B 1 122 ? 8.984 2.375 -6.336 1 98.75 122 GLU B N 1
ATOM 3641 C CA . GLU B 1 122 ? 9.68 2.326 -7.617 1 98.75 122 GLU B CA 1
ATOM 3642 C C . GLU B 1 122 ? 10.375 3.648 -7.918 1 98.75 122 GLU B C 1
ATOM 3644 O O . GLU B 1 122 ? 11.508 3.662 -8.406 1 98.75 122 GLU B O 1
ATOM 3649 N N . ALA B 1 123 ? 9.727 4.738 -7.613 1 98.88 123 ALA B N 1
ATOM 3650 C CA . ALA B 1 123 ? 10.305 6.07 -7.797 1 98.88 123 ALA B CA 1
ATOM 3651 C C . ALA B 1 123 ? 11.531 6.262 -6.91 1 98.88 123 ALA B C 1
ATOM 3653 O O . ALA B 1 123 ? 12.547 6.809 -7.355 1 98.88 123 ALA B O 1
ATOM 3654 N N . ILE B 1 124 ? 11.461 5.805 -5.672 1 98.88 124 ILE B N 1
ATOM 3655 C CA . ILE B 1 124 ? 12.57 5.965 -4.73 1 98.88 124 ILE B CA 1
ATOM 3656 C C . ILE B 1 124 ? 13.797 5.211 -5.246 1 98.88 124 ILE B C 1
ATOM 3658 O O . ILE B 1 124 ? 14.922 5.711 -5.156 1 98.88 124 ILE B O 1
ATOM 3662 N N . ALA B 1 125 ? 13.578 4.035 -5.816 1 98.75 125 ALA B N 1
ATOM 3663 C CA . ALA B 1 125 ? 14.672 3.221 -6.328 1 98.75 125 ALA B CA 1
ATOM 3664 C C . ALA B 1 125 ? 15.367 3.914 -7.496 1 98.75 125 ALA B C 1
ATOM 3666 O O . ALA B 1 125 ? 16.516 3.607 -7.812 1 98.75 125 ALA B O 1
ATOM 3667 N N . LYS B 1 126 ? 14.742 4.887 -8.117 1 98.5 126 LYS B N 1
ATOM 3668 C CA . LYS B 1 126 ? 15.25 5.523 -9.328 1 98.5 126 LYS B CA 1
ATOM 3669 C C . LYS B 1 126 ? 15.992 6.816 -9 1 98.5 126 LYS B C 1
ATOM 3671 O O . LYS B 1 126 ? 16.578 7.449 -9.883 1 98.5 126 LYS B O 1
ATOM 3676 N N . ILE B 1 127 ? 15.953 7.223 -7.715 1 98.69 127 ILE B N 1
ATOM 3677 C CA . ILE B 1 127 ? 16.609 8.477 -7.348 1 98.69 127 ILE B CA 1
ATOM 3678 C C . ILE B 1 127 ? 18.094 8.406 -7.719 1 98.69 127 ILE B C 1
ATOM 3680 O O . ILE B 1 127 ? 18.797 7.508 -7.273 1 98.69 127 ILE B O 1
ATOM 3684 N N . PRO B 1 128 ? 18.516 9.336 -8.562 1 98.38 128 PRO B N 1
ATOM 3685 C CA . PRO B 1 128 ? 19.906 9.281 -9.055 1 98.38 128 PRO B CA 1
ATOM 3686 C C . PRO B 1 128 ? 20.891 9.922 -8.086 1 98.38 128 PRO B C 1
ATOM 3688 O O . PRO B 1 128 ? 21.531 10.93 -8.422 1 98.38 128 PRO B O 1
ATOM 3691 N N . THR B 1 129 ? 21.047 9.398 -6.906 1 97.62 129 THR B N 1
ATOM 3692 C CA . THR B 1 129 ? 22 9.883 -5.918 1 97.62 129 THR B CA 1
ATOM 3693 C C . THR B 1 129 ? 22.703 8.719 -5.227 1 97.62 129 THR B C 1
ATOM 3695 O O . THR B 1 129 ? 22.578 7.566 -5.656 1 97.62 129 THR B O 1
ATOM 3698 N N . ASP B 1 130 ? 23.531 8.977 -4.223 1 97.94 130 ASP B N 1
ATOM 3699 C CA . ASP B 1 130 ? 24.234 7.961 -3.449 1 97.94 130 ASP B CA 1
ATOM 3700 C C . ASP B 1 130 ? 23.266 6.934 -2.873 1 97.94 130 ASP B C 1
ATOM 3702 O O . ASP B 1 130 ? 22.266 7.293 -2.242 1 97.94 130 ASP B O 1
ATOM 3706 N N . PRO B 1 131 ? 23.594 5.602 -3.135 1 98.5 131 PRO B N 1
ATOM 3707 C CA . PRO B 1 131 ? 22.703 4.555 -2.625 1 98.5 131 PRO B CA 1
ATOM 3708 C C . PRO B 1 131 ? 22.438 4.684 -1.125 1 98.5 131 PRO B C 1
ATOM 3710 O O . PRO B 1 131 ? 21.359 4.332 -0.652 1 98.5 131 PRO B O 1
ATOM 3713 N N . LYS B 1 132 ? 23.422 5.168 -0.411 1 98.44 132 LYS B N 1
ATOM 3714 C CA . LYS B 1 132 ? 23.219 5.367 1.021 1 98.44 132 LYS B CA 1
ATOM 3715 C C . LYS B 1 132 ? 22.109 6.371 1.286 1 98.44 132 LYS B C 1
ATOM 3717 O O . LYS B 1 132 ? 21.312 6.191 2.207 1 98.44 132 LYS B O 1
ATOM 3722 N N . LYS B 1 133 ? 22.031 7.414 0.486 1 98.75 133 LYS B N 1
ATOM 3723 C CA . LYS B 1 133 ? 20.984 8.422 0.618 1 98.75 133 LYS B CA 1
ATOM 3724 C C . LYS B 1 133 ? 19.625 7.863 0.18 1 98.75 133 LYS B C 1
ATOM 3726 O O . LYS B 1 133 ? 18.594 8.188 0.771 1 98.75 133 LYS B O 1
ATOM 3731 N N . VAL B 1 134 ? 19.703 7.023 -0.861 1 98.88 134 VAL B N 1
ATOM 3732 C CA . VAL B 1 134 ? 18.453 6.41 -1.326 1 98.88 134 VAL B CA 1
ATOM 3733 C C . VAL B 1 134 ? 17.859 5.551 -0.215 1 98.88 134 VAL B C 1
ATOM 3735 O O . VAL B 1 134 ? 16.656 5.598 0.032 1 98.88 134 VAL B O 1
ATOM 3738 N N . VAL B 1 135 ? 18.688 4.785 0.488 1 98.88 135 VAL B N 1
ATOM 3739 C CA . VAL B 1 135 ? 18.219 3.922 1.567 1 98.88 135 VAL B CA 1
ATOM 3740 C C . VAL B 1 135 ? 17.688 4.773 2.713 1 98.88 135 VAL B C 1
ATOM 3742 O O . VAL B 1 135 ? 16.688 4.406 3.354 1 98.88 135 VAL B O 1
ATOM 3745 N N . ARG B 1 136 ? 18.297 5.906 2.955 1 98.81 136 ARG B N 1
ATOM 3746 C CA . ARG B 1 136 ? 17.812 6.812 3.99 1 98.81 136 ARG B CA 1
ATOM 3747 C C . ARG B 1 136 ? 16.453 7.395 3.617 1 98.81 136 ARG B C 1
ATOM 3749 O O . ARG B 1 136 ? 15.562 7.496 4.465 1 98.81 136 ARG B O 1
ATOM 3756 N N . VAL B 1 137 ? 16.297 7.785 2.334 1 98.94 137 VAL B N 1
ATOM 3757 C CA . VAL B 1 137 ? 15.023 8.289 1.851 1 98.94 137 VAL B CA 1
ATOM 3758 C C . VAL B 1 137 ? 13.961 7.199 1.978 1 98.94 137 VAL B C 1
ATOM 3760 O O . VAL B 1 137 ? 12.828 7.473 2.383 1 98.94 137 VAL B O 1
ATOM 3763 N N . LEU B 1 138 ? 14.367 5.961 1.652 1 98.94 138 LEU B N 1
ATOM 3764 C CA . LEU B 1 138 ? 13.477 4.812 1.798 1 98.94 138 LEU B CA 1
ATOM 3765 C C . LEU B 1 138 ? 13.008 4.668 3.242 1 98.94 138 LEU B C 1
ATOM 3767 O O . LEU B 1 138 ? 11.828 4.445 3.494 1 98.94 138 LEU B O 1
ATOM 3771 N N . ASP B 1 139 ? 13.844 4.797 4.145 1 98.81 139 ASP B N 1
ATOM 3772 C CA . ASP B 1 139 ? 13.523 4.691 5.566 1 98.81 139 ASP B CA 1
ATOM 3773 C C . ASP B 1 139 ? 12.539 5.777 5.988 1 98.81 139 ASP B C 1
ATOM 3775 O O . ASP B 1 139 ? 11.562 5.5 6.688 1 98.81 139 ASP B O 1
ATOM 3779 N N . VAL B 1 140 ? 12.758 6.984 5.531 1 98.88 140 VAL B N 1
ATOM 3780 C CA . VAL B 1 140 ? 11.914 8.117 5.883 1 98.88 140 VAL B CA 1
ATOM 3781 C C . VAL B 1 140 ? 10.516 7.914 5.305 1 98.88 140 VAL B C 1
ATOM 3783 O O . VAL B 1 140 ? 9.516 8.07 6.008 1 98.88 140 VAL B O 1
ATOM 3786 N N . ILE B 1 141 ? 10.453 7.52 4.047 1 98.75 141 ILE B N 1
ATOM 3787 C CA . ILE B 1 141 ? 9.156 7.445 3.379 1 98.75 141 ILE B CA 1
ATOM 3788 C C . ILE B 1 141 ? 8.359 6.262 3.928 1 98.75 141 ILE B C 1
ATOM 3790 O O . ILE B 1 141 ? 7.137 6.328 4.035 1 98.75 141 ILE B O 1
ATOM 3794 N N . SER B 1 142 ? 9.016 5.145 4.273 1 98.62 142 SER B N 1
ATOM 3795 C CA . SER B 1 142 ? 8.328 4.004 4.871 1 98.62 142 SER B CA 1
ATOM 3796 C C . SER B 1 142 ? 7.758 4.359 6.238 1 98.62 142 SER B C 1
ATOM 3798 O O . SER B 1 142 ? 6.602 4.051 6.531 1 98.62 142 SER B O 1
ATOM 3800 N N . LYS B 1 143 ? 8.516 5.055 7.066 1 98.31 143 LYS B N 1
ATOM 3801 C CA . LYS B 1 143 ? 8.055 5.465 8.391 1 98.31 143 LYS B CA 1
ATOM 3802 C C . LYS B 1 143 ? 6.93 6.492 8.281 1 98.31 143 LYS B C 1
ATOM 3804 O O . LYS B 1 143 ? 5.996 6.48 9.086 1 98.31 143 LYS B O 1
ATOM 3809 N N . THR B 1 144 ? 7.074 7.348 7.34 1 98.75 144 THR B N 1
ATOM 3810 C CA . THR B 1 144 ? 6.008 8.305 7.062 1 98.75 144 THR B CA 1
ATOM 3811 C C . THR B 1 144 ? 4.715 7.586 6.695 1 98.75 144 THR B C 1
ATOM 3813 O O . THR B 1 144 ? 3.639 7.953 7.172 1 98.75 144 THR B O 1
ATOM 3816 N N . SER B 1 145 ? 4.809 6.582 5.863 1 98.69 145 SER B N 1
ATOM 3817 C CA . SER B 1 145 ? 3.643 5.793 5.477 1 98.69 145 SER B CA 1
ATOM 3818 C C . SER B 1 145 ? 2.998 5.129 6.688 1 98.69 145 SER B C 1
ATOM 3820 O O . SER B 1 145 ? 1.771 5.047 6.777 1 98.69 145 SER B O 1
ATOM 3822 N N . ASN B 1 146 ? 3.83 4.652 7.633 1 98.38 146 ASN B N 1
ATOM 3823 C CA . ASN B 1 146 ? 3.305 4.113 8.883 1 98.38 146 ASN B CA 1
ATOM 3824 C C . ASN B 1 146 ? 2.486 5.156 9.641 1 98.38 146 ASN B C 1
ATOM 3826 O O . ASN B 1 146 ? 1.375 4.871 10.094 1 98.38 146 ASN B O 1
ATOM 3830 N N . GLU B 1 147 ? 3.037 6.328 9.695 1 98.31 147 GLU B N 1
ATOM 3831 C CA . GLU B 1 147 ? 2.377 7.406 10.422 1 98.31 147 GLU B CA 1
ATOM 3832 C C . GLU B 1 147 ? 1.062 7.801 9.758 1 98.31 147 GLU B C 1
ATOM 3834 O O . GLU B 1 147 ? 0.084 8.117 10.438 1 98.31 147 GLU B O 1
ATOM 3839 N N . LEU B 1 148 ? 1.109 7.824 8.445 1 98.5 148 LEU B N 1
ATOM 3840 C CA . LEU B 1 148 ? -0.111 8.141 7.715 1 98.5 148 LEU B CA 1
ATOM 3841 C C . LEU B 1 148 ? -1.218 7.145 8.047 1 98.5 148 LEU B C 1
ATOM 3843 O O . LEU B 1 148 ? -2.361 7.535 8.289 1 98.5 148 LEU B O 1
ATOM 3847 N N . CYS B 1 149 ? -0.853 5.883 8.055 1 98.38 149 CYS B N 1
ATOM 3848 C CA . CYS B 1 149 ? -1.82 4.84 8.375 1 98.38 149 CYS B CA 1
ATOM 3849 C C . CYS B 1 149 ? -2.32 4.984 9.812 1 98.38 149 CYS B C 1
ATOM 3851 O O . CYS B 1 149 ? -3.518 4.855 10.07 1 98.38 149 CYS B O 1
ATOM 3853 N N . GLU B 1 150 ? -1.428 5.254 10.703 1 98.25 150 GLU B N 1
ATOM 3854 C CA . GLU B 1 150 ? -1.783 5.43 12.109 1 98.25 150 GLU B CA 1
ATOM 3855 C C . GLU B 1 150 ? -2.701 6.637 12.305 1 98.25 150 GLU B C 1
ATOM 3857 O O . GLU B 1 150 ? -3.689 6.559 13.031 1 98.25 150 GLU B O 1
ATOM 3862 N N . GLY B 1 151 ? -2.318 7.738 11.656 1 97.81 151 GLY B N 1
ATOM 3863 C CA . GLY B 1 151 ? -3.17 8.914 11.711 1 97.81 151 GLY B CA 1
ATOM 3864 C C . GLY B 1 151 ? -4.562 8.672 11.164 1 97.81 151 GLY B C 1
ATOM 3865 O O . GLY B 1 151 ? -5.555 9.117 11.75 1 97.81 151 GLY B O 1
ATOM 3866 N N . GLN B 1 152 ? -4.68 7.953 10.062 1 97.38 152 GLN B N 1
ATOM 3867 C CA . GLN B 1 152 ? -5.973 7.637 9.461 1 97.38 152 GLN B CA 1
ATOM 3868 C C . GLN B 1 152 ? -6.781 6.703 10.359 1 97.38 152 GLN B C 1
ATOM 3870 O O . GLN B 1 152 ? -8 6.832 10.461 1 97.38 152 GLN B O 1
ATOM 3875 N N . ALA B 1 153 ? -6.113 5.754 10.992 1 97.5 153 ALA B N 1
ATOM 3876 C CA . ALA B 1 153 ? -6.785 4.855 11.93 1 97.5 153 ALA B CA 1
ATOM 3877 C C . ALA B 1 153 ? -7.395 5.633 13.094 1 97.5 153 ALA B C 1
ATOM 3879 O O . ALA B 1 153 ? -8.523 5.363 13.508 1 97.5 153 ALA B O 1
ATOM 3880 N N . MET B 1 154 ? -6.641 6.582 13.609 1 97 154 MET B N 1
ATOM 3881 C CA . MET B 1 154 ? -7.152 7.43 14.68 1 97 154 MET B CA 1
ATOM 3882 C C . MET B 1 154 ? -8.359 8.234 14.211 1 97 154 MET B C 1
ATOM 3884 O O . MET B 1 154 ? -9.352 8.359 14.93 1 97 154 MET B O 1
ATOM 3888 N N . ASP B 1 155 ? -8.234 8.758 12.992 1 95.38 155 ASP B N 1
ATOM 3889 C CA . ASP B 1 155 ? -9.336 9.523 12.414 1 95.38 155 ASP B CA 1
ATOM 3890 C C . ASP B 1 155 ? -10.609 8.688 12.344 1 95.38 155 ASP B C 1
ATOM 3892 O O . ASP B 1 155 ? -11.695 9.164 12.68 1 95.38 155 ASP B O 1
ATOM 3896 N N . LEU B 1 156 ? -10.508 7.441 11.945 1 94.06 156 LEU B N 1
ATOM 3897 C CA . LEU B 1 156 ? -11.641 6.531 11.883 1 94.06 156 LEU B CA 1
ATOM 3898 C C . LEU B 1 156 ? -12.195 6.254 13.273 1 94.06 156 LEU B C 1
ATOM 3900 O O . LEU B 1 156 ? -13.414 6.207 13.461 1 94.06 156 LEU B O 1
ATOM 3904 N N . GLU B 1 157 ? -11.297 6.09 14.211 1 93.94 157 GLU B N 1
ATOM 3905 C CA . GLU B 1 157 ? -11.719 5.812 15.578 1 93.94 157 GLU B CA 1
ATOM 3906 C C . GLU B 1 157 ? -12.469 7 16.188 1 93.94 157 GLU B C 1
ATOM 3908 O O . GLU B 1 157 ? -13.383 6.824 16.984 1 93.94 157 GLU B O 1
ATOM 3913 N N . PHE B 1 158 ? -12.086 8.188 15.828 1 93.31 158 PHE B N 1
ATOM 3914 C CA . PHE B 1 158 ? -12.664 9.414 16.375 1 93.31 158 PHE B CA 1
ATOM 3915 C C . PHE B 1 158 ? -14.133 9.539 15.969 1 93.31 158 PHE B C 1
ATOM 3917 O O . PHE B 1 158 ? -14.906 10.227 16.641 1 93.31 158 PHE B O 1
ATOM 3924 N N . GLU B 1 159 ? -14.492 8.867 14.891 1 88.06 159 GLU B N 1
ATOM 3925 C CA . GLU B 1 159 ? -15.875 8.938 14.422 1 88.06 159 GLU B CA 1
ATOM 3926 C C . GLU B 1 159 ? -16.828 8.32 15.438 1 88.06 159 GLU B C 1
ATOM 3928 O O . GLU B 1 159 ? -17.984 8.742 15.547 1 88.06 159 GLU B O 1
ATOM 3933 N N . SER B 1 160 ? -16.328 7.375 16.203 1 87.69 160 SER B N 1
ATOM 3934 C CA . SER B 1 160 ? -17.203 6.664 17.125 1 87.69 160 SER B CA 1
ATOM 3935 C C . SER B 1 160 ? -17 7.148 18.562 1 87.69 160 SER B C 1
ATOM 3937 O O . SER B 1 160 ? -17.703 6.707 19.469 1 87.69 160 SER B O 1
ATOM 3939 N N . LYS B 1 161 ? -16.109 8.07 18.719 1 89.38 161 LYS B N 1
ATOM 3940 C CA . LYS B 1 161 ? -15.859 8.625 20.047 1 89.38 161 LYS B CA 1
ATOM 3941 C C . LYS B 1 161 ? -16.766 9.812 20.344 1 89.38 161 LYS B C 1
ATOM 3943 O O . LYS B 1 161 ? -17.078 10.594 19.438 1 89.38 161 LYS B O 1
ATOM 3948 N N . ASP B 1 162 ? -17.094 9.922 21.594 1 83.62 162 ASP B N 1
ATOM 3949 C CA . ASP B 1 162 ? -17.922 11.055 21.984 1 83.62 162 ASP B CA 1
ATOM 3950 C C . ASP B 1 162 ? -17.125 12.352 21.984 1 83.62 162 ASP B C 1
ATOM 3952 O O . ASP B 1 162 ? -17.656 13.406 21.609 1 83.62 162 ASP B O 1
ATOM 3956 N N . SER B 1 163 ? -15.922 12.227 22.469 1 89.12 163 SER B N 1
ATOM 3957 C CA . SER B 1 163 ? -15.062 13.406 22.5 1 89.12 163 SER B CA 1
ATOM 3958 C C . SER B 1 163 ? -13.617 13.039 22.188 1 89.12 163 SER B C 1
ATOM 3960 O O . SER B 1 163 ? -13.211 11.883 22.359 1 89.12 163 SER B O 1
ATOM 3962 N N . VAL B 1 164 ? -12.953 14.023 21.609 1 94.81 164 VAL B N 1
ATOM 3963 C CA . VAL B 1 164 ? -11.531 13.938 21.297 1 94.81 164 VAL B CA 1
ATOM 3964 C C . VAL B 1 164 ? -10.781 15.094 21.938 1 94.81 164 VAL B C 1
ATOM 3966 O O . VAL B 1 164 ? -11.18 16.25 21.797 1 94.81 164 VAL B O 1
ATOM 3969 N N . SER B 1 165 ? -9.688 14.773 22.656 1 96.38 165 SER B N 1
ATOM 3970 C CA . SER B 1 165 ? -8.906 15.828 23.281 1 96.38 165 SER B CA 1
ATOM 3971 C C . SER B 1 165 ? -8.055 16.578 22.266 1 96.38 165 SER B C 1
ATOM 3973 O O . SER B 1 165 ? -7.859 16.109 21.156 1 96.38 165 SER B O 1
ATOM 3975 N N . ILE B 1 166 ? -7.594 17.688 22.688 1 97.31 166 ILE B N 1
ATOM 3976 C CA . ILE B 1 166 ? -6.707 18.5 21.844 1 97.31 166 ILE B CA 1
ATOM 3977 C C . ILE B 1 166 ? -5.449 17.688 21.516 1 97.31 166 ILE B C 1
ATOM 3979 O O . ILE B 1 166 ? -5.02 17.641 20.359 1 97.31 166 ILE B O 1
ATOM 3983 N N . ASP B 1 167 ? -4.926 16.984 22.469 1 97.25 167 ASP B N 1
ATOM 3984 C CA . ASP B 1 167 ? -3.719 16.188 22.266 1 97.25 167 ASP B CA 1
ATOM 3985 C C . ASP B 1 167 ? -3.967 15.062 21.266 1 97.25 167 ASP B C 1
ATOM 3987 O O . ASP B 1 167 ? -3.123 14.789 20.406 1 97.25 167 ASP B O 1
ATOM 3991 N N . GLU B 1 168 ? -5.066 14.43 21.438 1 96.56 168 GLU B N 1
ATOM 3992 C CA . GLU B 1 168 ? -5.418 13.352 20.516 1 96.56 168 GLU B CA 1
ATOM 3993 C C . GLU B 1 168 ? -5.562 13.867 19.078 1 96.56 168 GLU B C 1
ATOM 3995 O O . GLU B 1 168 ? -5.074 13.242 18.141 1 96.56 168 GLU B O 1
ATOM 4000 N N . TYR B 1 169 ? -6.23 15 18.984 1 97.25 169 TYR B N 1
ATOM 4001 C CA . TYR B 1 169 ? -6.43 15.586 17.672 1 97.25 169 TYR B CA 1
ATOM 4002 C C . TYR B 1 169 ? -5.094 15.961 17.031 1 97.25 169 TYR B C 1
ATOM 4004 O O . TYR B 1 169 ? -4.852 15.656 15.859 1 97.25 169 TYR B O 1
ATOM 4012 N N . MET B 1 170 ? -4.27 16.562 17.828 1 98.06 170 MET B N 1
ATOM 4013 C CA . MET B 1 170 ? -2.979 17.016 17.312 1 98.06 170 MET B CA 1
ATOM 4014 C C . MET B 1 170 ? -2.117 15.828 16.891 1 98.06 170 MET B C 1
ATOM 4016 O O . MET B 1 170 ? -1.412 15.898 15.891 1 98.06 170 MET B O 1
ATOM 4020 N N . LYS B 1 171 ? -2.191 14.766 17.641 1 97.56 171 LYS B N 1
ATOM 4021 C CA . LYS B 1 171 ? -1.47 13.547 17.266 1 97.56 171 LYS B CA 1
ATOM 4022 C C . LYS B 1 171 ? -1.99 12.969 15.961 1 97.56 171 LYS B C 1
ATOM 4024 O O . LYS B 1 171 ? -1.205 12.57 15.102 1 97.56 171 LYS B O 1
ATOM 4029 N N . MET B 1 172 ? -3.25 12.953 15.836 1 97.69 172 MET B N 1
ATOM 4030 C CA . MET B 1 172 ? -3.895 12.414 14.641 1 97.69 172 MET B CA 1
ATOM 4031 C C . MET B 1 172 ? -3.502 13.203 13.398 1 97.69 172 MET B C 1
ATOM 4033 O O . MET B 1 172 ? -3.053 12.633 12.406 1 97.69 172 MET B O 1
ATOM 4037 N N . ILE B 1 173 ? -3.521 14.547 13.422 1 97.81 173 ILE B N 1
ATOM 4038 C CA . ILE B 1 173 ? -3.262 15.328 12.227 1 97.81 173 ILE B CA 1
ATOM 4039 C C . ILE B 1 173 ? -1.759 15.398 11.969 1 97.81 173 ILE B C 1
ATOM 4041 O O . ILE B 1 173 ? -1.325 15.594 10.828 1 97.81 173 ILE B O 1
ATOM 4045 N N . SER B 1 174 ? -0.951 15.25 13.062 1 98.25 174 SER B N 1
ATOM 4046 C CA . SER B 1 174 ? 0.49 15.125 12.859 1 98.25 174 SER B CA 1
ATOM 4047 C C . SER B 1 174 ? 0.828 13.938 11.977 1 98.25 174 SER B C 1
ATOM 4049 O O . SER B 1 174 ? 1.747 14.008 11.156 1 98.25 174 SER B O 1
ATOM 4051 N N . GLY B 1 175 ? 0.116 12.875 12.18 1 97.56 175 GLY B N 1
ATOM 4052 C CA . GLY B 1 175 ? 0.299 11.688 11.367 1 97.56 175 GLY B CA 1
ATOM 4053 C C . GLY B 1 175 ? -0.401 11.773 10.023 1 97.56 175 GLY B C 1
ATOM 4054 O O . GLY B 1 175 ? 0.237 11.648 8.977 1 97.56 175 GLY B O 1
ATOM 4055 N N . LYS B 1 176 ? -1.621 12.133 9.984 1 96.44 176 LYS B N 1
ATOM 4056 C CA . LYS B 1 176 ? -2.477 12.078 8.805 1 96.44 176 LYS B CA 1
ATOM 4057 C C . LYS B 1 176 ? -2.061 13.125 7.773 1 96.44 176 LYS B C 1
ATOM 4059 O O . LYS B 1 176 ? -2.123 12.875 6.566 1 96.44 176 LYS B O 1
ATOM 4064 N N . THR B 1 177 ? -1.603 14.305 8.211 1 96.06 177 THR B N 1
ATOM 4065 C CA . THR B 1 177 ? -1.278 15.398 7.297 1 96.06 177 THR B CA 1
ATOM 4066 C C . THR B 1 177 ? 0.155 15.875 7.512 1 96.06 177 THR B C 1
ATOM 4068 O O . THR B 1 177 ? 0.91 16.047 6.551 1 96.06 177 THR B O 1
ATOM 4071 N N . GLY B 1 178 ? 0.603 15.992 8.703 1 98.25 178 GLY B N 1
ATOM 4072 C CA . GLY B 1 178 ? 1.915 16.531 9.039 1 98.25 178 GLY B CA 1
ATOM 4073 C C . GLY B 1 178 ? 3.053 15.648 8.555 1 98.25 178 GLY B C 1
ATOM 4074 O O . GLY B 1 178 ? 4.07 16.156 8.07 1 98.25 178 GLY B O 1
ATOM 4075 N N . ALA B 1 179 ? 2.84 14.375 8.633 1 98.69 179 ALA B N 1
ATOM 4076 C CA . ALA B 1 179 ? 3.906 13.414 8.367 1 98.69 179 ALA B CA 1
ATOM 4077 C C . ALA B 1 179 ? 4.406 13.523 6.934 1 98.69 179 ALA B C 1
ATOM 4079 O O . ALA B 1 179 ? 5.613 13.531 6.688 1 98.69 179 ALA B O 1
ATOM 4080 N N . LEU B 1 180 ? 3.494 13.625 6.008 1 98.75 180 LEU B N 1
ATOM 4081 C CA . LEU B 1 180 ? 3.898 13.594 4.609 1 98.75 180 LEU B CA 1
ATOM 4082 C C . LEU B 1 180 ? 4.59 14.898 4.215 1 98.75 180 LEU B C 1
ATOM 4084 O O . LEU B 1 180 ? 5.523 14.891 3.41 1 98.75 180 LEU B O 1
ATOM 4088 N N . ILE B 1 181 ? 4.18 16.031 4.746 1 98.75 181 ILE B N 1
ATOM 4089 C CA . ILE B 1 181 ? 4.828 17.312 4.441 1 98.75 181 ILE B CA 1
ATOM 4090 C C . ILE B 1 181 ? 6.203 17.359 5.102 1 98.75 181 ILE B C 1
ATOM 4092 O O . ILE B 1 181 ? 7.168 17.844 4.508 1 98.75 181 ILE B O 1
ATOM 4096 N N . ASP B 1 182 ? 6.27 16.828 6.332 1 98.88 182 ASP B N 1
ATOM 4097 C CA . ASP B 1 182 ? 7.566 16.641 6.984 1 98.88 182 ASP B CA 1
ATOM 4098 C C . ASP B 1 182 ? 8.516 15.828 6.109 1 98.88 182 ASP B C 1
ATOM 4100 O O . ASP B 1 182 ? 9.648 16.234 5.867 1 98.88 182 ASP B O 1
ATOM 4104 N N . ALA B 1 183 ? 8 14.711 5.637 1 98.94 183 ALA B N 1
ATOM 4105 C CA . ALA B 1 183 ? 8.812 13.836 4.793 1 98.94 183 ALA B CA 1
ATOM 4106 C C . ALA B 1 183 ? 9.25 14.562 3.521 1 98.94 183 ALA B C 1
ATOM 4108 O O . ALA B 1 183 ? 10.375 14.367 3.051 1 98.94 183 ALA B O 1
ATOM 4109 N N . SER B 1 184 ? 8.383 15.328 2.938 1 98.94 184 SER B N 1
ATOM 4110 C CA . SER B 1 184 ? 8.711 16.078 1.729 1 98.94 184 SER B CA 1
ATOM 4111 C C . SER B 1 184 ? 9.945 16.953 1.94 1 98.94 184 SER B C 1
ATOM 4113 O O . SER B 1 184 ? 10.891 16.922 1.149 1 98.94 184 SER B O 1
ATOM 4115 N N . ALA B 1 185 ? 9.945 17.703 3.025 1 98.94 185 ALA B N 1
ATOM 4116 C CA . ALA B 1 185 ? 11.062 18.594 3.322 1 98.94 185 ALA B CA 1
ATOM 4117 C C . ALA B 1 185 ? 12.312 17.797 3.705 1 98.94 185 ALA B C 1
ATOM 4119 O O . ALA B 1 185 ? 13.414 18.094 3.242 1 98.94 185 ALA B O 1
ATOM 4120 N N . THR B 1 186 ? 12.141 16.766 4.523 1 98.94 186 THR B N 1
ATOM 4121 C CA . THR B 1 186 ? 13.234 15.945 5.027 1 98.94 186 THR B CA 1
ATOM 4122 C C . THR B 1 186 ? 13.953 15.234 3.881 1 98.94 186 THR B C 1
ATOM 4124 O O . THR B 1 186 ? 15.18 15.234 3.814 1 98.94 186 THR B O 1
ATOM 4127 N N . ILE B 1 187 ? 13.211 14.672 2.984 1 98.94 187 ILE B N 1
ATOM 4128 C CA . ILE B 1 187 ? 13.758 13.938 1.853 1 98.94 187 ILE B CA 1
ATOM 4129 C C . ILE B 1 187 ? 14.555 14.875 0.953 1 98.94 187 ILE B C 1
ATOM 4131 O O . ILE B 1 187 ? 15.648 14.539 0.494 1 98.94 187 ILE B O 1
ATOM 4135 N N . GLY B 1 188 ? 13.984 16.078 0.733 1 98.94 188 GLY B N 1
ATOM 4136 C CA . GLY B 1 188 ? 14.742 17.062 -0.01 1 98.94 188 GLY B CA 1
ATOM 4137 C C . GLY B 1 188 ? 16.078 17.391 0.629 1 98.94 188 GLY B C 1
ATOM 4138 O O . GLY B 1 188 ? 17.109 17.469 -0.058 1 98.94 188 GLY B O 1
ATOM 4139 N N . GLY B 1 189 ? 16.062 17.578 1.961 1 98.94 189 GLY B N 1
ATOM 4140 C CA . GLY B 1 189 ? 17.312 17.812 2.689 1 98.94 189 GLY B CA 1
ATOM 4141 C C . GLY B 1 189 ? 18.297 16.688 2.557 1 98.94 189 GLY B C 1
ATOM 4142 O O . GLY B 1 189 ? 19.484 16.906 2.293 1 98.94 189 GLY B O 1
ATOM 4143 N N . ILE B 1 190 ? 17.844 15.43 2.67 1 98.94 190 ILE B N 1
ATOM 4144 C CA . ILE B 1 190 ? 18.703 14.242 2.615 1 98.94 190 ILE B CA 1
ATOM 4145 C C . ILE B 1 190 ? 19.391 14.164 1.252 1 98.94 190 ILE B C 1
ATOM 4147 O O . ILE B 1 190 ? 20.578 13.875 1.168 1 98.94 190 ILE B O 1
ATOM 4151 N N . ILE B 1 191 ? 18.641 14.445 0.181 1 98.88 191 ILE B N 1
ATOM 4152 C CA . ILE B 1 191 ? 19.188 14.367 -1.169 1 98.88 191 ILE B CA 1
ATOM 4153 C C . ILE B 1 191 ? 20.203 15.492 -1.379 1 98.88 191 ILE B C 1
ATOM 4155 O O . ILE B 1 191 ? 21.234 15.289 -2.027 1 98.88 191 ILE B O 1
ATOM 4159 N N . GLY B 1 192 ? 20 16.656 -0.718 1 98.75 192 GLY B N 1
ATOM 4160 C CA . GLY B 1 192 ? 20.766 17.844 -1.04 1 98.75 192 GLY B CA 1
ATOM 4161 C C . GLY B 1 192 ? 22 18.031 -0.16 1 98.75 192 GLY B C 1
ATOM 4162 O O . GLY B 1 192 ? 22.906 18.781 -0.509 1 98.75 192 GLY B O 1
ATOM 4163 N N . THR B 1 193 ? 21.969 17.344 1.033 1 98.62 193 THR B N 1
ATOM 4164 C CA . THR B 1 193 ? 23.062 17.625 1.946 1 98.62 193 THR B CA 1
ATOM 4165 C C . THR B 1 193 ? 23.281 16.484 2.92 1 98.62 193 THR B C 1
ATOM 4167 O O . THR B 1 193 ? 22.484 15.539 2.963 1 98.62 193 THR B O 1
ATOM 4170 N N . ASP B 1 194 ? 24.453 16.484 3.543 1 98.31 194 ASP B N 1
ATOM 4171 C CA . ASP B 1 194 ? 24.719 15.547 4.633 1 98.31 194 ASP B CA 1
ATOM 4172 C C . ASP B 1 194 ? 24.672 16.266 5.984 1 98.31 194 ASP B C 1
ATOM 4174 O O . ASP B 1 194 ? 24.922 15.641 7.023 1 98.31 194 ASP B O 1
ATOM 4178 N N . ASN B 1 195 ? 24.312 17.562 5.965 1 98.56 195 ASN B N 1
ATOM 4179 C CA . ASN B 1 195 ? 24.219 18.328 7.199 1 98.56 195 ASN B CA 1
ATOM 4180 C C . ASN B 1 195 ? 22.953 17.984 7.988 1 98.56 195 ASN B C 1
ATOM 4182 O O . ASN B 1 195 ? 21.859 18.438 7.641 1 98.56 195 ASN B O 1
ATOM 4186 N N . GLU B 1 196 ? 23.125 17.297 9.086 1 98.75 196 GLU B N 1
ATOM 4187 C CA . GLU B 1 196 ? 22 16.781 9.867 1 98.75 196 GLU B CA 1
ATOM 4188 C C . GLU B 1 196 ? 21.203 17.922 10.492 1 98.75 196 GLU B C 1
ATOM 4190 O O . GLU B 1 196 ? 19.984 17.812 10.672 1 98.75 196 GLU B O 1
ATOM 4195 N N . GLU B 1 197 ? 21.797 19.031 10.789 1 98.81 197 GLU B N 1
ATOM 4196 C CA . GLU B 1 197 ? 21.078 20.172 11.352 1 98.81 197 GLU B CA 1
ATOM 4197 C C . GLU B 1 197 ? 20.094 20.766 10.344 1 98.81 197 GLU B C 1
ATOM 4199 O O . GLU B 1 197 ? 18.984 21.141 10.703 1 98.81 197 GLU B O 1
ATOM 4204 N N . TYR B 1 198 ? 20.609 20.844 9.094 1 98.88 198 TYR B N 1
ATOM 4205 C CA . TYR B 1 198 ? 19.734 21.344 8.039 1 98.88 198 TYR B CA 1
ATOM 4206 C C . TYR B 1 198 ? 18.562 20.406 7.824 1 98.88 198 TYR B C 1
ATOM 4208 O O . TYR B 1 198 ? 17.422 20.859 7.672 1 98.88 198 TYR B O 1
ATOM 4216 N N . ILE B 1 199 ? 18.812 19.125 7.824 1 98.94 199 ILE B N 1
ATOM 4217 C CA . ILE B 1 199 ? 17.781 18.125 7.59 1 98.94 199 ILE B CA 1
ATOM 4218 C C . ILE B 1 199 ? 16.75 18.188 8.719 1 98.94 199 ILE B C 1
ATOM 4220 O O . ILE B 1 199 ? 15.539 18.156 8.469 1 98.94 199 ILE B O 1
ATOM 4224 N N . GLN B 1 200 ? 17.203 18.359 9.945 1 98.88 200 GLN B N 1
ATOM 4225 C CA . GLN B 1 200 ? 16.297 18.453 11.094 1 98.88 200 GLN B CA 1
ATOM 4226 C C . GLN B 1 200 ? 15.469 19.734 11.031 1 98.88 200 GLN B C 1
ATOM 4228 O O . GLN B 1 200 ? 14.289 19.734 11.406 1 98.88 200 GLN B O 1
ATOM 4233 N N . ALA B 1 201 ? 16.109 20.812 10.609 1 98.94 201 ALA B N 1
ATOM 4234 C CA . ALA B 1 201 ? 15.406 22.062 10.445 1 98.94 201 ALA B CA 1
ATOM 4235 C C . ALA B 1 201 ? 14.281 21.938 9.422 1 98.94 201 ALA B C 1
ATOM 4237 O O . ALA B 1 201 ? 13.18 22.438 9.633 1 98.94 201 ALA B O 1
ATOM 4238 N N . LEU B 1 202 ? 14.586 21.266 8.352 1 98.94 202 LEU B N 1
ATOM 4239 C CA . LEU B 1 202 ? 13.594 21.047 7.301 1 98.94 202 LEU B CA 1
ATOM 4240 C C . LEU B 1 202 ? 12.469 20.141 7.801 1 98.94 202 LEU B C 1
ATOM 4242 O O . LEU B 1 202 ? 11.305 20.359 7.477 1 98.94 202 LEU B O 1
ATOM 4246 N N . SER B 1 203 ? 12.828 19.125 8.547 1 98.94 203 SER B N 1
ATOM 4247 C CA . SER B 1 203 ? 11.82 18.266 9.148 1 98.94 203 SER B CA 1
ATOM 4248 C C . SER B 1 203 ? 10.867 19.062 10.031 1 98.94 203 SER B C 1
ATOM 4250 O O . SER B 1 203 ? 9.648 18.906 9.93 1 98.94 203 SER B O 1
ATOM 4252 N N . LYS B 1 204 ? 11.422 19.906 10.883 1 98.88 204 LYS B N 1
ATOM 4253 C CA . LYS B 1 204 ? 10.617 20.75 11.758 1 98.88 204 LYS B CA 1
ATOM 4254 C C . LYS B 1 204 ? 9.719 21.688 10.961 1 98.88 204 LYS B C 1
ATOM 4256 O O . LYS B 1 204 ? 8.539 21.859 11.281 1 98.88 204 LYS B O 1
ATOM 4261 N N . TYR B 1 205 ? 10.281 22.281 9.953 1 98.94 205 TYR B N 1
ATOM 4262 C CA . TYR B 1 205 ? 9.523 23.125 9.039 1 98.94 205 TYR B CA 1
ATOM 4263 C C . TYR B 1 205 ? 8.336 22.359 8.453 1 98.94 205 TYR B C 1
ATOM 4265 O O . TYR B 1 205 ? 7.195 22.828 8.531 1 98.94 205 TYR B O 1
ATOM 4273 N N . GLY B 1 206 ? 8.656 21.219 7.848 1 98.88 206 GLY B N 1
ATOM 4274 C CA . GLY B 1 206 ? 7.629 20.438 7.176 1 98.88 206 GLY B CA 1
ATOM 4275 C C . GLY B 1 206 ? 6.516 20 8.102 1 98.88 206 GLY B C 1
ATOM 4276 O O . GLY B 1 206 ? 5.336 20.141 7.777 1 98.88 206 GLY B O 1
ATOM 4277 N N . ARG B 1 207 ? 6.852 19.469 9.297 1 98.88 207 ARG B N 1
ATOM 4278 C CA . ARG B 1 207 ? 5.871 19 10.258 1 98.88 207 ARG B CA 1
ATOM 4279 C C . ARG B 1 207 ? 4.941 20.125 10.695 1 98.88 207 ARG B C 1
ATOM 4281 O O . ARG B 1 207 ? 3.721 19.953 10.727 1 98.88 207 ARG B O 1
ATOM 4288 N N . ASN B 1 208 ? 5.543 21.25 10.992 1 98.81 208 ASN B N 1
ATOM 4289 C CA . ASN B 1 208 ? 4.766 22.375 11.469 1 98.81 208 ASN B CA 1
ATOM 4290 C C . ASN B 1 208 ? 3.82 22.906 10.398 1 98.81 208 ASN B C 1
ATOM 4292 O O . ASN B 1 208 ? 2.654 23.188 10.672 1 98.81 208 ASN B O 1
ATOM 4296 N N . ILE B 1 209 ? 4.273 23.031 9.195 1 98.19 209 ILE B N 1
ATOM 4297 C CA . ILE B 1 209 ? 3.402 23.594 8.172 1 98.19 209 ILE B CA 1
ATOM 4298 C C . ILE B 1 209 ? 2.318 22.578 7.801 1 98.19 209 ILE B C 1
ATOM 4300 O O . ILE B 1 209 ? 1.198 22.969 7.449 1 98.19 209 ILE B O 1
ATOM 4304 N N . GLY B 1 210 ? 2.676 21.266 7.855 1 98.38 210 GLY B N 1
ATOM 4305 C CA . GLY B 1 210 ? 1.656 20.25 7.633 1 98.38 210 GLY B CA 1
ATOM 4306 C C . GLY B 1 210 ? 0.521 20.312 8.641 1 98.38 210 GLY B C 1
ATOM 4307 O O . GLY B 1 210 ? -0.651 20.25 8.266 1 98.38 210 GLY B O 1
ATOM 4308 N N . ILE B 1 211 ? 0.84 20.438 9.898 1 98.56 211 ILE B N 1
ATOM 4309 C CA . ILE B 1 211 ? -0.16 20.547 10.953 1 98.56 211 ILE B CA 1
ATOM 4310 C C . ILE B 1 211 ? -0.938 21.859 10.789 1 98.56 211 ILE B C 1
ATOM 4312 O O . ILE B 1 211 ? -2.17 21.859 10.859 1 98.56 211 ILE B O 1
ATOM 4316 N N . ALA B 1 212 ? -0.2 22.938 10.516 1 98.56 212 ALA B N 1
ATOM 4317 C CA . ALA B 1 212 ? -0.833 24.25 10.305 1 98.56 212 ALA B CA 1
ATOM 4318 C C . ALA B 1 212 ? -1.833 24.188 9.156 1 98.56 212 ALA B C 1
ATOM 4320 O O . ALA B 1 212 ? -2.902 24.797 9.227 1 98.56 212 ALA B O 1
ATOM 4321 N N . PHE B 1 213 ? -1.448 23.516 8.164 1 97.5 213 PHE B N 1
ATOM 4322 C CA . PHE B 1 213 ? -2.299 23.375 6.988 1 97.5 213 PHE B CA 1
ATOM 4323 C C . PHE B 1 213 ? -3.646 22.781 7.363 1 97.5 213 PHE B C 1
ATOM 4325 O O . PHE B 1 213 ? -4.695 23.297 6.973 1 97.5 213 PHE B O 1
ATOM 4332 N N . GLN B 1 214 ? -3.646 21.719 8.086 1 96.56 214 GLN B N 1
ATOM 4333 C CA . GLN B 1 214 ? -4.883 21.031 8.453 1 96.56 214 GLN B CA 1
ATOM 4334 C C . GLN B 1 214 ? -5.727 21.891 9.398 1 96.56 214 GLN B C 1
ATOM 4336 O O . GLN B 1 214 ? -6.941 22 9.234 1 96.56 214 GLN B O 1
ATOM 4341 N N . VAL B 1 215 ? -5.086 22.5 10.344 1 97.88 215 VAL B N 1
ATOM 4342 C CA . VAL B 1 215 ? -5.801 23.328 11.305 1 97.88 215 VAL B CA 1
ATOM 4343 C C . VAL B 1 215 ? -6.441 24.516 10.586 1 97.88 215 VAL B C 1
ATOM 4345 O O . VAL B 1 215 ? -7.594 24.875 10.852 1 97.88 215 VAL B O 1
ATOM 4348 N N . TRP B 1 216 ? -5.719 25.031 9.664 1 97 216 TRP B N 1
ATOM 4349 C CA . TRP B 1 216 ? -6.234 26.172 8.914 1 97 216 TRP B CA 1
ATOM 4350 C C . TRP B 1 216 ? -7.395 25.75 8.016 1 97 216 TRP B C 1
ATOM 4352 O O . TRP B 1 216 ? -8.352 26.5 7.84 1 97 216 TRP B O 1
ATOM 4362 N N . ASP B 1 217 ? -7.262 24.594 7.469 1 94.06 217 ASP B N 1
ATOM 4363 C CA . ASP B 1 217 ? -8.375 24.062 6.695 1 94.06 217 ASP B CA 1
ATOM 4364 C C . ASP B 1 217 ? -9.648 23.984 7.539 1 94.06 217 ASP B C 1
ATOM 4366 O O . ASP B 1 217 ? -10.742 24.297 7.055 1 94.06 217 ASP B O 1
ATOM 4370 N N . ASP B 1 218 ? -9.516 23.594 8.727 1 94.81 218 ASP B N 1
ATOM 4371 C CA . ASP B 1 218 ? -10.648 23.516 9.648 1 94.81 218 ASP B CA 1
ATOM 4372 C C . ASP B 1 218 ? -11.219 24.906 9.922 1 94.81 218 ASP B C 1
ATOM 4374 O O . ASP B 1 218 ? -12.438 25.062 10.047 1 94.81 218 ASP B O 1
ATOM 4378 N N . VAL B 1 219 ? -10.375 25.844 10.008 1 95.94 219 VAL B N 1
ATOM 4379 C CA . VAL B 1 219 ? -10.789 27.219 10.242 1 95.94 219 VAL B CA 1
ATOM 4380 C C . VAL B 1 219 ? -11.562 27.734 9.031 1 95.94 219 VAL B C 1
ATOM 4382 O O . VAL B 1 219 ? -12.641 28.328 9.18 1 95.94 219 VAL B O 1
ATOM 4385 N N . LEU B 1 220 ? -11.055 27.484 7.895 1 93.81 220 LEU B N 1
ATOM 4386 C CA . LEU B 1 220 ? -11.664 27.969 6.656 1 93.81 220 LEU B CA 1
ATOM 4387 C C . LEU B 1 220 ? -13.055 27.375 6.469 1 93.81 220 LEU B C 1
ATOM 4389 O O . LEU B 1 220 ? -13.945 28.031 5.918 1 93.81 220 LEU B O 1
ATOM 4393 N N . ASP B 1 221 ? -13.25 26.203 6.945 1 91.81 221 ASP B N 1
ATOM 4394 C CA . ASP B 1 221 ? -14.547 25.531 6.848 1 91.81 221 ASP B CA 1
ATOM 4395 C C . ASP B 1 221 ? -15.633 26.328 7.562 1 91.81 221 ASP B C 1
ATOM 4397 O O . ASP B 1 221 ? -16.812 26.203 7.234 1 91.81 221 ASP B O 1
ATOM 4401 N N . LEU B 1 222 ? -15.227 27.172 8.445 1 92.12 222 LEU B N 1
ATOM 4402 C CA . LEU B 1 222 ? -16.203 27.859 9.281 1 92.12 222 LEU B CA 1
ATOM 4403 C C . LEU B 1 222 ? -16.266 29.344 8.938 1 92.12 222 LEU B C 1
ATOM 4405 O O . LEU B 1 222 ? -17.234 30.031 9.273 1 92.12 222 LEU B O 1
ATOM 4409 N N . ILE B 1 223 ? -15.273 29.828 8.273 1 87.25 223 ILE B N 1
ATOM 4410 C CA . ILE B 1 223 ? -15.242 31.281 8.172 1 87.25 223 ILE B CA 1
ATOM 4411 C C . ILE B 1 223 ? -15.211 31.688 6.699 1 87.25 223 ILE B C 1
ATOM 4413 O O . ILE B 1 223 ? -15.422 32.844 6.367 1 87.25 223 ILE B O 1
ATOM 4417 N N . ALA B 1 224 ? -14.836 30.781 5.828 1 80.06 224 ALA B N 1
ATOM 4418 C CA . ALA B 1 224 ? -14.633 31.141 4.43 1 80.06 224 ALA B CA 1
ATOM 4419 C C . ALA B 1 224 ? -15.969 31.359 3.723 1 80.06 224 ALA B C 1
ATOM 4421 O O . ALA B 1 224 ? -17.016 30.875 4.188 1 80.06 224 ALA B O 1
ATOM 4422 N N . ASP B 1 225 ? -15.789 32.156 2.682 1 78.25 225 ASP B N 1
ATOM 4423 C CA . ASP B 1 225 ? -16.938 32.312 1.795 1 78.25 225 ASP B CA 1
ATOM 4424 C C . ASP B 1 225 ? -17.25 31.016 1.054 1 78.25 225 ASP B C 1
ATOM 4426 O O . ASP B 1 225 ? -16.344 30.359 0.518 1 78.25 225 ASP B O 1
ATOM 4430 N N . GLU B 1 226 ? -18.484 30.688 1.064 1 74.12 226 GLU B N 1
ATOM 4431 C CA . GLU B 1 226 ? -18.922 29.422 0.47 1 74.12 226 GLU B CA 1
ATOM 4432 C C . GLU B 1 226 ? -18.484 29.328 -0.99 1 74.12 226 GLU B C 1
ATOM 4434 O O . GLU B 1 226 ? -18.078 28.266 -1.45 1 74.12 226 GLU B O 1
ATOM 4439 N N . GLU B 1 227 ? -18.594 30.438 -1.646 1 72.06 227 GLU B N 1
ATOM 4440 C CA . GLU B 1 227 ? -18.25 30.438 -3.064 1 72.06 227 GLU B CA 1
ATOM 4441 C C . GLU B 1 227 ? -16.766 30.156 -3.271 1 72.06 227 GLU B C 1
ATOM 4443 O O . GLU B 1 227 ? -16.391 29.438 -4.199 1 72.06 227 GLU B O 1
ATOM 4448 N N . LYS B 1 228 ? -15.984 30.656 -2.359 1 76.56 228 LYS B N 1
ATOM 4449 C CA . LYS B 1 228 ? -14.539 30.484 -2.457 1 76.56 228 LYS B CA 1
ATOM 4450 C C . LYS B 1 228 ? -14.117 29.109 -1.965 1 76.56 228 LYS B C 1
ATOM 4452 O O . LYS B 1 228 ? -13.227 28.484 -2.547 1 76.56 228 LYS B O 1
ATOM 4457 N N . LEU B 1 229 ? -14.82 28.656 -1.021 1 73.06 229 LEU B N 1
ATOM 4458 C CA . LEU B 1 229 ? -14.461 27.406 -0.38 1 73.06 229 LEU B CA 1
ATOM 4459 C C . LEU B 1 229 ? -14.875 26.219 -1.244 1 73.06 229 LEU B C 1
ATOM 4461 O O . LEU B 1 229 ? -14.25 25.156 -1.19 1 73.06 229 LEU B O 1
ATOM 4465 N N . GLY B 1 230 ? -15.93 26.438 -2.074 1 68.31 230 GLY B N 1
ATOM 4466 C CA . GLY B 1 230 ? -16.438 25.391 -2.947 1 68.31 230 GLY B CA 1
ATOM 4467 C C . GLY B 1 230 ? -17.312 24.375 -2.227 1 68.31 230 GLY B C 1
ATOM 4468 O O . GLY B 1 230 ? -17.672 23.344 -2.791 1 68.31 230 GLY B O 1
ATOM 4469 N N . LYS B 1 231 ? -17.547 24.641 -0.759 1 70.62 231 LYS B N 1
ATOM 4470 C CA . LYS B 1 231 ? -18.453 23.828 0.046 1 70.62 231 LYS B CA 1
ATOM 4471 C C . LYS B 1 231 ? -19.219 24.688 1.062 1 70.62 231 LYS B C 1
ATOM 4473 O O . LYS B 1 231 ? -18.781 25.797 1.383 1 70.62 231 LYS B O 1
ATOM 4478 N N . PRO B 1 232 ? -20.312 24.094 1.413 1 74.75 232 PRO B N 1
ATOM 4479 C CA . PRO B 1 232 ? -21.062 24.859 2.412 1 74.75 232 PRO B CA 1
ATOM 4480 C C . PRO B 1 232 ? -20.281 25.062 3.709 1 74.75 232 PRO B C 1
ATOM 4482 O O . PRO B 1 232 ? -19.562 24.156 4.148 1 74.75 232 PRO B O 1
ATOM 4485 N N . VAL B 1 233 ? -20.438 26.156 4.195 1 81.19 233 VAL B N 1
ATOM 4486 C CA . VAL B 1 233 ? -19.781 26.484 5.461 1 81.19 233 VAL B CA 1
ATOM 4487 C C . VAL B 1 233 ? -20.281 25.547 6.559 1 81.19 233 VAL B C 1
ATOM 4489 O O . VAL B 1 233 ? -21.469 25.234 6.609 1 81.19 233 VAL B O 1
ATOM 4492 N N . GLY B 1 234 ? -19.344 25.031 7.34 1 86.5 234 GLY B N 1
ATOM 4493 C CA . GLY B 1 234 ? -19.719 24.219 8.484 1 86.5 234 GLY B CA 1
ATOM 4494 C C . GLY B 1 234 ? -19.938 22.766 8.125 1 86.5 234 GLY B C 1
ATOM 4495 O O . GLY B 1 234 ? -20.719 22.062 8.781 1 86.5 234 GLY B O 1
ATOM 4496 N N . SER B 1 235 ? -19.359 22.391 7.055 1 84.62 235 SER B N 1
ATOM 4497 C CA . SER B 1 235 ? -19.469 21 6.633 1 84.62 235 SER B CA 1
ATOM 4498 C C . SER B 1 235 ? -18.953 20.047 7.707 1 84.62 235 SER B C 1
ATOM 4500 O O . SER B 1 235 ? -19.516 18.969 7.91 1 84.62 235 SER B O 1
ATOM 4502 N N . ASP B 1 236 ? -17.938 20.453 8.43 1 88.81 236 ASP B N 1
ATOM 4503 C CA . ASP B 1 236 ? -17.359 19.625 9.484 1 88.81 236 ASP B CA 1
ATOM 4504 C C . ASP B 1 236 ? -18.312 19.484 10.664 1 88.81 236 ASP B C 1
ATOM 4506 O O . ASP B 1 236 ? -18.359 18.438 11.312 1 88.81 236 ASP B O 1
ATOM 4510 N N . ILE B 1 237 ? -19.047 20.484 10.867 1 89.62 237 ILE B N 1
ATOM 4511 C CA . ILE B 1 237 ? -20.031 20.453 11.938 1 89.62 237 ILE B CA 1
ATOM 4512 C C . ILE B 1 237 ? -21.172 19.5 11.57 1 89.62 237 ILE B C 1
ATOM 4514 O O . ILE B 1 237 ? -21.594 18.688 12.383 1 89.62 237 ILE B O 1
ATOM 4518 N N . ARG B 1 238 ? -21.578 19.641 10.352 1 87 238 ARG B N 1
ATOM 4519 C CA . ARG B 1 238 ? -22.656 18.781 9.867 1 87 238 ARG B CA 1
ATOM 4520 C C . ARG B 1 238 ? -22.266 17.312 9.906 1 87 238 ARG B C 1
ATOM 4522 O O . ARG B 1 238 ? -23.078 16.453 10.242 1 87 238 ARG B O 1
ATOM 4529 N N . LYS B 1 239 ? -21.031 17.125 9.664 1 85.62 239 LYS B N 1
ATOM 4530 C CA . LYS B 1 239 ? -20.531 15.75 9.586 1 85.62 239 LYS B CA 1
ATOM 4531 C C . LYS B 1 239 ? -20.094 15.242 10.961 1 85.62 239 LYS B C 1
ATOM 4533 O O . LYS B 1 239 ? -19.812 14.055 11.133 1 85.62 239 LYS B O 1
ATOM 4538 N N . GLY B 1 240 ? -20 16.156 11.875 1 89.88 240 GLY B N 1
ATOM 4539 C CA . GLY B 1 240 ? -19.625 15.758 13.227 1 89.88 240 GLY B CA 1
ATOM 4540 C C . GLY B 1 240 ? -18.125 15.508 13.367 1 89.88 240 GLY B C 1
ATOM 4541 O O . GLY B 1 240 ? -17.719 14.633 14.133 1 89.88 240 GLY B O 1
ATOM 4542 N N . LYS B 1 241 ? -17.328 16.219 12.648 1 90.12 241 LYS B N 1
ATOM 4543 C CA . LYS B 1 241 ? -15.883 16.047 12.734 1 90.12 241 LYS B CA 1
ATOM 4544 C C . LYS B 1 241 ? -15.32 16.719 13.977 1 90.12 241 LYS B C 1
ATOM 4546 O O . LYS B 1 241 ? -15.562 17.906 14.203 1 90.12 241 LYS B O 1
ATOM 4551 N N . LYS B 1 242 ? -14.602 16.047 14.711 1 94.38 242 LYS B N 1
ATOM 4552 C CA . LYS B 1 242 ? -14.039 16.562 15.953 1 94.38 242 LYS B CA 1
ATOM 4553 C C . LYS B 1 242 ? -12.68 17.219 15.711 1 94.38 242 LYS B C 1
ATOM 4555 O O . LYS B 1 242 ? -11.641 16.688 16.109 1 94.38 242 LYS B O 1
ATOM 4560 N N . THR B 1 243 ? -12.766 18.375 15.219 1 95.94 243 THR B N 1
ATOM 4561 C CA . THR B 1 243 ? -11.57 19.156 14.883 1 95.94 243 THR B CA 1
ATOM 4562 C C . THR B 1 243 ? -10.977 19.797 16.125 1 95.94 243 THR B C 1
ATOM 4564 O O . THR B 1 243 ? -11.508 19.641 17.234 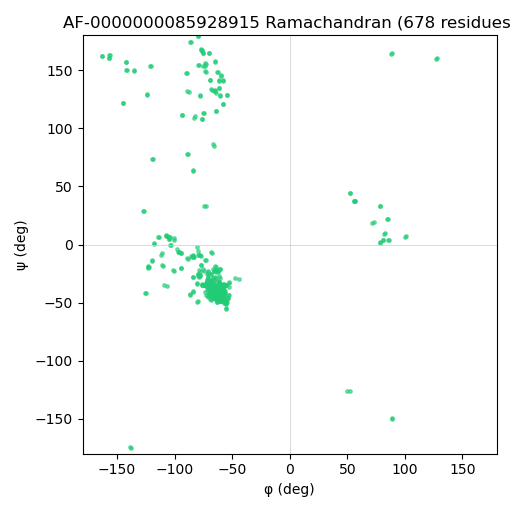1 95.94 243 THR B O 1
ATOM 4567 N N . LEU B 1 244 ? -9.867 20.516 15.914 1 97.56 244 LEU B N 1
ATOM 4568 C CA . LEU B 1 244 ? -9.227 21.25 17 1 97.56 244 LEU B CA 1
ATOM 4569 C C . LEU B 1 244 ? -10.195 22.266 17.609 1 97.56 244 LEU B C 1
ATOM 4571 O O . LEU B 1 244 ? -10.195 22.453 18.828 1 97.56 244 LEU B O 1
ATOM 4575 N N . ILE B 1 245 ? -11.008 22.812 16.797 1 97.81 245 ILE B N 1
ATOM 4576 C CA . ILE B 1 245 ? -11.969 23.828 17.219 1 97.81 245 ILE B CA 1
ATOM 4577 C C . ILE B 1 245 ? -13 23.219 18.156 1 97.81 245 ILE B C 1
ATOM 4579 O O . ILE B 1 245 ? -13.289 23.766 19.219 1 97.81 245 ILE B O 1
ATOM 4583 N N . VAL B 1 246 ? -13.492 22.062 17.734 1 96.56 246 VAL B N 1
ATOM 4584 C CA . VAL B 1 246 ? -14.5 21.375 18.531 1 96.56 246 VAL B CA 1
ATOM 4585 C C . VAL B 1 246 ? -13.883 20.875 19.844 1 96.56 246 VAL B C 1
ATOM 4587 O O . VAL B 1 246 ? -14.5 20.984 20.906 1 96.56 246 VAL B O 1
ATOM 4590 N N . ALA B 1 247 ? -12.672 20.359 19.797 1 96.88 247 ALA B N 1
ATOM 4591 C CA . ALA B 1 247 ? -11.992 19.906 21 1 96.88 247 ALA B CA 1
ATOM 4592 C C . ALA B 1 247 ? -11.812 21.047 22 1 96.88 247 ALA B C 1
ATOM 4594 O O . ALA B 1 247 ? -12.062 20.875 23.203 1 96.88 247 ALA B O 1
ATOM 4595 N N . HIS B 1 248 ? -11.359 22.203 21.547 1 97.88 248 HIS B N 1
ATOM 4596 C CA . HIS B 1 248 ? -11.18 23.375 22.406 1 97.88 248 HIS B CA 1
ATOM 4597 C C . HIS B 1 248 ? -12.5 23.828 23 1 97.88 248 HIS B C 1
ATOM 4599 O O . HIS B 1 248 ? -12.57 24.156 24.188 1 97.88 248 HIS B O 1
ATOM 4605 N N . PHE B 1 249 ? -13.555 23.812 22.203 1 97.75 249 PHE B N 1
ATOM 4606 C CA . PHE B 1 249 ? -14.891 24.188 22.656 1 97.75 249 PHE B CA 1
ATOM 4607 C C . PHE B 1 249 ? -15.352 23.281 23.797 1 97.75 249 PHE B C 1
ATOM 4609 O O . PHE B 1 249 ? -15.805 23.75 24.828 1 97.75 249 PHE B O 1
ATOM 4616 N N . LEU B 1 250 ? -15.195 22 23.562 1 95.75 250 LEU B N 1
ATOM 4617 C CA . LEU B 1 250 ? -15.68 21.016 24.516 1 95.75 250 LEU B CA 1
ATOM 4618 C C . LEU B 1 250 ? -14.898 21.109 25.828 1 95.75 250 LEU B C 1
ATOM 4620 O O . LEU B 1 250 ? -15.43 20.812 26.906 1 95.75 250 LEU B O 1
ATOM 4624 N N . GLU B 1 251 ? -13.68 21.484 25.734 1 95.44 251 GLU B N 1
ATOM 4625 C CA . GLU B 1 251 ? -12.852 21.594 26.938 1 95.44 251 GLU B CA 1
ATOM 4626 C C . GLU B 1 251 ? -13.18 22.859 27.719 1 95.44 251 GLU B C 1
ATOM 4628 O O . GLU B 1 251 ? -12.891 22.953 28.922 1 95.44 251 GLU B O 1
ATOM 4633 N N . ASN B 1 252 ? -13.875 23.906 27.109 1 96.88 252 ASN B N 1
ATOM 4634 C CA . ASN B 1 252 ? -13.977 25.219 27.75 1 96.88 252 ASN B CA 1
ATOM 4635 C C . ASN B 1 252 ? -15.438 25.641 27.938 1 96.88 252 ASN B C 1
ATOM 4637 O O . ASN B 1 252 ? -15.734 26.484 28.781 1 96.88 252 ASN B O 1
ATOM 4641 N N . ALA B 1 253 ? -16.328 25.016 27.203 1 96.81 253 ALA B N 1
ATOM 4642 C CA . ALA B 1 253 ? -17.734 25.438 27.219 1 96.81 253 ALA B CA 1
ATOM 4643 C C . ALA B 1 253 ? -18.453 24.891 28.438 1 96.81 253 ALA B C 1
ATOM 4645 O O . ALA B 1 253 ? -18.047 23.891 29.016 1 96.81 253 ALA B O 1
ATOM 4646 N N . ASN B 1 254 ? -19.516 25.562 28.891 1 97.31 254 ASN B N 1
ATOM 4647 C CA . ASN B 1 254 ? -20.359 25.031 29.969 1 97.31 254 ASN B CA 1
ATOM 4648 C C . ASN B 1 254 ? -21.281 23.922 29.453 1 97.31 254 ASN B C 1
ATOM 4650 O O . ASN B 1 254 ? -21.406 23.719 28.25 1 97.31 254 ASN B O 1
ATOM 4654 N N . GLU B 1 255 ? -21.844 23.25 30.312 1 96.44 255 GLU B N 1
ATOM 4655 C CA . GLU B 1 255 ? -22.625 22.062 29.984 1 96.44 255 GLU B CA 1
ATOM 4656 C C . GLU B 1 255 ? -23.844 22.422 29.156 1 96.44 255 GLU B C 1
ATOM 4658 O O . GLU B 1 255 ? -24.234 21.672 28.266 1 96.44 255 GLU B O 1
ATOM 4663 N N . GLU B 1 256 ? -24.406 23.5 29.406 1 96.88 256 GLU B N 1
ATOM 4664 C CA . GLU B 1 256 ? -25.594 23.922 28.672 1 96.88 256 GLU B CA 1
ATOM 4665 C C . GLU B 1 256 ? -25.266 24.156 27.203 1 96.88 256 GLU B C 1
ATOM 4667 O O . GLU B 1 256 ? -26 23.719 26.312 1 96.88 256 GLU B O 1
ATOM 4672 N N . ASP B 1 257 ? -24.219 24.797 26.953 1 97.06 257 ASP B N 1
ATOM 4673 C CA . ASP B 1 257 ? -23.797 25.094 25.594 1 97.06 257 ASP B CA 1
ATOM 4674 C C . ASP B 1 257 ? -23.344 23.828 24.859 1 97.06 257 ASP B C 1
ATOM 4676 O O . ASP B 1 257 ? -23.562 23.703 23.656 1 97.06 257 ASP B O 1
ATOM 4680 N N . LYS B 1 258 ? -22.703 22.953 25.609 1 96.38 258 LYS B N 1
ATOM 4681 C CA . LYS B 1 258 ? -22.328 21.672 25.016 1 96.38 258 LYS B CA 1
ATOM 4682 C C . LYS B 1 258 ? -23.562 20.891 24.547 1 96.38 258 LYS B C 1
ATOM 4684 O O . LYS B 1 258 ? -23.562 20.328 23.453 1 96.38 258 LYS B O 1
ATOM 4689 N N . LYS B 1 259 ? -24.578 20.922 25.312 1 95.44 259 LYS B N 1
ATOM 4690 C CA . LYS B 1 259 ? -25.812 20.234 24.969 1 95.44 259 LYS B CA 1
ATOM 4691 C C . LYS B 1 259 ? -26.438 20.844 23.703 1 95.44 259 LYS B C 1
ATOM 4693 O O . LYS B 1 259 ? -26.906 20.109 22.828 1 95.44 259 LYS B O 1
ATOM 4698 N N . GLU B 1 260 ? -26.422 22.109 23.719 1 94.88 260 GLU B N 1
ATOM 4699 C CA . GLU B 1 260 ? -26.969 22.797 22.562 1 94.88 260 GLU B CA 1
ATOM 4700 C C . GLU B 1 260 ? -26.156 22.484 21.297 1 94.88 260 GLU B C 1
ATOM 4702 O O . GLU B 1 260 ? -26.734 22.297 20.219 1 94.88 260 GLU B O 1
ATOM 4707 N N . PHE B 1 261 ? -24.875 22.453 21.5 1 95.19 261 PHE B N 1
ATOM 4708 C CA . PHE B 1 261 ? -23.984 22.172 20.375 1 95.19 261 PHE B CA 1
ATOM 4709 C C . PHE B 1 261 ? -24.219 20.766 19.844 1 95.19 261 PHE B C 1
ATOM 4711 O O . PHE B 1 261 ? -24.297 20.562 18.625 1 95.19 261 PHE B O 1
ATOM 4718 N N . PHE B 1 262 ? -24.391 19.797 20.656 1 93.62 262 PHE B N 1
ATOM 4719 C CA . PHE B 1 262 ? -24.5 18.391 20.281 1 93.62 262 PHE B CA 1
ATOM 4720 C C . PHE B 1 262 ? -25.844 18.109 19.641 1 93.62 262 PHE B C 1
ATOM 4722 O O . PHE B 1 262 ? -26.016 17.078 18.984 1 93.62 262 PHE B O 1
ATOM 4729 N N . LYS B 1 263 ? -26.766 19.016 19.75 1 91.69 263 LYS B N 1
ATOM 4730 C CA . LYS B 1 263 ? -28.047 18.875 19.047 1 91.69 263 LYS B CA 1
ATOM 4731 C C . LYS B 1 263 ? -27.859 19.062 17.547 1 91.69 263 LYS B C 1
ATOM 4733 O O . LYS B 1 263 ? -28.672 18.562 16.75 1 91.69 263 LYS B O 1
ATOM 4738 N N . ILE B 1 264 ? -26.812 19.719 17.312 1 90 264 ILE B N 1
ATOM 4739 C CA . ILE B 1 264 ? -26.609 20.078 15.906 1 90 264 ILE B CA 1
ATOM 4740 C C . ILE B 1 264 ? -25.453 19.25 15.336 1 90 264 ILE B C 1
ATOM 4742 O O . ILE B 1 264 ? -25.5 18.812 14.188 1 90 264 ILE B O 1
ATOM 4746 N N . PHE B 1 265 ? -24.484 18.984 16.125 1 90.25 265 PHE B N 1
ATOM 4747 C CA . PHE B 1 265 ? -23.219 18.375 15.727 1 90.25 265 PHE B CA 1
ATOM 4748 C C . PHE B 1 265 ? -23.422 16.969 15.195 1 90.25 265 PHE B C 1
ATOM 4750 O O . PHE B 1 265 ? -23.906 16.094 15.922 1 90.25 265 PHE B O 1
ATOM 4757 N N . GLY B 1 266 ? -23.141 16.766 13.922 1 87.06 266 GLY B N 1
ATOM 4758 C CA . GLY B 1 266 ? -23.188 15.445 13.305 1 87.06 266 GLY B CA 1
ATOM 4759 C C . GLY B 1 266 ? -24.594 15.039 12.891 1 87.06 266 GLY B C 1
ATOM 4760 O O . GLY B 1 266 ? -24.828 13.891 12.508 1 87.06 266 GLY B O 1
ATOM 4761 N N . LYS B 1 267 ? -25.484 15.859 12.93 1 80.31 267 LYS B N 1
ATOM 4762 C CA . LYS B 1 267 ? -26.891 15.508 12.719 1 80.31 267 LYS B CA 1
ATOM 4763 C C . LYS B 1 267 ? -27.234 15.516 11.234 1 80.31 267 LYS B C 1
ATOM 4765 O O . LYS B 1 267 ? -28.25 14.953 10.82 1 80.31 267 LYS B O 1
ATOM 4770 N N . TYR B 1 268 ? -26.312 16.016 10.492 1 70.81 268 TYR B N 1
ATOM 4771 C CA . TYR B 1 268 ? -26.656 16.188 9.086 1 70.81 268 TYR B CA 1
ATOM 4772 C C . TYR B 1 268 ? -25.609 15.539 8.18 1 70.81 268 TYR B C 1
ATOM 4774 O O . TYR B 1 268 ? -25.297 16.062 7.109 1 70.81 268 TYR B O 1
ATOM 4782 N N . ALA B 1 269 ? -24.953 14.539 8.602 1 64.06 269 ALA B N 1
ATOM 4783 C CA . ALA B 1 269 ? -23.922 13.852 7.84 1 64.06 269 ALA B CA 1
ATOM 4784 C C . ALA B 1 269 ? -24.422 13.438 6.461 1 64.06 269 ALA B C 1
ATOM 4786 O O . ALA B 1 269 ? -23.703 13.555 5.465 1 64.06 269 ALA B O 1
ATOM 4787 N N . GLY B 1 270 ? -25.562 12.922 6.305 1 57.5 270 GLY B N 1
ATOM 4788 C CA . GLY B 1 270 ? -26.078 12.391 5.055 1 57.5 270 GLY B CA 1
ATOM 4789 C C . GLY B 1 270 ? -26.969 13.359 4.32 1 57.5 270 GLY B C 1
ATOM 4790 O O . GLY B 1 270 ? -27.484 13.047 3.244 1 57.5 270 GLY B O 1
ATOM 4791 N N . ASP B 1 271 ? -27.219 14.438 4.875 1 50.03 271 ASP B N 1
ATOM 4792 C CA . ASP B 1 271 ? -28.328 15.266 4.426 1 50.03 271 ASP B CA 1
ATOM 4793 C C . ASP B 1 271 ? -27.953 16.062 3.182 1 50.03 271 ASP B C 1
ATOM 4795 O O . ASP B 1 271 ? -28.719 16.922 2.73 1 50.03 271 ASP B O 1
ATOM 4799 N N . VAL B 1 272 ? -26.734 16.016 2.754 1 48.91 272 VAL B N 1
ATOM 4800 C CA . VAL B 1 272 ? -26.547 16.812 1.547 1 48.91 272 VAL B CA 1
ATOM 4801 C C . VAL B 1 272 ? -27.344 16.203 0.396 1 48.91 272 VAL B C 1
ATOM 4803 O O . VAL B 1 272 ? -27.109 15.047 0.009 1 48.91 272 VAL B O 1
ATOM 4806 N N . GLN B 1 273 ? -28.641 16.609 0.372 1 39.28 273 GLN B N 1
ATOM 4807 C CA . GLN B 1 273 ? -29.516 16.344 -0.77 1 39.28 273 GLN B CA 1
ATOM 4808 C C . GLN B 1 273 ? -28.969 16.984 -2.041 1 39.28 273 GLN B C 1
ATOM 4810 O O . GLN B 1 273 ? -28.641 18.172 -2.053 1 39.28 273 GLN B O 1
ATOM 4815 N N . GLY B 1 274 ? -28.781 16.328 -3.254 1 43.75 274 GLY B N 1
ATOM 4816 C CA . GLY B 1 274 ? -28.484 16.734 -4.613 1 43.75 274 GLY B CA 1
ATOM 4817 C C . GLY B 1 274 ? -27.266 17.641 -4.711 1 43.75 274 GLY B C 1
ATOM 4818 O O . GLY B 1 274 ? -26.234 17.359 -4.102 1 43.75 274 GLY B O 1
ATOM 4819 N N . GLU B 1 275 ? -27.453 18.891 -5.379 1 45.44 275 GLU B N 1
ATOM 4820 C CA . GLU B 1 275 ? -26.484 19.875 -5.832 1 45.44 275 GLU B CA 1
ATOM 4821 C C . GLU B 1 275 ? -25.922 20.672 -4.664 1 45.44 275 GLU B C 1
ATOM 4823 O O . GLU B 1 275 ? -25.609 21.859 -4.805 1 45.44 275 GLU B O 1
ATOM 4828 N N . GLY B 1 276 ? -25.766 20.109 -3.467 1 52 276 GLY B N 1
ATOM 4829 C CA . GLY B 1 276 ? -25.109 20.922 -2.443 1 52 276 GLY B CA 1
ATOM 4830 C C . GLY B 1 276 ? -26.078 21.812 -1.688 1 52 276 GLY B C 1
ATOM 4831 O O . GLY B 1 276 ? -25.656 22.75 -1.007 1 52 276 GLY B O 1
ATOM 4832 N N . ILE B 1 277 ? -27.469 21.656 -2.033 1 50.38 277 ILE B N 1
ATOM 4833 C CA . ILE B 1 277 ? -28.422 22.594 -1.437 1 50.38 277 ILE B CA 1
ATOM 4834 C C . ILE B 1 277 ? -28.797 22.125 -0.031 1 50.38 277 ILE B C 1
ATOM 4836 O O . ILE B 1 277 ? -29.172 20.969 0.164 1 50.38 277 ILE B O 1
ATOM 4840 N N . ILE B 1 278 ? -28.359 22.844 0.947 1 64.44 278 ILE B N 1
ATOM 4841 C CA . ILE B 1 278 ? -28.703 22.594 2.344 1 64.44 278 ILE B CA 1
ATOM 4842 C C . ILE B 1 278 ? -29.969 23.359 2.705 1 64.44 278 ILE B C 1
ATOM 4844 O O . ILE B 1 278 ? -30.109 24.547 2.361 1 64.44 278 ILE B O 1
ATOM 4848 N N . GLU B 1 279 ? -30.844 22.688 3.303 1 69.19 279 GLU B N 1
ATOM 4849 C CA . GLU B 1 279 ? -32.094 23.312 3.756 1 69.19 279 GLU B CA 1
ATOM 4850 C C . GLU B 1 279 ? -31.812 24.469 4.707 1 69.19 279 GLU B C 1
ATOM 4852 O O . GLU B 1 279 ? -30.828 24.438 5.461 1 69.19 279 GLU B O 1
ATOM 4857 N N . GLU B 1 280 ? -32.625 25.422 4.48 1 70.88 280 GLU B N 1
ATOM 4858 C CA . GLU B 1 280 ? -32.438 26.656 5.242 1 70.88 280 GLU B CA 1
ATOM 4859 C C . GLU B 1 280 ? -32.438 26.375 6.746 1 70.88 280 GLU B C 1
ATOM 4861 O O . GLU B 1 280 ? -31.656 27 7.48 1 70.88 280 GLU B O 1
ATOM 4866 N N . ASP B 1 281 ? -33.156 25.516 7.137 1 75 281 ASP B N 1
ATOM 4867 C CA . ASP B 1 281 ? -33.219 25.219 8.562 1 75 281 ASP B CA 1
ATOM 4868 C C . ASP B 1 281 ? -31.906 24.594 9.047 1 75 281 ASP B C 1
ATOM 4870 O O . ASP B 1 281 ? -31.438 24.891 10.156 1 75 281 ASP B O 1
ATOM 4874 N N . VAL B 1 282 ? -31.375 23.938 8.273 1 79.69 282 VAL B N 1
ATOM 4875 C CA . VAL B 1 282 ? -30.094 23.297 8.609 1 79.69 282 VAL B CA 1
ATOM 4876 C C . VAL B 1 282 ? -29 24.359 8.68 1 79.69 282 VAL B C 1
ATOM 4878 O O . VAL B 1 282 ? -28.156 24.328 9.57 1 79.69 282 VAL B O 1
ATOM 4881 N N . GLN B 1 283 ? -29.125 25.312 7.832 1 82.25 283 GLN B N 1
ATOM 4882 C CA . GLN B 1 283 ? -28.125 26.375 7.805 1 82.25 283 GLN B CA 1
ATOM 4883 C C . GLN B 1 283 ? -28.188 27.219 9.07 1 82.25 283 GLN B C 1
ATOM 4885 O O . GLN B 1 283 ? -27.156 27.625 9.602 1 82.25 283 GLN B O 1
ATOM 4890 N N . GLU B 1 284 ? -29.328 27.406 9.461 1 86.88 284 GLU B N 1
ATOM 4891 C CA . GLU B 1 284 ? -29.5 28.203 10.664 1 86.88 284 GLU B CA 1
ATOM 4892 C C . GLU B 1 284 ? -28.969 27.469 11.891 1 86.88 284 GLU B C 1
ATOM 4894 O O . GLU B 1 284 ? -28.375 28.094 12.773 1 86.88 284 GLU B O 1
ATOM 4899 N N . GLU B 1 285 ? -29.203 26.266 11.938 1 88.75 285 GLU B N 1
ATOM 4900 C CA . GLU B 1 285 ? -28.688 25.469 13.047 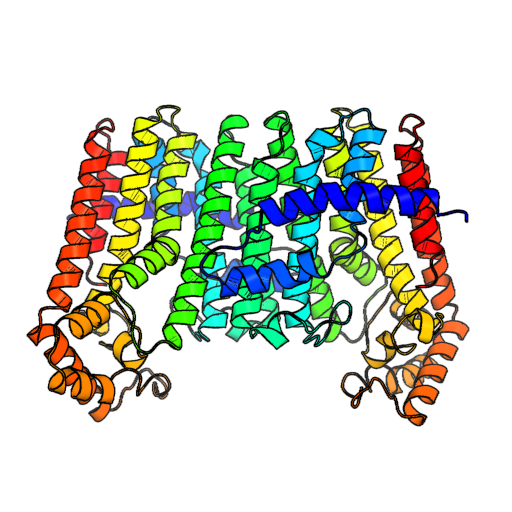1 88.75 285 GLU B CA 1
ATOM 4901 C C . GLU B 1 285 ? -27.156 25.438 13.047 1 88.75 285 GLU B C 1
ATOM 4903 O O . GLU B 1 285 ? -26.531 25.578 14.094 1 88.75 285 GLU B O 1
ATOM 4908 N N . VAL B 1 286 ? -26.656 25.344 11.945 1 90.5 286 VAL B N 1
ATOM 4909 C CA . VAL B 1 286 ? -25.203 25.297 11.805 1 90.5 286 VAL B CA 1
ATOM 4910 C C . VAL B 1 286 ? -24.609 26.656 12.219 1 90.5 286 VAL B C 1
ATOM 4912 O O . VAL B 1 286 ? -23.562 26.703 12.875 1 90.5 286 VAL B O 1
ATOM 4915 N N . LYS B 1 287 ? -25.297 27.672 11.844 1 91.25 287 LYS B N 1
ATOM 4916 C CA . LYS B 1 287 ? -24.844 29 12.227 1 91.25 287 LYS B CA 1
ATOM 4917 C C . LYS B 1 287 ? -24.844 29.156 13.75 1 91.25 287 LYS B C 1
ATOM 4919 O O . LYS B 1 287 ? -23.953 29.812 14.305 1 91.25 287 LYS B O 1
ATOM 4924 N N . LYS B 1 288 ? -25.828 28.578 14.375 1 93.19 288 LYS B N 1
ATOM 4925 C CA . LYS B 1 288 ? -25.891 28.609 15.836 1 93.19 288 LYS B CA 1
ATOM 4926 C C . LYS B 1 288 ? -24.703 27.891 16.453 1 93.19 288 LYS B C 1
ATOM 4928 O O . LYS B 1 288 ? -24.125 28.344 17.438 1 93.19 288 LYS B O 1
ATOM 4933 N N . ALA B 1 289 ? -24.422 26.812 15.891 1 94.75 289 ALA B N 1
ATOM 4934 C CA . ALA B 1 289 ? -23.266 26.062 16.359 1 94.75 289 ALA B CA 1
ATOM 4935 C C . ALA B 1 289 ? -21.984 26.859 16.188 1 94.75 289 ALA B C 1
ATOM 4937 O O . ALA B 1 289 ? -21.125 26.875 17.078 1 94.75 289 ALA B O 1
ATOM 4938 N N . ILE B 1 290 ? -21.891 27.547 15.102 1 94.88 290 ILE B N 1
ATOM 4939 C CA . ILE B 1 290 ? -20.703 28.344 14.805 1 94.88 290 ILE B CA 1
ATOM 4940 C C . ILE B 1 290 ? -20.609 29.5 15.789 1 94.88 290 ILE B C 1
ATOM 4942 O O . ILE B 1 290 ? -19.516 29.844 16.25 1 94.88 290 ILE B O 1
ATOM 4946 N N . GLU B 1 291 ? -21.719 30.062 16.094 1 95.81 291 GLU B N 1
ATOM 4947 C CA . GLU B 1 291 ? -21.75 31.156 17.062 1 95.81 291 GLU B CA 1
ATOM 4948 C C . GLU B 1 291 ? -21.281 30.688 18.438 1 95.81 291 GLU B C 1
ATOM 4950 O O . GLU B 1 291 ? -20.609 31.438 19.156 1 95.81 291 GLU B O 1
ATOM 4955 N N . LEU B 1 292 ? -21.641 29.5 18.781 1 96.69 292 LEU B N 1
ATOM 4956 C CA . LEU B 1 292 ? -21.172 28.938 20.047 1 96.69 292 LEU B CA 1
ATOM 4957 C C . LEU B 1 292 ? -19.656 28.781 20.031 1 96.69 292 LEU B C 1
ATOM 4959 O O . LEU B 1 292 ? -18.984 29.109 21.016 1 96.69 292 LEU B O 1
ATOM 4963 N N . LEU B 1 293 ? -19.125 28.328 18.922 1 97.5 293 LEU B N 1
ATOM 4964 C CA . LEU B 1 293 ? -17.688 28.172 18.797 1 97.5 293 LEU B CA 1
ATOM 4965 C C . LEU B 1 293 ? -16.969 29.516 18.891 1 97.5 293 LEU B C 1
ATOM 4967 O O . LEU B 1 293 ? -15.906 29.625 19.484 1 97.5 293 LEU B O 1
ATOM 4971 N N . LYS B 1 294 ? -17.578 30.562 18.359 1 96.94 294 LYS B N 1
ATOM 4972 C CA . LYS B 1 294 ? -17.031 31.922 18.422 1 96.94 294 LYS B CA 1
ATOM 4973 C C . LYS B 1 294 ? -17.078 32.469 19.844 1 96.94 294 LYS B C 1
ATOM 4975 O O . LYS B 1 294 ? -16.125 33.094 20.297 1 96.94 294 LYS B O 1
ATOM 4980 N N . LYS B 1 295 ? -18.219 32.156 20.453 1 97.62 295 LYS B N 1
ATOM 4981 C CA . LYS B 1 295 ? -18.438 32.625 21.812 1 97.62 295 LYS B CA 1
ATOM 4982 C C . LYS B 1 295 ? -17.312 32.188 22.734 1 97.62 295 LYS B C 1
ATOM 4984 O O . LYS B 1 295 ? -16.875 32.938 23.609 1 97.62 295 LYS B O 1
ATOM 4989 N N . TYR B 1 296 ? -16.812 31.062 22.5 1 98.19 296 TYR B N 1
ATOM 4990 C CA . TYR B 1 296 ? -15.797 30.5 23.375 1 98.19 296 TYR B CA 1
ATOM 4991 C C . TYR B 1 296 ? -14.406 30.688 22.781 1 98.19 296 TYR B C 1
ATOM 4993 O O . TYR B 1 296 ? -13.43 30.141 23.312 1 98.19 296 TYR B O 1
ATOM 5001 N N . GLY B 1 297 ? -14.266 31.375 21.656 1 97.69 297 GLY B N 1
ATOM 5002 C CA . GLY B 1 297 ? -12.992 31.719 21.047 1 97.69 297 GLY B CA 1
ATOM 5003 C C . GLY B 1 297 ? -12.305 30.531 20.406 1 97.69 297 GLY B C 1
ATOM 5004 O O . GLY B 1 297 ? -11.086 30.547 20.203 1 97.69 297 GLY B O 1
ATOM 5005 N N . SER B 1 298 ? -13.031 29.5 20.125 1 98.12 298 SER B N 1
ATOM 5006 C CA . SER B 1 298 ? -12.445 28.25 19.672 1 98.12 298 SER B CA 1
ATOM 5007 C C . SER B 1 298 ? -11.914 28.375 18.25 1 98.12 298 SER B C 1
ATOM 5009 O O . SER B 1 298 ? -10.898 27.781 17.906 1 98.12 298 SER B O 1
ATOM 5011 N N . ILE B 1 299 ? -12.562 29.125 17.391 1 97.62 299 ILE B N 1
ATOM 5012 C CA . ILE B 1 299 ? -12.102 29.344 16.016 1 97.62 299 ILE B CA 1
ATOM 5013 C C . ILE B 1 299 ? -10.805 30.156 16.031 1 97.62 299 ILE B C 1
ATOM 5015 O O . ILE B 1 299 ? -9.844 29.828 15.344 1 97.62 299 ILE B O 1
ATOM 5019 N N . ASN B 1 300 ? -10.773 31.188 16.875 1 97.81 300 ASN B N 1
ATOM 5020 C CA . ASN B 1 300 ? -9.578 32.031 17.016 1 97.81 300 ASN B CA 1
ATOM 5021 C C . ASN B 1 300 ? -8.406 31.219 17.578 1 97.81 300 ASN B C 1
ATOM 5023 O O . ASN B 1 300 ? -7.262 31.422 17.172 1 97.81 300 ASN B O 1
ATOM 5027 N N . TYR B 1 301 ? -8.742 30.406 18.5 1 98.31 301 TYR B N 1
ATOM 5028 C CA . TYR B 1 301 ? -7.711 29.531 19.062 1 98.31 301 TYR B CA 1
ATOM 5029 C C . TYR B 1 301 ? -7.035 28.703 17.984 1 98.31 301 TYR B C 1
ATOM 5031 O O . TYR B 1 301 ? -5.805 28.672 17.891 1 98.31 301 TYR B O 1
ATOM 5039 N N . ALA B 1 302 ? -7.832 28.047 17.156 1 98.38 302 ALA B N 1
ATOM 5040 C CA . ALA B 1 302 ? -7.297 27.219 16.078 1 98.38 302 ALA B CA 1
ATOM 5041 C C . ALA B 1 302 ? -6.496 28.062 15.086 1 98.38 302 ALA B C 1
ATOM 5043 O O . ALA B 1 302 ? -5.426 27.641 14.633 1 98.38 302 ALA B O 1
ATOM 5044 N N . ALA B 1 303 ? -6.992 29.219 14.758 1 97.94 303 ALA B N 1
ATOM 5045 C CA . ALA B 1 303 ? -6.297 30.125 13.844 1 97.94 303 ALA B CA 1
ATOM 5046 C C . ALA B 1 303 ? -4.93 30.516 14.391 1 97.94 303 ALA B C 1
ATOM 5048 O O . ALA B 1 303 ? -3.939 30.547 13.656 1 97.94 303 ALA B O 1
ATOM 5049 N N . GLU B 1 304 ? -4.91 30.828 15.641 1 98.44 304 GLU B N 1
ATOM 5050 C CA . GLU B 1 304 ? -3.662 31.219 16.281 1 98.44 304 GLU B CA 1
ATOM 5051 C C . GLU B 1 304 ? -2.668 30.062 16.328 1 98.44 304 GLU B C 1
ATOM 5053 O O . GLU B 1 304 ? -1.469 30.266 16.125 1 98.44 304 GLU B O 1
ATOM 5058 N N . VAL B 1 305 ? -3.178 28.891 16.625 1 98.56 305 VAL B N 1
ATOM 5059 C CA . VAL B 1 305 ? -2.324 27.703 16.625 1 98.56 305 VAL B CA 1
ATOM 5060 C C . VAL B 1 305 ? -1.686 27.531 15.25 1 98.56 305 VAL B C 1
ATOM 5062 O O . VAL B 1 305 ? -0.478 27.312 15.141 1 98.56 305 VAL B O 1
ATOM 5065 N N . ALA B 1 306 ? -2.461 27.625 14.195 1 98.5 306 ALA B N 1
ATOM 5066 C CA . ALA B 1 306 ? -1.956 27.469 12.836 1 98.5 306 ALA B CA 1
ATOM 5067 C C . ALA B 1 306 ? -0.898 28.516 12.516 1 98.5 306 ALA B C 1
ATOM 5069 O O . ALA B 1 306 ? 0.145 28.203 11.938 1 98.5 306 ALA B O 1
ATOM 5070 N N . LYS B 1 307 ? -1.142 29.766 12.922 1 98.5 307 LYS B N 1
ATOM 5071 C CA . LYS B 1 307 ? -0.221 30.859 12.648 1 98.5 307 LYS B CA 1
ATOM 5072 C C . LYS B 1 307 ? 1.085 30.688 13.422 1 98.5 307 LYS B C 1
ATOM 5074 O O . LYS B 1 307 ? 2.164 30.969 12.891 1 98.5 307 LYS B O 1
ATOM 5079 N N . GLU B 1 308 ? 0.925 30.281 14.625 1 98.69 308 GLU B N 1
ATOM 5080 C CA . GLU B 1 308 ? 2.113 30.031 15.438 1 98.69 308 GLU B CA 1
ATOM 5081 C C . GLU B 1 308 ? 2.973 28.922 14.836 1 98.69 308 GLU B C 1
ATOM 5083 O O . GLU B 1 308 ? 4.199 29.031 14.82 1 98.69 308 GLU B O 1
ATOM 5088 N N . LEU B 1 309 ? 2.346 27.875 14.422 1 98.75 309 LEU B N 1
ATOM 5089 C CA . LEU B 1 309 ? 3.061 26.766 13.797 1 98.75 309 LEU B CA 1
ATOM 5090 C C . LEU B 1 309 ? 3.766 27.234 12.523 1 98.75 309 LEU B C 1
ATOM 5092 O O . LEU B 1 309 ? 4.906 26.844 12.266 1 98.75 309 LEU B O 1
ATOM 5096 N N . ALA B 1 310 ? 3.115 28.062 11.727 1 98.56 310 ALA B N 1
ATOM 5097 C CA . ALA B 1 310 ? 3.723 28.609 10.516 1 98.56 310 ALA B CA 1
ATOM 5098 C C . ALA B 1 310 ? 4.934 29.469 10.844 1 98.56 310 ALA B C 1
ATOM 5100 O O . ALA B 1 310 ? 5.961 29.391 10.164 1 98.56 310 ALA B O 1
ATOM 5101 N N . ASP B 1 311 ? 4.816 30.281 11.891 1 98.62 311 ASP B N 1
ATOM 5102 C CA . ASP B 1 311 ? 5.918 31.141 12.32 1 98.62 311 ASP B CA 1
ATOM 5103 C C . ASP B 1 311 ? 7.105 30.297 12.797 1 98.62 311 ASP B C 1
ATOM 5105 O O . ASP B 1 311 ? 8.258 30.594 12.461 1 98.62 311 ASP B O 1
ATOM 5109 N N . GLU B 1 312 ? 6.793 29.297 13.578 1 98.75 312 GLU B N 1
ATOM 5110 C CA . GLU B 1 312 ? 7.848 28.406 14.047 1 98.75 312 GLU B CA 1
ATOM 5111 C C . GLU B 1 312 ? 8.523 27.688 12.883 1 98.75 312 GLU B C 1
ATOM 5113 O O . GLU B 1 312 ? 9.727 27.438 12.914 1 98.75 312 GLU B O 1
ATOM 5118 N N . ALA B 1 313 ? 7.703 27.281 11.93 1 98.88 313 ALA B N 1
ATOM 5119 C CA . ALA B 1 313 ? 8.25 26.641 10.734 1 98.88 313 ALA B CA 1
ATOM 5120 C C . ALA B 1 313 ? 9.25 27.547 10.031 1 98.88 313 ALA B C 1
ATOM 5122 O O . ALA B 1 313 ? 10.359 27.125 9.703 1 98.88 313 ALA B O 1
ATOM 5123 N N . LYS B 1 314 ? 8.938 28.812 9.852 1 98.75 314 LYS B N 1
ATOM 5124 C CA . LYS B 1 314 ? 9.836 29.766 9.195 1 98.75 314 LYS B CA 1
ATOM 5125 C C . LYS B 1 314 ? 11.102 30 10.016 1 98.75 314 LYS B C 1
ATOM 5127 O O . LYS B 1 314 ? 12.195 30.078 9.461 1 98.75 314 LYS B O 1
ATOM 5132 N N . LYS B 1 315 ? 10.938 30.078 11.32 1 98.75 315 LYS B N 1
ATOM 5133 C CA . LYS B 1 315 ? 12.078 30.266 12.203 1 98.75 315 LYS B CA 1
ATOM 5134 C C . LYS B 1 315 ? 13.07 29.109 12.086 1 98.75 315 LYS B C 1
ATOM 5136 O O . LYS B 1 315 ? 14.281 29.297 12.164 1 98.75 315 LYS B O 1
ATOM 5141 N N . SER B 1 316 ? 12.57 27.906 11.891 1 98.75 316 SER B N 1
ATOM 5142 C CA . SER B 1 316 ? 13.422 26.719 11.797 1 98.75 316 SER B CA 1
ATOM 5143 C C . SER B 1 316 ? 14.305 26.766 10.555 1 98.75 316 SER B C 1
ATOM 5145 O O . SER B 1 316 ? 15.359 26.141 10.516 1 98.75 316 SER B O 1
ATOM 5147 N N . LEU B 1 317 ? 13.891 27.531 9.562 1 98.81 317 LEU B N 1
ATOM 5148 C CA . LEU B 1 317 ? 14.633 27.594 8.305 1 98.81 317 LEU B CA 1
ATOM 5149 C C . LEU B 1 317 ? 15.789 28.578 8.391 1 98.81 317 LEU B C 1
ATOM 5151 O O . LEU B 1 317 ? 16.672 28.578 7.531 1 98.81 317 LEU B O 1
ATOM 5155 N N . GLU B 1 318 ? 15.844 29.375 9.445 1 98.56 318 GLU B N 1
ATOM 5156 C CA . GLU B 1 318 ? 16.812 30.469 9.547 1 98.56 318 GLU B CA 1
ATOM 5157 C C . GLU B 1 318 ? 18.234 29.938 9.555 1 98.56 318 GLU B C 1
ATOM 5159 O O . GLU B 1 318 ? 19.172 30.672 9.219 1 98.56 318 GLU B O 1
ATOM 5164 N N . ILE B 1 319 ? 18.391 28.688 9.914 1 98.69 319 ILE B N 1
ATOM 5165 C CA . ILE B 1 319 ? 19.719 28.094 9.969 1 98.69 319 ILE B CA 1
ATOM 5166 C C . ILE B 1 319 ? 20.219 27.828 8.555 1 98.69 319 ILE B C 1
ATOM 5168 O O . ILE B 1 319 ? 21.422 27.656 8.336 1 98.69 319 ILE B O 1
ATOM 5172 N N . LEU B 1 320 ? 19.312 27.703 7.59 1 98.75 320 LEU B N 1
ATOM 5173 C CA . LEU B 1 320 ? 19.688 27.438 6.207 1 98.75 320 LEU B CA 1
ATOM 5174 C C . LEU B 1 320 ? 20.281 28.688 5.555 1 98.75 320 LEU B C 1
ATOM 5176 O O . LEU B 1 320 ? 19.938 29.812 5.941 1 98.75 320 LEU B O 1
ATOM 5180 N N . PRO B 1 321 ? 21.109 28.516 4.57 1 97.81 321 PRO B N 1
ATOM 5181 C CA . PRO B 1 321 ? 21.594 29.688 3.83 1 97.81 321 PRO B CA 1
ATOM 5182 C C . PRO B 1 321 ? 20.469 30.438 3.115 1 97.81 321 PRO B C 1
ATOM 5184 O O . PRO B 1 321 ? 19.516 29.812 2.633 1 97.81 321 PRO B O 1
ATOM 5187 N N . GLU B 1 322 ? 20.641 31.719 2.998 1 97.69 322 GLU B N 1
ATOM 5188 C CA . GLU B 1 322 ? 19.672 32.5 2.229 1 97.69 322 GLU B CA 1
ATOM 5189 C C . GLU B 1 322 ? 19.688 32.094 0.758 1 97.69 322 GLU B C 1
ATOM 5191 O O . GLU B 1 322 ? 20.75 31.906 0.164 1 97.69 322 GLU B O 1
ATOM 5196 N N . SER B 1 323 ? 18.562 31.875 0.245 1 98 323 SER B N 1
ATOM 5197 C CA . SER B 1 323 ? 18.391 31.484 -1.149 1 98 323 SER B CA 1
ATOM 5198 C C . SER B 1 323 ? 16.938 31.703 -1.596 1 98 323 SER B C 1
ATOM 5200 O O . SER B 1 323 ? 16.047 31.922 -0.766 1 98 323 SER B O 1
ATOM 5202 N N . GLU B 1 324 ? 16.75 31.734 -2.846 1 97.81 324 GLU B N 1
ATOM 5203 C CA . GLU B 1 324 ? 15.398 31.828 -3.379 1 97.81 324 GLU B CA 1
ATOM 5204 C C . GLU B 1 324 ? 14.547 30.641 -2.951 1 97.81 324 GLU B C 1
ATOM 5206 O O . GLU B 1 324 ? 13.359 30.797 -2.645 1 97.81 324 GLU B O 1
ATOM 5211 N N . ALA B 1 325 ? 15.156 29.516 -2.938 1 98.5 325 ALA B N 1
ATOM 5212 C CA . ALA B 1 325 ? 14.453 28.297 -2.531 1 98.5 325 ALA B CA 1
ATOM 5213 C C . ALA B 1 325 ? 13.984 28.391 -1.084 1 98.5 325 ALA B C 1
ATOM 5215 O O . ALA B 1 325 ? 12.852 28.016 -0.768 1 98.5 325 ALA B O 1
ATOM 5216 N N . ARG B 1 326 ? 14.852 28.844 -0.223 1 98.56 326 ARG B N 1
ATOM 5217 C CA . ARG B 1 326 ? 14.438 29.031 1.163 1 98.56 326 ARG B CA 1
ATOM 5218 C C . ARG B 1 326 ? 13.281 30.031 1.254 1 98.56 326 ARG B C 1
ATOM 5220 O O . ARG B 1 326 ? 12.328 29.812 2.014 1 98.56 326 ARG B O 1
ATOM 5227 N N . ARG B 1 327 ? 13.344 31.078 0.498 1 98.12 327 ARG B N 1
ATOM 5228 C CA . ARG B 1 327 ? 12.297 32.094 0.492 1 98.12 327 ARG B CA 1
ATOM 5229 C C . ARG B 1 327 ? 10.969 31.516 0.052 1 98.12 327 ARG B C 1
ATOM 5231 O O . ARG B 1 327 ? 9.914 31.875 0.591 1 98.12 327 ARG B O 1
ATOM 5238 N N . TYR B 1 328 ? 11.016 30.656 -0.936 1 98.5 328 TYR B N 1
ATOM 5239 C CA . TYR B 1 328 ? 9.789 30.016 -1.396 1 98.5 328 TYR B CA 1
ATOM 5240 C C . TYR B 1 328 ? 9.172 29.156 -0.293 1 98.5 328 TYR B C 1
ATOM 5242 O O . TYR B 1 328 ? 7.949 29.109 -0.146 1 98.5 328 TYR B O 1
ATOM 5250 N N . LEU B 1 329 ? 10.016 28.469 0.477 1 98.75 329 LEU B N 1
ATOM 5251 C CA . LEU B 1 329 ? 9.508 27.672 1.598 1 98.75 329 LEU B CA 1
ATOM 5252 C C . LEU B 1 329 ? 8.867 28.578 2.648 1 98.75 329 LEU B C 1
ATOM 5254 O O . LEU B 1 329 ? 7.816 28.25 3.193 1 98.75 329 LEU B O 1
ATOM 5258 N N . GLU B 1 330 ? 9.5 29.703 2.906 1 98.62 330 GLU B N 1
ATOM 5259 C CA . GLU B 1 330 ? 8.953 30.672 3.855 1 98.62 330 GLU B CA 1
ATOM 5260 C C . GLU B 1 330 ? 7.629 31.25 3.357 1 98.62 330 GLU B C 1
ATOM 5262 O O . GLU B 1 330 ? 6.676 31.375 4.129 1 98.62 330 GLU B O 1
ATOM 5267 N N . LEU B 1 331 ? 7.594 31.531 2.08 1 98.19 331 LEU B N 1
ATOM 5268 C CA . LEU B 1 331 ? 6.379 32.062 1.48 1 98.19 331 LEU B CA 1
ATOM 5269 C C . LEU B 1 331 ? 5.246 31.062 1.539 1 98.19 331 LEU B C 1
ATOM 5271 O O . LEU B 1 331 ? 4.086 31.422 1.721 1 98.19 331 LEU B O 1
ATOM 5275 N N . LEU B 1 332 ? 5.574 29.844 1.315 1 97.94 332 LEU B N 1
ATOM 5276 C CA . LEU B 1 332 ? 4.562 28.797 1.39 1 97.94 332 LEU B CA 1
ATOM 5277 C C . LEU B 1 332 ? 3.969 28.719 2.791 1 97.94 332 LEU B C 1
ATOM 5279 O O . LEU B 1 332 ? 2.76 28.516 2.947 1 97.94 332 LEU B O 1
ATOM 5283 N N . ALA B 1 333 ? 4.84 28.812 3.803 1 98.12 333 ALA B N 1
ATOM 5284 C CA . ALA B 1 333 ? 4.355 28.812 5.184 1 98.12 333 ALA B CA 1
ATOM 5285 C C . ALA B 1 333 ? 3.373 29.969 5.414 1 98.12 333 ALA B C 1
ATOM 5287 O O . ALA B 1 333 ? 2.338 29.781 6.059 1 98.12 333 ALA B O 1
ATOM 5288 N N . ASP B 1 334 ? 3.678 31.109 4.867 1 97.69 334 ASP B N 1
ATOM 5289 C CA . ASP B 1 334 ? 2.785 32.25 4.973 1 97.69 334 ASP B CA 1
ATOM 5290 C C . ASP B 1 334 ? 1.468 32 4.242 1 97.69 334 ASP B C 1
ATOM 5292 O O . ASP B 1 334 ? 0.395 32.312 4.758 1 97.69 334 ASP B O 1
ATOM 5296 N N . PHE B 1 335 ? 1.574 31.5 3.145 1 96.38 335 PHE B N 1
ATOM 5297 C CA . PHE B 1 335 ? 0.405 31.25 2.307 1 96.38 335 PHE B CA 1
ATOM 5298 C C . PHE B 1 335 ? -0.584 30.328 3.006 1 96.38 335 PHE B C 1
ATOM 5300 O O . PHE B 1 335 ? -1.797 30.547 2.938 1 96.38 335 PHE B O 1
ATOM 5307 N N . ILE B 1 336 ? -0.13 29.312 3.637 1 93.94 336 ILE B N 1
ATOM 5308 C CA . ILE B 1 336 ? -0.942 28.281 4.262 1 93.94 336 ILE B CA 1
ATOM 5309 C C . ILE B 1 336 ? -1.909 28.906 5.262 1 93.94 336 ILE B C 1
ATOM 5311 O O . ILE B 1 336 ? -3.07 28.5 5.352 1 93.94 336 ILE B O 1
ATOM 5315 N N . VAL B 1 337 ? -1.48 29.969 5.961 1 94.31 337 VAL B N 1
ATOM 5316 C CA . VAL B 1 337 ? -2.289 30.516 7.047 1 94.31 337 VAL B CA 1
ATOM 5317 C C . VAL B 1 337 ? -2.922 31.844 6.605 1 94.31 337 VAL B C 1
ATOM 5319 O O . VAL B 1 337 ? -3.549 32.531 7.406 1 94.31 337 VAL B O 1
ATOM 5322 N N . GLU B 1 338 ? -2.738 32.156 5.301 1 93.12 338 GLU B N 1
ATOM 5323 C CA . GLU B 1 338 ? -3.309 33.406 4.797 1 93.12 338 GLU B CA 1
ATOM 5324 C C . GLU B 1 338 ? -4.309 33.156 3.676 1 93.12 338 GLU B C 1
ATOM 5326 O O . GLU B 1 338 ? -5.074 34.031 3.297 1 93.12 338 GLU B O 1
ATOM 5331 N N . ARG B 1 339 ? -4.242 31.906 3.199 1 88.5 339 ARG B N 1
ATOM 5332 C CA . ARG B 1 339 ? -5.121 31.594 2.076 1 88.5 339 ARG B CA 1
ATOM 5333 C C . ARG B 1 339 ? -6.586 31.672 2.49 1 88.5 339 ARG B C 1
ATOM 5335 O O . ARG B 1 339 ? -6.918 31.5 3.664 1 88.5 339 ARG B O 1
ATOM 5342 N N . GLU B 1 340 ? -7.449 31.891 1.431 1 85.31 340 GLU B N 1
ATOM 5343 C CA . GLU B 1 340 ? -8.875 32.062 1.692 1 85.31 340 GLU B CA 1
ATOM 5344 C C . GLU B 1 340 ? -9.68 30.891 1.169 1 85.31 340 GLU B C 1
ATOM 5346 O O . GLU B 1 340 ? -10.906 30.859 1.285 1 85.31 340 GLU B O 1
ATOM 5351 N N . TYR B 1 341 ? -8.977 30.094 0.489 1 78.94 341 TYR B N 1
ATOM 5352 C CA . TYR B 1 341 ? -9.602 28.875 -0.004 1 78.94 341 TYR B CA 1
ATOM 5353 C C . TYR B 1 341 ? -8.57 27.75 -0.109 1 78.94 341 TYR B C 1
ATOM 5355 O O . TYR B 1 341 ? -7.371 28 -0.207 1 78.94 341 TYR B O 1
#

Nearest PDB structures (foldseek):
  1wy0-assembly1_A-2  TM=9.898E-01  e=9.293E-34  Pyrococcus horikoshii OT3
  5jfq-assembly1_B  TM=9.568E-01  e=3.452E-22  Geoglobus acetivorans
  5jfq-assembly1_A  TM=9.456E-01  e=1.125E-21  Geoglobus acetivorans
  6kd7-assembly1_A  TM=9.225E-01  e=3.522E-18  Nonlabens dokdonensis DSW-6
  3oyr-assembly1_B  TM=9.048E-01  e=1.428E-17  Caulobacter vibrioides

Secondary structure (DSSP, 8-state):
-TTHHHHHHHHHHHHHHHHHHHHHS-S-SSHHHHHHHHHHHHH----HHHHHHHHHHHHTT--GGGGHHHHHHHHHHHHHHHHHHHHHHT--EETTEE-HHHHHHHHHHHHHHHHHHHHHHHHHHT--S-HHHHHHHHHHHHHHHHHHHHHHHHHHHHTT-S---HHHHHHHHIIIIIHHHHHHHHHHHHHH---HHHHHHHHHHHHHHHHHHHHHHHHHHHHS-HHHHSS-TTHHHHHT---HHHHHHHHHS-HHHHHHHHTTTTTTTT--BTTTB--HHHHHHHHHHHHHHHHTTHHHHHHHHHHHHHHHHHHHGGGSPP-HHHHHHHHHHHHHTT---/-TTHHHHHHHHHHHHHHHHHHHHHS-S-SSHHHHHHHHHHHHH----HHHHHHHHHHHHTT--GGGGHHHHHHHHHHHHHHHHHHHHHHT--EETTEE-HHHHHHHHHHHHHHHHHHHHHHHHHHT--S-HHHHHHHHHHHHHHHHHHHHHHHHHHHHTT-S---HHHHHHHHIIIIIHHHHHHHHHHHHHH---HHHHHHHHHHHHHHHHHHHHHHHHHHHHS-HHHHSS-TTHHHHHT---HHHHHHHHHS-HHHHHHHHTTTTTTTT--BTTTB--HHHHHHHHHHHHHHHHTTHHHHHHHHHHHHHHHHHHHGGGSPP-HHHHHHHHHHHHHTT---

Sequence (682 aa):
MKFDPLFKALKEKSKVVDEAIFDLVPEKEPKVIYDAARHYPLAGGKRVRPFIVLMATEAVGGDPEKAIYAAAAVELLHNYSLVHDDIMDMDEKRRGRPTVHKIWGINMAILAGDLLFSKVFEAIAKIPTDPKKVVRVLDVISKTSNELCEGQAMDLEFESKDSVSIDEYMKMISGKTGALIDASATIGGIIGTDNEEYIQALSKYGRNIGIAFQVWDDVLDLIADEEKLGKPVGSDIRKGKKTLIVAHFLENANEEDKKEFFKIFGKYAGDVQGEGIIEEDVQEEVKKAIELLKKYGSINYAAEVAKELADEAKKSLEILPESEARRYLELLADFIVEREYMKFDPLFKALKEKSKVVDEAIFDLVPEKEPKVIYDAARHYPLAGGKRVRPFIVLMATEAVGGDPEKAIYAAAAVELLHNYSLVHDDIMDMDEKRRGRPTVHKIWGINMAILAGDLLFSKVFEAIAKIPTDPKKVVRVLDVISKTSNELCEGQAMDLEFESKDSVSIDEYMKMISGKTGALIDASATIGGIIGTDNEEYIQALSKYGRNIGIAFQVWDDVLDLIADEEKLGKPVGSDIRKGKKTLIVAHFLENANEEDKKEFFKIFGKYAGDVQGEGIIEEDVQEEVKKAIELLKKYGSINYAAEVAKELADEAKKSLEILPESEARRYLELLADFIVEREY

pLDDT: mean 93.77, std 9.69, range [37.62, 98.94]

Solvent-accessible surface area (backbone atoms only — not comparable to full-atom values): 33284 Å² total; per-residue (Å²): 110,97,56,48,67,54,54,54,50,35,54,57,51,38,55,60,32,48,53,53,41,46,66,71,55,44,92,44,87,61,51,69,48,36,53,49,43,36,50,55,71,68,70,55,74,71,47,61,55,27,43,38,14,29,30,30,8,37,27,58,70,21,63,36,80,49,34,40,36,48,17,28,17,54,43,31,44,49,50,18,52,50,45,48,46,32,60,63,66,64,44,60,61,53,94,90,32,71,23,54,38,72,75,61,32,63,58,48,23,52,42,15,20,50,37,31,45,28,44,20,45,40,26,44,50,61,37,73,63,57,42,62,48,42,42,51,42,42,36,48,53,20,52,31,45,42,32,30,40,46,12,47,48,47,54,59,52,52,70,78,42,92,74,52,51,56,67,56,43,51,52,25,38,38,18,52,44,3,28,58,35,13,44,25,17,26,43,12,21,49,75,19,38,87,52,62,68,56,25,50,24,29,28,50,22,18,31,26,35,21,35,16,39,55,41,30,51,58,42,43,38,66,68,34,52,40,81,62,52,74,44,67,62,37,51,49,43,27,51,45,56,72,42,63,37,50,22,47,31,68,74,69,52,56,70,69,58,49,54,58,37,57,70,45,46,36,70,42,58,76,56,67,48,84,91,72,54,66,55,68,68,58,51,52,49,51,49,51,44,49,49,53,35,52,72,69,41,15,51,58,48,34,49,49,50,18,45,49,29,22,50,52,16,45,59,39,46,65,82,45,58,91,43,71,34,41,48,44,54,41,49,48,34,51,42,54,68,64,57,68,99,108,97,56,49,67,52,53,53,50,35,54,58,51,39,54,59,32,47,53,52,40,45,65,70,55,43,94,45,86,61,51,69,48,35,53,50,43,36,49,56,70,70,70,55,75,72,47,60,54,28,42,39,14,32,29,31,7,37,27,57,70,21,62,37,81,48,34,40,36,48,17,24,18,52,44,31,44,50,50,17,51,49,44,48,46,32,60,65,67,62,44,61,62,52,94,92,32,70,22,54,38,72,75,60,33,62,57,49,23,51,43,13,20,50,37,31,46,26,43,21,45,40,26,43,50,60,36,73,63,60,41,62,50,43,44,51,43,42,38,49,54,21,52,30,44,42,33,30,40,45,10,48,48,45,54,59,51,52,70,79,41,93,75,56,51,55,66,56,43,51,54,25,39,37,17,52,43,3,28,58,34,13,43,24,17,26,44,11,21,51,75,20,38,87,55,63,67,58,25,50,23,30,27,49,22,17,31,26,36,22,37,16,38,55,41,31,51,59,42,42,38,66,68,32,52,40,82,61,53,74,44,67,59,37,52,49,43,26,51,45,56,72,42,64,35,49,20,47,31,68,75,69,53,55,69,69,56,50,54,58,37,56,70,45,47,36,69,42,58,79,56,67,47,85,93,70,55,68,54,67,69,56,51,54,49,50,50,51,44,49,48,52,35,53,73,68,40,14,51,58,50,34,49,48,52,17,44,50,29,20,52,51,15,46,58,39,47,65,82,45,58,90,42,70,35,40,48,46,53,42,48,48,33,50,42,53,70,63,56,67,98

Radius of gyration: 27.23 Å; Cα contacts (8 Å, |Δi|>4): 1121; chains: 2; bounding box: 60×79×59 Å

InterPro domains:
  IPR000092 Polyprenyl synthetase-like [PF00348] (31-269)
  IPR000092 Polyprenyl synthetase-like [cd00685] (29-339)
  IPR008949 Isoprenoid synthase domain superfamily [G3DSA:1.10.600.10] (1-341)
  IPR008949 Isoprenoid 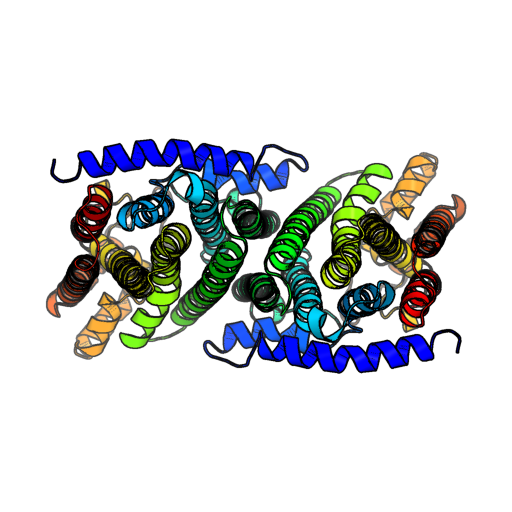synthase domain superfamily [SSF48576] (5-340)
  IPR033749 Polyprenyl synthetase, conserved site [PS00444] (209-221)
  IPR033749 Polyprenyl synthetase, conserved site [PS00723] (82-96)

Organism: NCBI:txid2866384